Protein AF-A0A316N6P8-F1 (afdb_monomer_lite)

Structure (mmCIF, N/CA/C/O backbone):
data_AF-A0A316N6P8-F1
#
_entry.id   AF-A0A316N6P8-F1
#
loop_
_atom_site.group_PDB
_atom_site.id
_atom_site.type_symbol
_atom_site.label_atom_id
_atom_site.label_alt_id
_atom_site.label_comp_id
_atom_site.label_asym_id
_atom_site.label_entity_id
_atom_site.label_seq_id
_atom_site.pdbx_PDB_ins_code
_atom_site.Cartn_x
_atom_site.Cartn_y
_atom_site.Cartn_z
_atom_site.occupancy
_atom_site.B_iso_or_equiv
_atom_site.auth_seq_id
_atom_site.auth_comp_id
_atom_site.auth_asym_id
_atom_site.auth_atom_id
_atom_site.pdbx_PDB_model_num
ATOM 1 N N . MET A 1 1 ? 22.042 -26.526 -29.397 1.00 34.62 1 MET A N 1
ATOM 2 C CA . MET A 1 1 ? 20.961 -25.887 -30.180 1.00 34.62 1 MET A CA 1
ATOM 3 C C . MET A 1 1 ? 20.035 -25.216 -29.182 1.00 34.62 1 MET A C 1
ATOM 5 O O . MET A 1 1 ? 19.732 -25.848 -28.181 1.00 34.62 1 MET A O 1
ATOM 9 N N . SER A 1 2 ? 19.705 -23.931 -29.349 1.00 30.81 2 SER A N 1
ATOM 10 C CA . SER A 1 2 ? 18.873 -23.224 -28.369 1.00 30.81 2 SER A CA 1
ATOM 11 C C . SER A 1 2 ? 17.485 -23.862 -28.326 1.00 30.81 2 SER A C 1
ATOM 13 O O . SER A 1 2 ? 16.811 -23.985 -29.347 1.00 30.81 2 SER A O 1
ATOM 15 N N . SER A 1 3 ? 17.060 -24.289 -27.138 1.00 35.56 3 SER A N 1
ATOM 16 C CA . SER A 1 3 ? 15.682 -24.684 -26.870 1.00 35.56 3 SER A CA 1
ATOM 17 C C . SER A 1 3 ? 14.815 -23.423 -26.912 1.00 35.56 3 SER A C 1
ATOM 19 O O . SER A 1 3 ? 14.549 -22.790 -25.888 1.00 35.56 3 SER A O 1
ATOM 21 N N . GLY A 1 4 ? 14.447 -23.003 -28.122 1.00 33.62 4 GLY A N 1
ATOM 22 C CA . GLY A 1 4 ? 13.467 -21.954 -28.347 1.00 33.62 4 GLY A CA 1
ATOM 23 C C . GLY A 1 4 ? 12.136 -22.396 -27.758 1.00 33.62 4 GLY A C 1
ATOM 24 O O . GLY A 1 4 ? 11.468 -23.277 -28.293 1.00 33.62 4 GLY A O 1
ATOM 25 N N . ILE A 1 5 ? 11.763 -21.798 -26.631 1.00 37.84 5 ILE A N 1
ATOM 26 C CA . ILE A 1 5 ? 10.388 -21.839 -26.152 1.00 37.84 5 ILE A CA 1
ATOM 27 C C . ILE A 1 5 ? 9.569 -21.089 -27.207 1.00 37.84 5 ILE A C 1
ATOM 29 O O . ILE A 1 5 ? 9.679 -19.873 -27.330 1.00 37.84 5 ILE A O 1
ATOM 33 N N . ASP A 1 6 ? 8.800 -21.821 -28.014 1.00 45.06 6 ASP A N 1
ATOM 34 C CA . ASP A 1 6 ? 7.846 -21.234 -28.955 1.00 45.06 6 ASP A CA 1
ATOM 35 C C . ASP A 1 6 ? 6.667 -20.639 -28.167 1.00 45.06 6 ASP A C 1
ATOM 37 O O . ASP A 1 6 ? 5.687 -21.311 -27.825 1.00 45.06 6 ASP A O 1
ATOM 41 N N . CYS A 1 7 ? 6.822 -19.363 -27.813 1.00 42.19 7 CYS A N 1
ATOM 42 C CA . CYS A 1 7 ? 5.851 -18.542 -27.098 1.00 42.19 7 CYS A CA 1
ATOM 43 C C . CYS A 1 7 ? 4.587 -18.232 -27.922 1.00 42.19 7 CYS A C 1
ATOM 45 O O . CYS A 1 7 ? 3.627 -17.706 -27.355 1.00 42.19 7 CYS A O 1
ATOM 47 N N . GLY A 1 8 ? 4.531 -18.587 -29.215 1.00 50.16 8 GLY A N 1
ATOM 48 C CA . GLY A 1 8 ? 3.419 -18.230 -30.105 1.00 50.16 8 GLY A CA 1
ATOM 49 C C . GLY A 1 8 ? 2.060 -18.783 -29.663 1.00 50.16 8 GLY A C 1
ATOM 50 O O . GLY A 1 8 ? 1.024 -18.163 -29.885 1.00 50.16 8 GLY A O 1
ATOM 51 N N . LYS A 1 9 ? 2.039 -19.909 -28.937 1.00 50.91 9 LYS A N 1
ATOM 52 C CA . LYS A 1 9 ? 0.789 -20.480 -28.399 1.00 50.91 9 LYS A CA 1
ATOM 53 C C . LYS A 1 9 ? 0.284 -19.783 -27.134 1.00 50.91 9 LYS A C 1
ATOM 55 O O . LYS A 1 9 ? -0.888 -19.928 -26.799 1.00 50.91 9 LYS A O 1
ATOM 60 N N . LEU A 1 10 ? 1.140 -19.059 -26.410 1.00 49.22 10 LEU A N 1
ATOM 61 C CA . LEU A 1 10 ? 0.750 -18.353 -25.185 1.00 49.22 10 LEU A CA 1
ATOM 62 C C . LEU A 1 10 ? 0.039 -17.035 -25.516 1.00 49.22 10 LEU A C 1
ATOM 64 O O . LEU A 1 10 ? -0.943 -16.694 -24.860 1.00 49.22 10 LEU A O 1
ATOM 68 N N . GLU A 1 11 ? 0.488 -16.345 -26.566 1.00 51.41 11 GLU A N 1
ATOM 69 C CA . GLU A 1 11 ? -0.172 -15.148 -27.100 1.00 51.41 11 GLU A CA 1
ATOM 70 C C . GLU A 1 11 ? -1.563 -15.461 -27.657 1.00 51.41 11 GLU A C 1
ATOM 72 O O . GLU A 1 11 ? -2.518 -14.777 -27.295 1.00 51.41 11 GLU A O 1
ATOM 77 N N . GLU A 1 12 ? -1.732 -16.550 -28.415 1.00 52.75 12 GLU A N 1
ATOM 78 C CA . GLU A 1 12 ? -3.059 -16.968 -28.900 1.00 52.75 12 GLU A CA 1
ATOM 79 C C . GLU A 1 12 ? -4.029 -17.322 -27.756 1.00 52.75 12 GLU A C 1
ATOM 81 O O . GLU A 1 12 ? -5.228 -17.026 -27.823 1.00 52.75 12 GLU A O 1
ATOM 86 N N . VAL A 1 13 ? -3.521 -17.937 -26.681 1.00 54.25 13 VAL A N 1
ATOM 87 C CA . VAL A 1 13 ? -4.313 -18.254 -25.482 1.00 54.25 13 VAL A CA 1
ATOM 88 C C . VAL A 1 13 ? -4.696 -16.975 -24.738 1.00 54.25 13 VAL A C 1
ATOM 90 O O . VAL A 1 13 ? -5.864 -16.814 -24.380 1.00 54.25 13 VAL A O 1
ATOM 93 N N . LEU A 1 14 ? -3.761 -16.040 -24.555 1.00 57.44 14 LEU A N 1
ATOM 94 C CA . LEU A 1 14 ? -4.020 -14.753 -23.906 1.00 57.44 14 LEU A CA 1
ATOM 95 C C . LEU A 1 14 ? -5.024 -13.912 -24.705 1.00 57.44 14 LEU A C 1
ATOM 97 O O . LEU A 1 14 ? -5.975 -13.395 -24.117 1.00 57.44 14 LEU A O 1
ATOM 101 N N . GLU A 1 15 ? -4.909 -13.854 -26.033 1.00 56.78 15 GLU A N 1
ATOM 102 C CA . GLU A 1 15 ? -5.879 -13.163 -26.894 1.00 56.78 15 GLU A CA 1
ATOM 103 C C . GLU A 1 15 ? -7.294 -13.751 -26.784 1.00 56.78 15 GLU A C 1
ATOM 105 O O . GLU A 1 15 ? -8.277 -13.006 -26.788 1.00 56.78 15 GLU A O 1
ATOM 110 N N . SER A 1 16 ? -7.425 -15.074 -26.624 1.00 53.25 16 SER A N 1
ATOM 111 C CA . SER A 1 16 ? -8.731 -15.726 -26.445 1.00 53.25 16 SER A CA 1
ATOM 112 C C . SER A 1 16 ? -9.385 -15.426 -25.086 1.00 53.25 16 SER A C 1
ATOM 114 O O . SER A 1 16 ? -10.612 -15.322 -24.998 1.00 53.25 16 SER A O 1
ATOM 116 N N . ILE A 1 17 ? -8.578 -15.225 -24.035 1.00 54.22 17 ILE A N 1
ATOM 117 C CA . ILE A 1 17 ? -9.033 -14.893 -22.674 1.00 54.22 17 ILE A CA 1
ATOM 118 C C . ILE A 1 17 ? -9.597 -13.466 -22.621 1.00 54.22 17 ILE A C 1
ATOM 120 O O . ILE A 1 17 ? -10.592 -13.218 -21.936 1.00 54.22 17 ILE A O 1
ATOM 124 N N . PHE A 1 18 ? -9.024 -12.536 -23.390 1.00 50.38 18 PHE A N 1
ATOM 125 C CA . PHE A 1 18 ? -9.454 -11.134 -23.420 1.00 50.38 18 PHE A CA 1
ATOM 126 C C . PHE A 1 18 ? -10.736 -10.865 -24.240 1.00 50.38 18 PHE A C 1
ATOM 128 O O . PHE A 1 18 ? -11.224 -9.736 -24.234 1.00 50.38 18 PHE A O 1
ATOM 135 N N . GLN A 1 19 ? -11.325 -11.874 -24.899 1.00 51.22 19 GLN A N 1
ATOM 136 C CA . GLN A 1 19 ? -12.534 -11.741 -25.740 1.00 51.22 19 GLN A CA 1
ATOM 137 C C . GLN A 1 19 ? -13.830 -12.295 -25.101 1.00 51.22 19 GLN A C 1
ATOM 139 O O . GLN A 1 19 ? -14.841 -12.447 -25.786 1.00 51.22 19 GLN A O 1
ATOM 144 N N . ILE A 1 20 ? -13.847 -12.632 -23.805 1.00 46.22 20 ILE A N 1
ATOM 145 C CA . ILE A 1 20 ? -14.970 -13.359 -23.179 1.00 46.22 20 ILE A CA 1
ATOM 146 C C . ILE A 1 20 ? -16.048 -12.407 -22.603 1.00 46.22 20 ILE A C 1
ATOM 148 O O . ILE A 1 20 ? -15.763 -11.658 -21.668 1.00 46.22 20 ILE A O 1
ATOM 152 N N . PRO A 1 21 ? -17.326 -12.501 -23.033 1.00 48.75 21 PRO A N 1
ATOM 153 C CA . PRO A 1 21 ? -18.472 -12.137 -22.202 1.00 48.75 21 PRO A CA 1
ATOM 154 C C . PRO A 1 21 ? -18.596 -13.194 -21.096 1.00 48.75 21 PRO A C 1
ATOM 156 O O . PRO A 1 21 ? -18.752 -14.380 -21.385 1.00 48.75 21 PRO A O 1
ATOM 159 N N . VAL A 1 22 ? -18.443 -12.778 -19.841 1.00 48.81 22 VAL A N 1
ATOM 160 C CA . VAL A 1 22 ? -18.208 -13.641 -18.670 1.00 48.81 22 VAL A CA 1
ATOM 161 C C . VAL A 1 22 ? -19.319 -14.687 -18.465 1.00 48.81 22 VAL A C 1
ATOM 163 O O . VAL A 1 22 ? -20.353 -14.400 -17.871 1.00 48.81 22 VAL A O 1
ATOM 166 N N . ASP A 1 23 ? -19.078 -15.923 -18.911 1.00 57.66 23 ASP A N 1
ATOM 167 C CA . ASP A 1 23 ? -19.824 -17.120 -18.505 1.00 57.66 23 ASP A CA 1
ATOM 168 C C . ASP A 1 23 ? -18.968 -17.875 -17.477 1.00 57.66 23 ASP A C 1
ATOM 170 O O . ASP A 1 23 ? -18.028 -18.596 -17.828 1.00 57.66 23 ASP A O 1
ATOM 174 N N . ALA A 1 24 ? -19.240 -17.639 -16.189 1.00 59.72 24 ALA A N 1
ATOM 175 C CA . ALA A 1 24 ? -18.423 -18.112 -15.068 1.00 59.72 24 ALA A CA 1
ATOM 176 C C . ALA A 1 24 ? -18.189 -19.635 -15.083 1.00 59.72 24 ALA A C 1
ATOM 178 O O . ALA A 1 24 ? -17.128 -20.097 -14.669 1.00 59.72 24 ALA A O 1
ATOM 179 N N . ALA A 1 25 ? -19.129 -20.411 -15.633 1.00 65.38 25 ALA A N 1
ATOM 180 C CA . ALA A 1 25 ? -19.007 -21.862 -15.753 1.00 65.38 25 ALA A CA 1
ATOM 181 C C . ALA A 1 25 ? -17.923 -22.300 -16.757 1.00 65.38 25 ALA A C 1
ATOM 183 O O . ALA A 1 25 ? -17.309 -23.354 -16.595 1.00 65.38 25 ALA A O 1
ATOM 184 N N . ARG A 1 26 ? -17.657 -21.502 -17.799 1.00 68.81 26 ARG A N 1
ATOM 185 C CA . ARG A 1 26 ? -16.625 -21.815 -18.805 1.00 68.81 26 ARG A CA 1
ATOM 186 C C . ARG A 1 26 ? -15.229 -21.468 -18.314 1.00 68.81 26 ARG A C 1
ATOM 188 O O . ARG A 1 26 ? -14.296 -22.218 -18.587 1.00 68.81 26 ARG A O 1
ATOM 195 N N . LEU A 1 27 ? -15.101 -20.373 -17.565 1.00 67.44 27 LEU A N 1
ATOM 196 C CA . LEU A 1 27 ? -13.842 -20.004 -16.920 1.00 67.44 27 LEU A CA 1
ATOM 197 C C . LEU A 1 27 ? -13.476 -21.024 -15.832 1.00 67.44 27 LEU A C 1
ATOM 199 O O . LEU A 1 27 ? -12.335 -21.472 -15.777 1.00 67.44 27 LEU A O 1
ATOM 203 N N . ASP A 1 28 ? -14.459 -21.463 -15.040 1.00 75.12 28 ASP A N 1
ATOM 204 C CA . ASP A 1 28 ? -14.272 -22.530 -14.054 1.00 75.12 28 ASP A CA 1
ATOM 205 C C . ASP A 1 28 ? -13.826 -23.838 -14.719 1.00 75.12 28 ASP A C 1
ATOM 207 O O . ASP A 1 28 ? -12.840 -24.441 -14.305 1.00 75.12 28 ASP A O 1
ATOM 211 N N . LYS A 1 29 ? -14.458 -24.227 -15.833 1.00 77.00 29 LYS A N 1
ATOM 212 C CA . LYS A 1 29 ? -14.046 -25.415 -16.591 1.00 77.00 29 LYS A CA 1
ATOM 213 C C . LYS A 1 29 ? -12.651 -25.283 -17.217 1.00 77.00 29 LYS A C 1
ATOM 215 O O . LYS A 1 29 ? -11.946 -26.280 -17.322 1.00 77.00 29 LYS A O 1
ATOM 220 N N . TRP A 1 30 ? -12.221 -24.086 -17.612 1.00 79.38 30 TRP A N 1
ATOM 221 C CA . TRP A 1 30 ? -10.860 -23.868 -18.113 1.00 79.38 30 TRP A CA 1
ATOM 222 C C . TRP A 1 30 ? -9.800 -24.049 -17.020 1.00 79.38 30 TRP A C 1
ATOM 224 O O . TRP A 1 30 ? -8.779 -24.700 -17.253 1.00 79.38 30 TRP A O 1
ATOM 234 N N . VAL A 1 31 ? -10.061 -23.519 -15.823 1.00 76.00 31 VAL A N 1
ATOM 235 C CA . VAL A 1 31 ? -9.133 -23.570 -14.682 1.00 76.00 31 VAL A CA 1
ATOM 236 C C . VAL A 1 31 ? -9.134 -24.949 -14.013 1.00 76.00 31 VAL A C 1
ATOM 238 O O . VAL A 1 31 ? -8.070 -25.487 -13.710 1.00 76.00 31 VAL A O 1
ATOM 241 N N . ASN A 1 32 ? -10.316 -25.536 -13.809 1.00 74.44 32 ASN A N 1
ATOM 242 C CA . ASN A 1 32 ? -10.521 -26.742 -13.000 1.00 74.44 32 ASN A CA 1
ATOM 243 C C . ASN A 1 32 ? -10.825 -28.014 -13.815 1.00 74.44 32 ASN A C 1
ATOM 245 O O . ASN A 1 32 ? -10.999 -29.082 -13.227 1.00 74.44 32 ASN A O 1
ATOM 249 N N . GLY A 1 33 ? -10.895 -27.926 -15.147 1.00 75.75 33 GLY A N 1
ATOM 250 C CA . GLY A 1 33 ? -11.168 -29.063 -16.031 1.00 75.75 33 GLY A CA 1
ATOM 251 C C . GLY A 1 33 ? -10.034 -30.092 -16.113 1.00 75.75 33 GLY A C 1
ATOM 252 O O . GLY A 1 33 ? -8.916 -29.880 -15.635 1.00 75.75 33 GLY A O 1
ATOM 253 N N . GLY A 1 34 ? -10.337 -31.242 -16.715 1.00 74.19 34 GLY A N 1
ATOM 254 C CA . GLY A 1 34 ? -9.444 -32.403 -16.759 1.00 74.19 34 GLY A CA 1
ATOM 255 C C . GLY A 1 34 ? -8.213 -32.229 -17.659 1.00 74.19 34 GLY A C 1
ATOM 256 O O . GLY A 1 34 ? -8.197 -31.408 -18.571 1.00 74.19 34 GLY A O 1
ATOM 257 N N . GLU A 1 35 ? -7.187 -33.054 -17.437 1.00 71.50 35 GLU A N 1
ATOM 258 C CA . GLU A 1 35 ? -5.869 -33.014 -18.111 1.00 71.50 35 GLU A CA 1
ATOM 259 C C . GLU A 1 35 ? -5.878 -33.336 -19.618 1.00 71.50 35 GLU A C 1
ATOM 261 O O . GLU A 1 35 ? -4.874 -33.136 -20.304 1.00 71.50 35 GLU A O 1
ATOM 266 N N . PHE A 1 36 ? -7.009 -33.812 -20.139 1.00 75.31 36 PHE A N 1
ATOM 267 C CA . PHE A 1 36 ? -7.224 -34.124 -21.558 1.00 75.31 36 PHE A CA 1
ATOM 268 C C . PHE A 1 36 ? -8.395 -33.342 -22.152 1.00 75.31 36 PHE A C 1
ATOM 270 O O . PHE A 1 36 ? -8.809 -33.595 -23.281 1.00 75.31 36 PHE A O 1
ATOM 277 N N . GLU A 1 37 ? -8.955 -32.409 -21.387 1.00 77.69 37 GLU A N 1
ATOM 278 C CA . GLU A 1 37 ? -10.122 -31.651 -21.801 1.00 77.69 37 GLU A CA 1
ATOM 279 C C . GLU A 1 37 ? -9.720 -30.345 -22.491 1.00 77.69 37 GLU A C 1
ATOM 281 O O . GLU A 1 37 ? -8.638 -29.782 -22.279 1.00 77.69 37 GLU A O 1
ATOM 286 N N . THR A 1 38 ? -10.636 -29.865 -23.323 1.00 78.81 38 THR A N 1
ATOM 287 C CA . THR A 1 38 ? -10.616 -28.556 -23.967 1.00 78.81 38 THR A CA 1
ATOM 288 C C . THR A 1 38 ? -11.916 -27.824 -23.636 1.00 78.81 38 THR A C 1
ATOM 290 O O . THR A 1 38 ? -12.928 -28.414 -23.236 1.00 78.81 38 THR A O 1
ATOM 293 N N . VAL A 1 39 ? -11.896 -26.504 -23.752 1.00 80.19 39 VAL A N 1
ATOM 294 C CA . VAL A 1 39 ? -13.028 -25.624 -23.477 1.00 80.19 39 VAL A CA 1
ATOM 295 C C . VAL A 1 39 ? -13.077 -24.536 -24.540 1.00 80.19 39 VAL A C 1
ATOM 297 O O . VAL A 1 39 ? -12.050 -24.092 -25.037 1.00 80.19 39 VAL A O 1
ATOM 300 N N . ILE A 1 40 ? -14.279 -24.115 -24.928 1.00 75.69 40 ILE A N 1
ATOM 301 C CA . ILE A 1 40 ? -14.448 -23.078 -25.948 1.00 75.69 40 ILE A CA 1
ATOM 302 C C . ILE A 1 40 ? -14.520 -21.710 -25.265 1.00 75.69 40 ILE A C 1
ATOM 304 O O . ILE A 1 40 ? -15.528 -21.386 -24.627 1.00 75.69 40 ILE A O 1
ATOM 308 N N . LEU A 1 41 ? -13.473 -20.900 -25.428 1.00 65.81 41 LEU A N 1
ATOM 309 C CA . LEU A 1 41 ? -13.404 -19.508 -24.972 1.00 65.81 41 LEU A CA 1
ATOM 310 C C . LEU A 1 41 ? -13.369 -18.583 -26.194 1.00 65.81 41 LEU A C 1
ATOM 312 O O . LEU A 1 41 ? -12.641 -18.833 -27.150 1.00 65.81 41 LEU A O 1
ATOM 316 N N . GLY A 1 42 ? -14.220 -17.551 -26.218 1.00 62.03 42 GLY A N 1
ATOM 317 C CA . GLY A 1 42 ? -14.271 -16.601 -27.343 1.00 62.03 42 GLY A CA 1
ATOM 318 C C . GLY A 1 42 ? -14.575 -17.228 -28.717 1.00 62.03 42 GLY A C 1
ATOM 319 O O . GLY A 1 42 ? -14.218 -16.660 -29.742 1.00 62.03 42 GLY A O 1
ATOM 320 N N . GLY A 1 43 ? -15.201 -18.413 -28.759 1.00 66.44 43 GLY A N 1
ATOM 321 C CA . GLY A 1 43 ? -15.486 -19.147 -30.001 1.00 66.44 43 GLY A CA 1
ATOM 322 C C . GLY A 1 43 ? -14.335 -20.017 -30.521 1.00 66.44 43 GLY A C 1
ATOM 323 O O . GLY A 1 43 ? -14.493 -20.642 -31.567 1.00 66.44 43 GLY A O 1
ATOM 324 N N . LYS A 1 44 ? -13.214 -20.103 -29.795 1.00 60.72 44 LYS A N 1
ATOM 325 C CA . LYS A 1 44 ? -12.075 -20.972 -30.120 1.00 60.72 44 LYS A CA 1
ATOM 326 C C . LYS A 1 44 ? -11.900 -22.063 -29.068 1.00 60.72 44 LYS A C 1
ATOM 328 O O . LYS A 1 44 ? -12.115 -21.828 -27.882 1.00 60.72 44 LYS A O 1
ATOM 333 N N . GLU A 1 45 ? -11.533 -23.260 -29.512 1.00 78.75 45 GLU A N 1
ATOM 334 C CA . GLU A 1 45 ? -11.252 -24.393 -28.633 1.00 78.75 45 GLU A CA 1
ATOM 335 C C . GLU A 1 45 ? -9.848 -24.249 -28.036 1.00 78.75 45 GLU A C 1
ATOM 337 O O . GLU A 1 45 ? -8.857 -24.215 -28.763 1.00 78.75 45 GLU A O 1
ATOM 342 N N . VAL A 1 46 ? -9.770 -24.137 -26.712 1.00 73.69 46 VAL A N 1
ATOM 343 C CA . VAL A 1 46 ? -8.524 -23.971 -25.956 1.00 73.69 46 VAL A CA 1
ATOM 344 C C . VAL A 1 46 ? -8.379 -25.080 -24.907 1.00 73.69 46 VAL A C 1
ATOM 346 O O . VAL A 1 46 ? -9.368 -25.457 -24.276 1.00 73.69 46 VAL A O 1
ATOM 349 N N . PRO A 1 47 ? -7.173 -25.638 -24.692 1.00 76.75 47 PRO A N 1
ATOM 350 C CA . PRO A 1 47 ? -6.949 -26.650 -23.660 1.00 76.75 47 PRO A CA 1
ATOM 351 C C . PRO A 1 47 ? -7.185 -26.093 -22.252 1.00 76.75 47 PRO A C 1
ATOM 353 O O . PRO A 1 47 ? -6.961 -24.907 -22.000 1.00 76.75 47 PRO A O 1
ATOM 356 N N . THR A 1 48 ? -7.603 -26.949 -21.319 1.00 80.25 48 THR A N 1
ATOM 357 C CA . THR A 1 48 ? -7.665 -26.590 -19.892 1.00 80.25 48 THR A CA 1
ATOM 358 C C . THR A 1 48 ? -6.268 -26.313 -19.332 1.00 80.25 48 THR A C 1
ATOM 360 O O . THR A 1 48 ? -5.255 -26.777 -19.868 1.00 80.25 48 THR A O 1
ATOM 363 N N . LEU A 1 49 ? -6.199 -25.592 -18.211 1.00 78.06 49 LEU A N 1
ATOM 364 C CA . LEU A 1 49 ? -4.933 -25.252 -17.558 1.00 78.06 49 LEU A CA 1
ATOM 365 C C . LEU A 1 49 ? -4.116 -26.506 -17.198 1.00 78.06 49 LEU A C 1
ATOM 367 O O . LEU A 1 49 ? -2.906 -26.544 -17.409 1.00 78.06 49 LEU A O 1
ATOM 371 N N . ARG A 1 50 ? -4.777 -27.571 -16.725 1.00 74.38 50 ARG A N 1
ATOM 372 C CA . ARG A 1 50 ? -4.117 -28.850 -16.414 1.00 74.38 50 ARG A CA 1
ATOM 373 C C . ARG A 1 50 ? -3.581 -29.565 -17.657 1.00 74.38 50 ARG A C 1
ATOM 375 O O . ARG A 1 50 ? -2.507 -30.153 -17.596 1.00 74.38 50 ARG A O 1
ATOM 382 N N . ASN A 1 51 ? -4.278 -29.481 -18.791 1.00 79.12 51 ASN A N 1
ATOM 383 C CA . ASN A 1 51 ? -3.797 -30.031 -20.061 1.00 79.12 51 ASN A CA 1
ATOM 384 C C . ASN A 1 51 ? -2.564 -29.263 -20.577 1.00 79.12 51 ASN A C 1
ATOM 386 O O . ASN A 1 51 ? -1.607 -29.875 -21.045 1.00 79.12 51 ASN A O 1
ATOM 390 N N . LEU A 1 52 ? -2.541 -27.934 -20.418 1.00 75.25 52 LEU A N 1
ATOM 391 C CA . LEU A 1 52 ? -1.377 -27.096 -20.738 1.00 75.25 52 LEU A CA 1
ATOM 392 C C . LEU A 1 52 ? -0.147 -27.462 -19.898 1.00 75.25 52 LEU A C 1
ATOM 394 O O . LEU A 1 52 ? 0.933 -27.632 -20.458 1.00 75.25 52 LEU A O 1
ATOM 398 N N . VAL A 1 53 ? -0.312 -27.632 -18.582 1.00 74.00 53 VAL A N 1
ATOM 399 C CA . VAL A 1 53 ? 0.783 -28.039 -17.683 1.00 74.00 53 VAL A CA 1
ATOM 400 C C . VAL A 1 53 ? 1.313 -29.426 -18.056 1.00 74.00 53 VAL A C 1
ATOM 402 O O . VAL A 1 53 ? 2.519 -29.585 -18.217 1.00 74.00 53 VAL A O 1
ATOM 405 N N . ARG A 1 54 ? 0.432 -30.402 -18.319 1.00 76.38 54 ARG A N 1
ATOM 406 C CA . ARG A 1 54 ? 0.826 -31.747 -18.778 1.00 76.38 54 ARG A CA 1
ATOM 407 C C . ARG A 1 54 ? 1.641 -31.706 -20.077 1.00 76.38 54 ARG A C 1
ATOM 409 O O . ARG A 1 54 ? 2.643 -32.399 -20.193 1.00 76.38 54 ARG A O 1
ATOM 416 N N . GLN A 1 55 ? 1.246 -30.877 -21.045 1.00 73.56 55 GLN A N 1
ATOM 417 C CA . GLN A 1 55 ? 1.978 -30.718 -22.311 1.00 73.56 55 GLN A CA 1
ATOM 418 C C . GLN A 1 55 ? 3.327 -29.998 -22.160 1.00 73.56 55 GLN A C 1
ATOM 420 O O . GLN A 1 55 ? 4.168 -30.086 -23.058 1.00 73.56 55 GLN A O 1
ATOM 425 N N . ILE A 1 56 ? 3.522 -29.225 -21.089 1.00 69.12 56 ILE A N 1
ATOM 426 C CA . ILE A 1 56 ? 4.812 -28.609 -20.754 1.00 69.12 56 ILE A CA 1
ATOM 427 C C . ILE A 1 56 ? 5.721 -29.655 -20.101 1.00 69.12 56 ILE A C 1
ATOM 429 O O . ILE A 1 56 ? 6.864 -29.789 -20.531 1.00 69.12 56 ILE A O 1
ATOM 433 N N . ASP A 1 57 ? 5.196 -30.445 -19.161 1.00 68.38 57 ASP A N 1
ATOM 434 C CA . ASP A 1 57 ? 5.930 -31.547 -18.521 1.00 68.38 57 ASP A CA 1
ATOM 435 C C . ASP A 1 57 ? 6.317 -32.658 -19.513 1.00 68.38 57 ASP A C 1
ATOM 437 O O . ASP A 1 57 ? 7.432 -33.171 -19.471 1.00 68.38 57 ASP A O 1
ATOM 441 N N . GLU A 1 58 ? 5.454 -33.003 -20.472 1.00 68.44 58 GLU A N 1
ATOM 442 C CA . GLU A 1 58 ? 5.805 -33.958 -21.535 1.00 68.44 58 GLU A CA 1
ATOM 443 C C . GLU A 1 58 ? 6.915 -33.425 -22.451 1.00 68.44 58 GLU A C 1
ATOM 445 O O . GLU A 1 58 ? 7.776 -34.191 -22.880 1.00 68.44 58 GLU A O 1
ATOM 450 N N . ARG A 1 59 ? 6.942 -32.115 -22.729 1.00 65.06 59 ARG A N 1
ATOM 451 C CA . ARG A 1 59 ? 7.978 -31.499 -23.575 1.00 65.06 59 ARG A CA 1
ATOM 452 C C . ARG A 1 59 ? 9.318 -31.360 -22.861 1.00 65.06 59 ARG A C 1
ATOM 454 O O . ARG A 1 59 ? 10.349 -31.609 -23.481 1.00 65.06 59 ARG A O 1
ATOM 461 N N . SER A 1 60 ? 9.320 -31.000 -21.577 1.00 63.25 60 SER A N 1
ATOM 462 C CA . SER A 1 60 ? 10.548 -30.978 -20.772 1.00 63.25 60 SER A CA 1
ATOM 463 C C . SER A 1 60 ? 11.106 -32.392 -20.587 1.00 63.25 60 SER A C 1
ATOM 465 O O . SER A 1 60 ? 12.318 -32.588 -20.678 1.00 63.25 60 SER A O 1
ATOM 467 N N . SER A 1 61 ? 10.230 -33.392 -20.441 1.00 62.53 61 SER A N 1
ATOM 468 C CA . SER A 1 61 ? 10.618 -34.803 -20.405 1.00 62.53 61 SER A CA 1
ATOM 469 C C . SER A 1 61 ? 11.199 -35.292 -21.739 1.00 62.53 61 SER A C 1
ATOM 471 O O . SER A 1 61 ? 12.186 -36.018 -21.719 1.00 62.53 61 SER A O 1
ATOM 473 N N . GLN A 1 62 ? 10.650 -34.883 -22.889 1.00 66.75 62 GLN A N 1
ATOM 474 C CA . GLN A 1 62 ? 11.180 -35.256 -24.213 1.00 66.75 62 GLN A CA 1
ATOM 475 C C . GLN A 1 62 ? 12.553 -34.638 -24.500 1.00 66.75 62 GLN A C 1
ATOM 477 O O . GLN A 1 62 ? 13.433 -35.335 -24.998 1.00 66.75 62 GLN A O 1
ATOM 482 N N . ALA A 1 63 ? 12.765 -33.369 -24.138 1.00 63.62 63 ALA A N 1
ATOM 483 C CA . ALA A 1 63 ? 14.067 -32.716 -24.290 1.00 63.62 63 ALA A CA 1
ATOM 484 C C . ALA A 1 63 ? 15.151 -33.394 -23.431 1.00 63.62 63 ALA A C 1
ATOM 486 O O . ALA A 1 63 ? 16.259 -33.640 -23.903 1.00 63.62 63 ALA A O 1
ATOM 487 N N . ALA A 1 64 ? 14.813 -33.774 -22.193 1.00 61.84 64 ALA A N 1
ATOM 488 C CA . ALA A 1 64 ? 15.715 -34.543 -21.337 1.00 61.84 64 ALA A CA 1
ATOM 489 C C . ALA A 1 64 ? 15.998 -35.951 -21.899 1.00 61.84 64 ALA A C 1
ATOM 491 O O . ALA A 1 64 ? 17.108 -36.466 -21.772 1.00 61.84 64 ALA A O 1
ATOM 492 N N . GLU A 1 65 ? 15.011 -36.586 -22.532 1.00 67.69 65 GLU A N 1
ATOM 493 C CA . GLU A 1 65 ? 15.164 -37.911 -23.139 1.00 67.69 65 GLU A CA 1
ATOM 494 C C . GLU A 1 65 ? 16.050 -37.876 -24.399 1.00 67.69 65 GLU A C 1
ATOM 496 O O . GLU A 1 65 ? 16.818 -38.812 -24.634 1.00 67.69 65 GLU A O 1
ATOM 501 N N . GLU A 1 66 ? 16.016 -36.784 -25.166 1.00 70.69 66 GLU A N 1
ATOM 502 C CA . GLU A 1 66 ? 16.871 -36.560 -26.338 1.00 70.69 66 GLU A CA 1
ATOM 503 C C . GLU A 1 66 ? 18.348 -36.365 -25.946 1.00 70.69 66 GLU A C 1
ATOM 505 O O . GLU A 1 66 ? 19.207 -37.079 -26.467 1.00 70.69 66 GLU A O 1
ATOM 510 N N . GLU A 1 67 ? 18.642 -35.539 -24.933 1.00 72.62 67 GLU A N 1
ATOM 511 C CA . GLU A 1 67 ? 20.007 -35.382 -24.390 1.00 72.62 67 GLU A CA 1
ATOM 512 C C . GLU A 1 67 ? 20.560 -36.699 -23.817 1.00 72.62 67 GLU A C 1
ATOM 514 O O . GLU A 1 67 ? 21.725 -37.056 -24.022 1.00 72.62 67 GLU A O 1
ATOM 519 N N . ILE A 1 68 ? 19.715 -37.481 -23.135 1.00 69.00 68 ILE A N 1
ATOM 520 C CA . ILE A 1 68 ? 20.093 -38.809 -22.630 1.00 69.00 68 ILE A CA 1
ATOM 521 C C . ILE A 1 68 ? 20.403 -39.773 -23.785 1.00 69.00 68 ILE A C 1
ATOM 523 O O . ILE A 1 68 ? 21.294 -40.621 -23.656 1.00 69.00 68 ILE A O 1
ATOM 527 N N . ASN A 1 69 ? 19.685 -39.683 -24.903 1.00 73.94 69 ASN A N 1
ATOM 528 C CA . ASN A 1 69 ? 19.908 -40.546 -26.061 1.00 73.94 69 ASN A CA 1
ATOM 529 C C . ASN A 1 69 ? 21.187 -40.175 -26.826 1.00 73.94 69 ASN A C 1
ATOM 531 O O . ASN A 1 69 ? 21.914 -41.085 -27.234 1.00 73.94 69 ASN A O 1
ATOM 535 N N . GLU A 1 70 ? 21.519 -38.888 -26.943 1.00 74.50 70 GLU A N 1
ATOM 536 C CA . GLU A 1 70 ? 22.809 -38.435 -27.487 1.00 74.50 70 GLU A CA 1
ATOM 537 C C . GLU A 1 70 ? 23.978 -38.908 -26.610 1.00 74.50 70 GLU A C 1
ATOM 539 O O . GLU A 1 70 ? 24.905 -39.559 -27.104 1.00 74.50 70 GLU A O 1
ATOM 544 N N . ALA A 1 71 ? 23.888 -38.721 -25.289 1.00 69.44 71 ALA A N 1
ATOM 545 C CA . ALA A 1 71 ? 24.911 -39.191 -24.354 1.00 69.44 71 ALA A CA 1
ATOM 546 C C . ALA A 1 71 ? 25.096 -40.723 -24.401 1.00 69.44 71 ALA A C 1
ATOM 548 O O . ALA A 1 71 ? 26.220 -41.233 -24.349 1.00 69.44 71 ALA A O 1
ATOM 549 N N . LYS A 1 72 ? 24.008 -41.493 -24.551 1.00 74.81 72 LYS A N 1
ATOM 550 C CA . LYS A 1 72 ? 24.080 -42.954 -24.749 1.00 74.81 72 LYS A CA 1
ATOM 551 C C . LYS A 1 72 ? 24.785 -43.334 -26.052 1.00 74.81 72 LYS A C 1
ATOM 553 O O . LYS A 1 72 ? 25.501 -44.338 -26.066 1.00 74.81 72 LYS A O 1
ATOM 558 N N . ALA A 1 73 ? 24.602 -42.568 -27.127 1.00 74.75 73 ALA A N 1
ATOM 559 C CA . ALA A 1 73 ? 25.244 -42.833 -28.412 1.00 74.75 73 ALA A CA 1
ATOM 560 C C . ALA A 1 73 ? 26.767 -42.634 -28.333 1.00 74.75 73 ALA A C 1
ATOM 562 O O . ALA A 1 73 ? 27.530 -43.486 -28.800 1.00 74.75 73 ALA A O 1
ATOM 563 N N . GLU A 1 74 ? 27.219 -41.569 -27.668 1.00 76.25 74 GLU A N 1
ATOM 564 C CA . GLU A 1 74 ? 28.645 -41.292 -27.456 1.00 76.25 74 GLU A CA 1
ATOM 565 C C . GLU A 1 74 ? 29.317 -42.344 -26.566 1.00 76.25 74 GLU A C 1
ATOM 567 O O . GLU A 1 74 ? 30.390 -42.863 -26.900 1.00 76.25 74 GLU A O 1
ATOM 572 N N . ILE A 1 75 ? 28.658 -42.733 -25.469 1.00 77.94 75 ILE A N 1
ATOM 573 C CA . ILE A 1 75 ? 29.136 -43.802 -24.581 1.00 77.94 75 ILE A CA 1
ATOM 574 C C . ILE A 1 75 ? 29.209 -45.138 -25.336 1.00 77.94 75 ILE A C 1
ATOM 576 O O . ILE A 1 75 ? 30.181 -45.880 -25.178 1.00 77.94 75 ILE A O 1
ATOM 580 N N . GLY A 1 76 ? 28.236 -45.434 -26.203 1.00 78.56 76 GLY A N 1
ATOM 581 C CA . GLY A 1 76 ? 28.252 -46.618 -27.065 1.00 78.56 76 GLY A CA 1
ATOM 582 C C . GLY A 1 76 ? 29.433 -46.631 -28.043 1.00 78.56 76 GLY A C 1
ATOM 583 O O . GLY A 1 76 ? 30.108 -47.654 -28.186 1.00 78.56 76 GLY A O 1
ATOM 584 N N . ALA A 1 77 ? 29.743 -45.492 -28.666 1.00 75.44 77 ALA A N 1
ATOM 585 C CA . ALA A 1 77 ? 30.887 -45.359 -29.569 1.00 75.44 77 ALA A CA 1
ATOM 586 C C . ALA A 1 77 ? 32.233 -45.525 -28.839 1.00 75.44 77 ALA A C 1
ATOM 588 O O . ALA A 1 77 ? 33.160 -46.146 -29.369 1.00 75.44 77 ALA A O 1
ATOM 589 N N . LEU A 1 78 ? 32.346 -45.012 -27.610 1.00 74.81 78 LEU A N 1
ATOM 590 C CA . LEU A 1 78 ? 33.534 -45.198 -26.777 1.00 74.81 78 LEU A CA 1
ATOM 591 C C . LEU A 1 78 ? 33.691 -46.659 -26.332 1.00 74.81 78 LEU A C 1
ATOM 593 O O . LEU A 1 78 ? 34.789 -47.211 -26.422 1.00 74.81 78 LEU A O 1
ATOM 597 N N . ALA A 1 79 ? 32.598 -47.307 -25.922 1.00 72.69 79 ALA A N 1
ATOM 598 C CA . ALA A 1 79 ? 32.594 -48.719 -25.551 1.00 72.69 79 ALA A CA 1
ATOM 599 C C . ALA A 1 79 ? 33.035 -49.619 -26.718 1.00 72.69 79 ALA A C 1
ATOM 601 O O . ALA A 1 79 ? 33.831 -50.533 -26.510 1.00 72.69 79 ALA A O 1
ATOM 602 N N . ALA A 1 80 ? 32.613 -49.319 -27.951 1.00 77.50 80 ALA A N 1
ATOM 603 C CA . ALA A 1 80 ? 33.050 -50.046 -29.144 1.00 77.50 80 ALA A CA 1
ATOM 604 C C . ALA A 1 80 ? 34.562 -49.902 -29.408 1.00 77.50 80 ALA A C 1
ATOM 606 O O . ALA A 1 80 ? 35.230 -50.885 -29.728 1.00 77.50 80 ALA A O 1
ATOM 607 N N . LYS A 1 81 ? 35.128 -48.701 -29.222 1.00 75.88 81 LYS A N 1
ATOM 608 C CA . LYS A 1 81 ? 36.578 -48.463 -29.367 1.00 75.88 81 LYS A CA 1
ATOM 609 C C . LYS A 1 81 ? 37.391 -49.186 -28.294 1.00 75.88 81 LYS A C 1
ATOM 611 O O . LYS A 1 81 ? 38.424 -49.777 -28.602 1.00 75.88 81 LYS A O 1
ATOM 616 N N . ILE A 1 82 ? 36.921 -49.155 -27.048 1.00 77.75 82 ILE A N 1
ATOM 617 C CA . ILE A 1 82 ? 37.560 -49.869 -25.936 1.00 77.75 82 ILE A CA 1
ATOM 618 C C . ILE A 1 82 ? 37.496 -51.378 -26.178 1.00 77.75 82 ILE A C 1
ATOM 620 O O . ILE A 1 82 ? 38.506 -52.057 -26.015 1.00 77.75 82 ILE A O 1
ATOM 624 N N . GLN A 1 83 ? 36.354 -51.899 -26.631 1.00 75.25 83 GLN A N 1
ATOM 625 C CA . GLN A 1 83 ? 36.205 -53.318 -26.940 1.00 75.25 83 GLN A CA 1
ATOM 626 C C . GLN A 1 83 ? 37.135 -53.753 -28.081 1.00 75.25 83 GLN A C 1
ATOM 628 O O . GLN A 1 83 ? 37.816 -54.760 -27.934 1.00 75.25 83 GLN A O 1
ATOM 633 N N . ALA A 1 84 ? 37.275 -52.951 -29.142 1.00 73.19 84 ALA A N 1
ATOM 634 C CA . ALA A 1 84 ? 38.227 -53.222 -30.222 1.00 73.19 84 ALA A CA 1
ATOM 635 C C . ALA A 1 84 ? 39.685 -53.285 -29.727 1.00 73.19 84 ALA A C 1
ATOM 637 O O . ALA A 1 84 ? 40.437 -54.166 -30.134 1.00 73.19 84 ALA A O 1
ATOM 638 N N . LYS A 1 85 ? 40.083 -52.404 -28.797 1.00 73.69 85 LYS A N 1
ATOM 639 C CA . LYS A 1 85 ? 41.421 -52.450 -28.179 1.00 73.69 85 LYS A CA 1
ATOM 640 C C . LYS A 1 85 ? 41.609 -53.619 -27.218 1.00 73.69 85 LYS A C 1
ATOM 642 O O . LYS A 1 85 ? 42.692 -54.193 -27.163 1.00 73.69 85 LYS A O 1
ATOM 647 N N . ILE A 1 86 ? 40.566 -54.000 -26.486 1.00 76.06 86 ILE A N 1
ATOM 648 C CA . ILE A 1 86 ? 40.576 -55.211 -25.659 1.00 76.06 86 ILE A CA 1
ATOM 649 C C . ILE A 1 86 ? 40.706 -56.457 -26.542 1.00 76.06 86 ILE A C 1
ATOM 651 O O . ILE A 1 86 ? 41.418 -57.383 -26.166 1.00 76.06 86 ILE A O 1
ATOM 655 N N . ASP A 1 87 ? 40.055 -56.485 -27.702 1.00 75.44 87 ASP A N 1
ATOM 656 C CA . ASP A 1 87 ? 40.123 -57.613 -28.628 1.00 75.44 87 ASP A CA 1
ATOM 657 C C . ASP A 1 87 ? 41.486 -57.685 -29.341 1.00 75.44 87 ASP A C 1
ATOM 659 O O . ASP A 1 87 ? 42.026 -58.782 -29.465 1.00 75.44 87 ASP A O 1
ATOM 663 N N . GLU A 1 88 ? 42.113 -56.548 -29.684 1.00 70.06 88 GLU A N 1
ATOM 664 C CA . GLU A 1 88 ? 43.527 -56.494 -30.112 1.00 70.06 88 GLU A CA 1
ATOM 665 C C . GLU A 1 88 ? 44.469 -57.071 -29.038 1.00 70.06 88 GLU A C 1
ATOM 667 O O . GLU A 1 88 ? 45.321 -57.901 -29.340 1.00 70.06 88 GLU A O 1
ATOM 672 N N . LEU A 1 89 ? 44.290 -56.684 -27.769 1.00 67.44 89 LEU A N 1
ATOM 673 C CA . LEU A 1 89 ? 45.101 -57.187 -26.652 1.00 67.44 89 LEU A CA 1
ATOM 674 C C . LEU A 1 89 ? 44.871 -58.679 -26.376 1.00 67.44 89 LEU A C 1
ATOM 676 O O . LEU A 1 89 ? 45.810 -59.397 -26.046 1.00 67.44 89 LEU A O 1
ATOM 680 N N . LYS A 1 90 ? 43.633 -59.165 -26.511 1.00 69.19 90 LYS A N 1
ATOM 681 C CA . LYS A 1 90 ? 43.302 -60.593 -26.366 1.00 69.19 90 LYS A CA 1
ATOM 682 C C . LYS A 1 90 ? 43.822 -61.443 -27.523 1.00 69.19 90 LYS A C 1
ATOM 684 O O . LYS A 1 90 ? 44.011 -62.641 -27.332 1.00 69.19 90 LYS A O 1
ATOM 689 N N . ALA A 1 91 ? 44.019 -60.847 -28.697 1.00 63.12 91 ALA A N 1
ATOM 690 C CA . ALA A 1 91 ? 44.578 -61.511 -29.868 1.00 63.12 91 ALA A CA 1
ATOM 691 C C . ALA A 1 91 ? 46.114 -61.603 -29.836 1.00 63.12 91 ALA A C 1
ATOM 693 O O . ALA A 1 91 ? 46.682 -62.256 -30.705 1.00 63.12 91 ALA A O 1
ATOM 694 N N . MET A 1 92 ? 46.783 -60.999 -28.842 1.00 63.88 92 MET A N 1
ATOM 695 C CA . MET A 1 92 ? 48.221 -61.175 -28.639 1.00 63.88 92 MET A CA 1
ATOM 696 C C . MET A 1 92 ? 48.521 -62.623 -28.251 1.00 63.88 92 MET A C 1
ATOM 698 O O . MET A 1 92 ? 48.228 -63.073 -27.141 1.00 63.88 92 MET A O 1
ATOM 702 N N . THR A 1 93 ? 49.108 -63.358 -29.183 1.00 63.22 93 THR A N 1
ATOM 703 C CA . THR A 1 93 ? 49.530 -64.742 -29.007 1.00 63.22 93 THR A CA 1
ATOM 704 C C . THR A 1 93 ? 50.999 -64.814 -28.591 1.00 63.22 93 THR A C 1
ATOM 706 O O . THR A 1 93 ? 51.769 -63.861 -28.714 1.00 63.22 93 THR A O 1
ATOM 709 N N . ALA A 1 94 ? 51.382 -65.943 -28.002 1.00 63.12 94 ALA A N 1
ATOM 710 C CA . ALA A 1 94 ? 52.762 -66.230 -27.648 1.00 63.12 94 ALA A CA 1
ATOM 711 C C . ALA A 1 94 ? 53.130 -67.601 -28.200 1.00 63.12 94 ALA A C 1
ATOM 713 O O . ALA A 1 94 ? 52.384 -68.568 -28.017 1.00 63.12 94 ALA A O 1
ATOM 714 N N . SER A 1 95 ? 54.283 -67.684 -28.843 1.00 62.47 95 SER A N 1
ATOM 715 C CA . SER A 1 95 ? 54.828 -68.917 -29.395 1.00 62.47 95 SER A CA 1
ATOM 716 C C . SER A 1 95 ? 56.151 -69.242 -28.706 1.00 62.47 95 SER A C 1
ATOM 718 O O . SER A 1 95 ? 56.862 -68.362 -28.226 1.00 62.47 95 SER A O 1
ATOM 720 N N . ALA A 1 96 ? 56.451 -70.532 -28.558 1.00 64.44 96 ALA A N 1
ATOM 721 C CA . ALA A 1 96 ? 57.668 -70.986 -27.899 1.00 64.44 96 ALA A CA 1
ATOM 722 C C . ALA A 1 96 ? 58.416 -71.967 -28.797 1.00 64.44 96 ALA A C 1
ATOM 724 O O . ALA A 1 96 ? 57.831 -72.936 -29.286 1.00 64.44 96 ALA A O 1
ATOM 725 N N . GLU A 1 97 ? 59.711 -71.734 -28.974 1.00 65.19 97 GLU A N 1
ATOM 726 C CA . GLU A 1 97 ? 60.606 -72.595 -29.738 1.00 65.19 97 GLU A CA 1
ATOM 727 C C . GLU A 1 97 ? 61.641 -73.230 -28.803 1.00 65.19 97 GLU A C 1
ATOM 729 O O . GLU A 1 97 ? 62.132 -72.611 -27.857 1.00 65.19 97 GLU A O 1
ATOM 734 N N . THR A 1 98 ? 61.949 -74.508 -29.032 1.00 67.62 98 THR A N 1
ATOM 735 C CA . THR A 1 98 ? 62.923 -75.231 -28.207 1.00 67.62 98 THR A CA 1
ATOM 736 C C . THR A 1 98 ? 64.331 -74.958 -28.718 1.00 67.62 98 THR A C 1
ATOM 738 O O . THR A 1 98 ? 64.664 -75.330 -29.841 1.00 67.62 98 THR A O 1
ATOM 741 N N . LEU A 1 99 ? 65.159 -74.333 -27.885 1.00 63.81 99 LEU A N 1
ATOM 742 C CA . LEU A 1 99 ? 66.545 -74.007 -28.206 1.00 63.81 99 LEU A CA 1
ATOM 743 C C . LEU A 1 99 ? 67.508 -75.128 -27.764 1.00 63.81 99 LEU A C 1
ATOM 745 O O . LEU A 1 99 ? 67.192 -75.897 -26.847 1.00 63.81 99 LEU A O 1
ATOM 749 N N . PRO A 1 100 ? 68.701 -75.226 -28.379 1.00 67.06 100 PRO A N 1
ATOM 750 C CA . PRO A 1 100 ? 69.760 -76.132 -27.933 1.00 67.06 100 PRO A CA 1
ATOM 751 C C . PRO A 1 100 ? 70.139 -75.924 -26.446 1.00 67.06 100 PRO A C 1
ATOM 753 O O . PRO A 1 100 ? 69.971 -74.817 -25.937 1.00 67.06 100 PRO A O 1
ATOM 756 N N . PRO A 1 101 ? 70.677 -76.943 -25.741 1.00 58.53 101 PRO A N 1
ATOM 757 C CA . PRO A 1 101 ? 70.897 -76.916 -24.282 1.00 58.53 101 PRO A CA 1
ATOM 758 C C . PRO A 1 101 ? 71.806 -75.787 -23.778 1.00 58.53 101 PRO A C 1
ATOM 760 O O . PRO A 1 101 ? 71.681 -75.355 -22.635 1.00 58.53 101 PRO A O 1
ATOM 763 N N . ASP A 1 102 ? 72.700 -75.309 -24.643 1.00 59.97 102 ASP A N 1
ATOM 764 C CA . ASP A 1 102 ? 73.741 -74.337 -24.302 1.00 59.97 102 ASP A CA 1
ATOM 765 C C . ASP A 1 102 ? 73.330 -72.898 -24.662 1.00 59.97 102 ASP A C 1
ATOM 767 O O . ASP A 1 102 ? 74.083 -71.950 -24.438 1.00 59.97 102 ASP A O 1
ATOM 771 N N . HIS A 1 103 ? 72.131 -72.724 -25.230 1.00 54.56 103 HIS A N 1
ATOM 772 C CA . HIS A 1 103 ? 71.573 -71.411 -25.522 1.00 54.56 103 HIS A CA 1
ATOM 773 C C . HIS A 1 103 ? 70.887 -70.826 -24.278 1.00 54.56 103 HIS A C 1
ATOM 775 O O . HIS A 1 103 ? 70.206 -71.550 -23.555 1.00 54.56 103 HIS A O 1
ATOM 781 N N . PRO A 1 104 ? 71.017 -69.517 -24.010 1.00 54.91 104 PRO A N 1
ATOM 782 C CA . PRO A 1 104 ? 70.251 -68.861 -22.959 1.00 54.91 104 PRO A CA 1
ATOM 783 C C . PRO A 1 104 ? 68.768 -68.790 -23.340 1.00 54.91 104 PRO A C 1
ATOM 785 O O . PRO A 1 104 ? 68.425 -68.689 -24.518 1.00 54.91 104 PRO A O 1
ATOM 788 N N . ALA A 1 105 ? 67.882 -68.814 -22.341 1.00 59.94 105 ALA A N 1
ATOM 789 C CA . ALA A 1 105 ? 66.467 -68.564 -22.586 1.00 59.94 105 ALA A CA 1
ATOM 790 C C . ALA A 1 105 ? 66.269 -67.128 -23.088 1.00 59.94 105 ALA A C 1
ATOM 792 O O . ALA A 1 105 ? 66.844 -66.189 -22.532 1.00 59.94 105 ALA A O 1
ATOM 793 N N . THR A 1 106 ? 65.449 -66.956 -24.119 1.00 63.78 106 THR A N 1
ATOM 794 C CA . THR A 1 106 ? 65.166 -65.651 -24.724 1.00 63.78 106 THR A CA 1
ATOM 795 C C . THR A 1 106 ? 63.670 -65.368 -24.699 1.00 63.78 106 THR A C 1
ATOM 797 O O . THR A 1 106 ? 62.851 -66.277 -24.818 1.00 63.78 106 THR A O 1
ATOM 800 N N . VAL A 1 107 ? 63.299 -64.097 -24.532 1.00 66.62 107 VAL A N 1
ATOM 801 C CA . VAL A 1 107 ? 61.958 -63.616 -24.871 1.00 66.62 107 VAL A CA 1
ATOM 802 C C . VAL A 1 107 ? 62.092 -62.314 -25.640 1.00 66.62 107 VAL A C 1
ATOM 804 O O . VAL A 1 107 ? 62.844 -61.429 -25.226 1.00 66.62 107 VAL A O 1
ATOM 807 N N . TYR A 1 108 ? 61.379 -62.186 -26.749 1.00 61.31 108 TYR A N 1
ATOM 808 C CA . TYR A 1 108 ? 61.258 -60.915 -27.451 1.00 61.31 108 TYR A CA 1
ATOM 809 C C . TYR A 1 108 ? 59.881 -60.784 -28.100 1.00 61.31 108 TYR A C 1
ATOM 811 O O . TYR A 1 108 ? 59.203 -61.767 -28.386 1.00 61.31 108 TYR A O 1
ATOM 819 N N . TYR A 1 109 ? 59.451 -59.539 -28.285 1.00 63.94 109 TYR A N 1
ATOM 820 C CA . TYR A 1 109 ? 58.219 -59.213 -28.991 1.00 63.94 109 TYR A CA 1
ATOM 821 C C . TYR A 1 109 ? 58.516 -59.104 -30.488 1.00 63.94 109 TYR A C 1
ATOM 823 O O . TYR A 1 109 ? 59.301 -58.244 -30.901 1.00 63.94 109 TYR A O 1
ATOM 831 N N . ASN A 1 110 ? 57.912 -59.967 -31.300 1.00 60.53 110 ASN A N 1
ATOM 832 C CA . ASN A 1 110 ? 58.043 -59.915 -32.747 1.00 60.53 110 ASN A CA 1
ATOM 833 C C . ASN A 1 110 ? 57.012 -58.930 -33.315 1.00 60.53 110 ASN A C 1
ATOM 835 O O . ASN A 1 110 ? 55.835 -59.244 -33.475 1.00 60.53 110 ASN A O 1
ATOM 839 N N . ALA A 1 111 ? 57.462 -57.720 -33.649 1.00 52.91 111 ALA A N 1
ATOM 840 C CA . ALA A 1 111 ? 56.594 -56.667 -34.175 1.00 52.91 111 ALA A CA 1
ATOM 841 C C . ALA A 1 111 ? 55.973 -56.989 -35.554 1.00 52.91 111 ALA A C 1
ATOM 843 O O . ALA A 1 111 ? 55.021 -56.321 -35.948 1.00 52.91 111 ALA A O 1
ATOM 844 N N . GLY A 1 112 ? 56.495 -57.985 -36.286 1.00 55.00 112 GLY A N 1
ATOM 845 C CA . GLY A 1 112 ? 55.957 -58.420 -37.580 1.00 55.00 112 GLY A CA 1
ATOM 846 C C . GLY A 1 112 ? 54.794 -59.410 -37.470 1.00 55.00 112 GLY A C 1
ATOM 847 O O . GLY A 1 112 ? 53.916 -59.406 -38.330 1.00 55.00 112 GLY A O 1
ATOM 848 N N . THR A 1 113 ? 54.767 -60.234 -36.419 1.00 58.72 113 THR A N 1
ATOM 849 C CA . THR A 1 113 ? 53.689 -61.208 -36.153 1.00 58.72 113 THR A CA 1
ATOM 850 C C . THR A 1 113 ? 52.751 -60.770 -35.025 1.00 58.72 113 THR A C 1
ATOM 852 O O . THR A 1 113 ? 51.636 -61.273 -34.939 1.00 58.72 113 THR A O 1
ATOM 855 N N . GLY A 1 114 ? 53.163 -59.808 -34.193 1.00 59.38 114 GLY A N 1
ATOM 856 C CA . GLY A 1 114 ? 52.407 -59.332 -33.031 1.00 59.38 114 GLY A CA 1
ATOM 857 C C . GLY A 1 114 ? 52.489 -60.258 -31.812 1.00 59.38 114 GLY A C 1
ATOM 858 O O . GLY A 1 114 ? 51.717 -60.083 -30.869 1.00 59.38 114 GLY A O 1
ATOM 859 N N . GLU A 1 115 ? 53.406 -61.232 -31.820 1.00 67.50 115 GLU A N 1
ATOM 860 C CA . GLU A 1 115 ? 53.525 -62.264 -30.786 1.00 67.50 115 GLU A CA 1
ATOM 861 C C . GLU A 1 115 ? 54.739 -62.070 -29.870 1.00 67.50 115 GLU A C 1
ATOM 863 O O . GLU A 1 115 ? 55.756 -61.487 -30.252 1.00 67.50 115 GLU A O 1
ATOM 868 N N . PHE A 1 116 ? 54.656 -62.614 -28.653 1.00 66.44 116 PHE A N 1
ATOM 869 C CA . PHE A 1 116 ? 55.837 -62.835 -27.814 1.00 66.44 116 PHE A CA 1
ATOM 870 C C . PHE A 1 116 ? 56.432 -64.215 -28.103 1.00 66.44 116 PHE A C 1
ATOM 872 O O . PHE A 1 116 ? 55.781 -65.233 -27.865 1.00 66.44 116 PHE A O 1
ATOM 879 N N . GLU A 1 117 ? 57.675 -64.249 -28.574 1.00 71.12 117 GLU A N 1
ATOM 880 C CA . GLU A 1 117 ? 58.393 -65.482 -28.898 1.00 71.12 117 GLU A CA 1
ATOM 881 C C . GLU A 1 117 ? 59.340 -65.855 -27.750 1.00 71.12 117 GLU A C 1
ATOM 883 O O . GLU A 1 117 ? 60.196 -65.063 -27.345 1.00 71.12 117 GLU A O 1
ATOM 888 N N . PHE A 1 118 ? 59.172 -67.061 -27.203 1.00 67.06 118 PHE A N 1
ATOM 889 C CA . PHE A 1 118 ? 59.964 -67.601 -26.097 1.00 67.06 118 PHE A CA 1
ATOM 890 C C . PHE A 1 118 ? 60.912 -68.697 -26.596 1.00 67.06 118 PHE A C 1
ATOM 892 O O . PHE A 1 118 ? 60.473 -69.773 -26.997 1.00 67.06 118 PHE A O 1
ATOM 899 N N . GLY A 1 119 ? 62.219 -68.473 -26.511 1.00 70.31 119 GLY A N 1
ATOM 900 C CA . GLY A 1 119 ? 63.223 -69.504 -26.753 1.00 70.31 119 GLY A CA 1
ATOM 901 C C . GLY A 1 119 ? 63.526 -70.273 -25.470 1.00 70.31 119 GLY A C 1
ATOM 902 O O . GLY A 1 119 ? 64.111 -69.709 -24.544 1.00 70.31 119 GLY A O 1
ATOM 903 N N . ILE A 1 120 ? 63.137 -71.548 -25.390 1.00 68.31 120 ILE A N 1
ATOM 904 C CA . ILE A 1 120 ? 63.293 -72.376 -24.182 1.00 68.31 120 ILE A CA 1
ATOM 905 C C . ILE A 1 120 ? 64.393 -73.429 -24.406 1.00 68.31 120 ILE A C 1
ATOM 907 O O . ILE A 1 120 ? 64.190 -74.341 -25.208 1.00 68.31 120 ILE A O 1
ATOM 911 N N . PRO A 1 121 ? 65.538 -73.362 -23.701 1.00 63.09 121 PRO A N 1
ATOM 912 C CA . PRO A 1 121 ? 66.634 -74.317 -23.861 1.00 63.09 121 PRO A CA 1
ATOM 913 C C . PRO A 1 121 ? 66.277 -75.710 -23.337 1.00 63.09 121 PRO A C 1
ATOM 915 O O . PRO A 1 121 ? 65.624 -75.869 -22.299 1.00 63.09 121 PRO A O 1
ATOM 918 N N . GLN A 1 122 ? 66.723 -76.746 -24.039 1.00 64.06 122 GLN A N 1
ATOM 919 C CA . GLN A 1 122 ? 66.382 -78.127 -23.718 1.00 64.06 122 GLN A CA 1
ATOM 920 C C . GLN A 1 122 ? 67.291 -78.718 -22.613 1.00 64.06 122 GLN A C 1
ATOM 922 O O . GLN A 1 122 ? 68.426 -79.094 -22.879 1.00 64.06 122 GLN A O 1
ATOM 927 N N . GLY A 1 123 ? 66.770 -78.898 -21.387 1.00 57.75 123 GLY A N 1
ATOM 928 C CA . GLY A 1 123 ? 67.361 -79.792 -20.366 1.00 57.75 123 GLY A CA 1
ATOM 929 C C . GLY A 1 123 ? 67.733 -79.171 -19.003 1.00 57.75 123 GLY A C 1
ATOM 930 O O . GLY A 1 123 ? 68.600 -78.323 -18.902 1.00 57.75 123 GLY A O 1
ATOM 931 N N . LYS A 1 124 ? 67.064 -79.667 -17.946 1.00 50.00 124 LYS A N 1
ATOM 932 C CA . LYS A 1 124 ? 67.284 -79.570 -16.475 1.00 50.00 124 LYS A CA 1
ATOM 933 C C . LYS A 1 124 ? 68.070 -78.376 -15.870 1.00 50.00 124 LYS A C 1
ATOM 935 O O . LYS A 1 124 ? 69.289 -78.384 -15.800 1.00 50.00 124 LYS A O 1
ATOM 940 N N . GLN A 1 125 ? 67.285 -77.486 -15.246 1.00 51.75 125 GLN A N 1
ATOM 941 C CA . GLN A 1 125 ? 67.532 -76.577 -14.105 1.00 51.75 125 GLN A CA 1
ATOM 942 C C . GLN A 1 125 ? 68.998 -76.311 -13.690 1.00 51.75 125 GLN A C 1
ATOM 944 O O . GLN A 1 125 ? 69.551 -76.997 -12.830 1.00 51.75 125 GLN A O 1
ATOM 949 N N . GLY A 1 126 ? 69.571 -75.232 -14.235 1.00 50.00 126 GLY A N 1
ATOM 950 C CA . GLY A 1 126 ? 70.773 -74.574 -13.711 1.00 50.00 126 GLY A CA 1
ATOM 951 C C . GLY A 1 126 ? 70.495 -73.730 -12.456 1.00 50.00 126 GLY A C 1
ATOM 952 O O . GLY A 1 126 ? 69.356 -73.352 -12.179 1.00 50.00 126 GLY A O 1
ATOM 953 N N . ILE A 1 127 ? 71.550 -73.482 -11.677 1.00 39.59 127 ILE A N 1
ATOM 954 C CA . ILE A 1 127 ? 71.553 -72.805 -10.367 1.00 39.59 127 ILE A CA 1
ATOM 955 C C . ILE A 1 127 ? 70.855 -71.432 -10.357 1.00 39.59 127 ILE A C 1
ATOM 957 O O . ILE A 1 127 ? 71.034 -70.609 -11.249 1.00 39.59 127 ILE A O 1
ATOM 961 N N . GLN A 1 128 ? 70.083 -71.192 -9.292 1.00 44.44 128 GLN A N 1
ATOM 962 C CA . GLN A 1 128 ? 69.354 -69.953 -9.013 1.00 44.44 128 GLN A CA 1
ATOM 963 C C . GLN A 1 128 ? 70.329 -68.782 -8.784 1.00 44.44 128 GLN A C 1
ATOM 965 O O . GLN A 1 128 ? 71.067 -68.784 -7.801 1.00 44.44 128 GLN A O 1
ATOM 970 N N . GLY A 1 129 ? 70.326 -67.792 -9.684 1.00 45.75 129 GLY A N 1
ATOM 971 C CA . GLY A 1 129 ? 71.102 -66.553 -9.546 1.00 45.75 129 GLY A CA 1
ATOM 972 C C . GLY A 1 129 ? 70.574 -65.634 -8.435 1.00 45.75 129 GLY A C 1
ATOM 973 O O . GLY A 1 129 ? 69.390 -65.675 -8.091 1.00 45.75 129 GLY A O 1
ATOM 974 N N . GLU A 1 130 ? 71.462 -64.821 -7.854 1.00 41.31 130 GLU A N 1
ATOM 975 C CA . GLU A 1 130 ? 71.144 -63.911 -6.748 1.00 41.31 130 GLU A CA 1
ATOM 976 C C . GLU A 1 130 ? 70.114 -62.828 -7.122 1.00 41.31 130 GLU A C 1
ATOM 978 O O . GLU A 1 130 ? 69.995 -62.385 -8.263 1.00 41.31 130 GLU A O 1
ATOM 983 N N . ARG A 1 131 ? 69.345 -62.403 -6.113 1.00 35.47 131 ARG A N 1
ATOM 984 C CA . ARG A 1 131 ? 68.211 -61.476 -6.215 1.00 35.47 131 ARG A CA 1
ATOM 985 C C . ARG A 1 131 ? 68.675 -60.068 -6.617 1.00 35.47 131 ARG A C 1
ATOM 987 O O . ARG A 1 131 ? 69.133 -59.308 -5.768 1.00 35.47 131 ARG A O 1
ATOM 994 N N . GLY A 1 132 ? 68.492 -59.706 -7.886 1.00 37.09 132 GLY A N 1
ATOM 995 C CA . GLY A 1 132 ? 68.709 -58.346 -8.384 1.00 37.09 132 GLY A CA 1
ATOM 996 C C . GLY A 1 132 ? 67.754 -57.328 -7.746 1.00 37.09 132 GLY A C 1
ATOM 997 O O . GLY A 1 132 ? 66.537 -57.522 -7.727 1.00 37.09 132 GLY A O 1
ATOM 998 N N . LEU A 1 133 ? 68.328 -56.256 -7.198 1.00 36.00 133 LEU A N 1
ATOM 999 C CA . LEU A 1 133 ? 67.635 -55.040 -6.764 1.00 36.00 133 LEU A CA 1
ATOM 1000 C C . LEU A 1 133 ? 67.064 -54.290 -7.988 1.00 36.00 133 LEU A C 1
ATOM 1002 O O . LEU A 1 133 ? 67.548 -54.463 -9.101 1.00 36.00 133 LEU A O 1
ATOM 1006 N N . ALA A 1 134 ? 66.006 -53.500 -7.771 1.00 29.69 134 ALA A N 1
ATOM 1007 C CA . ALA A 1 134 ? 65.192 -52.836 -8.799 1.00 29.69 134 ALA A CA 1
ATOM 1008 C C . ALA A 1 134 ? 66.004 -52.094 -9.893 1.00 29.69 134 ALA A C 1
ATOM 1010 O O . ALA A 1 134 ? 67.048 -51.519 -9.583 1.00 29.69 134 ALA A O 1
ATOM 1011 N N . PRO A 1 135 ? 65.525 -52.066 -11.154 1.00 37.03 135 PRO A N 1
ATOM 1012 C CA . PRO A 1 135 ? 66.312 -51.594 -12.288 1.00 37.03 135 PRO A CA 1
ATOM 1013 C C . PRO A 1 135 ? 66.497 -50.073 -12.248 1.00 37.03 135 PRO A C 1
ATOM 1015 O O . PRO A 1 135 ? 65.545 -49.312 -12.419 1.00 37.03 135 PRO A O 1
ATOM 1018 N N . ALA A 1 136 ? 67.744 -49.643 -12.072 1.00 30.59 136 ALA A N 1
ATOM 1019 C CA . ALA A 1 136 ? 68.224 -48.369 -12.584 1.00 30.59 136 ALA A CA 1
ATOM 1020 C C . ALA A 1 136 ? 68.798 -48.631 -13.985 1.00 30.59 136 ALA A C 1
ATOM 1022 O O . ALA A 1 136 ? 69.618 -49.529 -14.165 1.00 30.59 136 ALA A O 1
ATOM 1023 N N . ILE A 1 137 ? 68.306 -47.898 -14.980 1.00 35.31 137 ILE A N 1
ATOM 1024 C CA . ILE A 1 137 ? 68.798 -47.938 -16.359 1.00 35.31 137 ILE A CA 1
ATOM 1025 C C . ILE A 1 137 ? 70.157 -47.235 -16.388 1.00 35.31 137 ILE A C 1
ATOM 1027 O O . ILE A 1 137 ? 70.223 -46.038 -16.122 1.00 35.31 137 ILE A O 1
ATOM 1031 N N . ASP A 1 138 ? 71.210 -47.979 -16.723 1.00 36.88 138 ASP A N 1
ATOM 1032 C CA . ASP A 1 138 ? 72.562 -47.469 -16.951 1.00 36.88 138 ASP A CA 1
ATOM 1033 C C . ASP A 1 138 ? 73.090 -48.120 -18.242 1.00 36.88 138 ASP A C 1
ATOM 1035 O O . ASP A 1 138 ? 73.317 -49.328 -18.294 1.00 36.88 138 ASP A O 1
ATOM 1039 N N . ILE A 1 139 ? 73.232 -47.346 -19.319 1.00 46.72 139 ILE A N 1
ATOM 1040 C CA . ILE A 1 139 ? 74.016 -47.734 -20.499 1.00 46.72 139 ILE A CA 1
ATOM 1041 C C . ILE A 1 139 ? 74.867 -46.518 -20.852 1.00 46.72 139 ILE A C 1
ATOM 1043 O O . ILE A 1 139 ? 74.344 -45.544 -21.382 1.00 46.72 139 ILE A O 1
ATOM 1047 N N . ILE A 1 140 ? 76.151 -46.563 -20.487 1.00 52.66 140 ILE A N 1
ATOM 1048 C CA . ILE A 1 140 ? 77.333 -46.364 -21.350 1.00 52.66 140 ILE A CA 1
ATOM 1049 C C . ILE A 1 140 ? 78.576 -46.531 -20.451 1.00 52.66 140 ILE A C 1
ATOM 1051 O O . ILE A 1 140 ? 78.942 -45.637 -19.690 1.00 52.66 140 ILE A O 1
ATOM 1055 N N . TYR A 1 141 ? 79.257 -47.672 -20.573 1.00 46.31 141 TYR A N 1
ATOM 1056 C CA . TYR A 1 141 ? 80.663 -47.836 -20.191 1.00 46.31 141 TYR A CA 1
ATOM 1057 C C . TYR A 1 141 ? 81.405 -48.308 -21.450 1.00 46.31 141 TYR A C 1
ATOM 1059 O O . TYR A 1 141 ? 80.999 -49.294 -22.063 1.00 46.31 141 TYR A O 1
ATOM 1067 N N . GLY A 1 142 ? 82.427 -47.571 -21.893 1.00 50.31 142 GLY A N 1
ATOM 1068 C CA . GLY A 1 142 ? 83.268 -47.950 -23.035 1.00 50.31 142 GLY A CA 1
ATOM 1069 C C . GLY A 1 142 ? 84.439 -48.815 -22.574 1.00 50.31 142 GLY A C 1
ATOM 1070 O O . GLY A 1 142 ? 85.138 -48.420 -21.642 1.00 50.31 142 GLY A O 1
ATOM 1071 N N . GLY A 1 143 ? 84.622 -49.983 -23.195 1.00 55.00 143 GLY A N 1
ATOM 1072 C CA . GLY A 1 143 ? 85.715 -50.914 -22.889 1.00 55.00 143 GLY A CA 1
ATOM 1073 C C . GLY A 1 143 ? 87.093 -50.399 -23.321 1.00 55.00 143 GLY A C 1
ATOM 1074 O O . GLY A 1 143 ? 87.202 -49.450 -24.107 1.00 55.00 143 GLY A O 1
ATOM 1075 N N . ASP A 1 144 ? 88.145 -51.018 -22.786 1.00 57.50 144 ASP A N 1
ATOM 1076 C CA . ASP A 1 144 ? 89.543 -50.674 -23.067 1.00 57.50 144 ASP A CA 1
ATOM 1077 C C . ASP A 1 144 ? 90.077 -51.374 -24.347 1.00 57.50 144 ASP A C 1
ATOM 1079 O O . ASP A 1 144 ? 89.359 -52.160 -24.969 1.00 57.50 144 ASP A O 1
ATOM 1083 N N . PRO A 1 145 ? 91.319 -51.100 -24.801 1.00 55.66 145 PRO A N 1
ATOM 1084 C CA . PRO A 1 145 ? 91.865 -51.676 -26.039 1.00 55.66 145 PRO A CA 1
ATOM 1085 C C . PRO A 1 145 ? 91.950 -53.214 -26.088 1.00 55.66 145 PRO A C 1
ATOM 1087 O O . PRO A 1 145 ? 92.107 -53.769 -27.180 1.00 55.66 145 PRO A O 1
ATOM 1090 N N . SER A 1 146 ? 91.867 -53.891 -24.940 1.00 58.28 146 SER A N 1
ATOM 1091 C CA . SER A 1 146 ? 91.910 -55.351 -24.788 1.00 58.28 146 SER A CA 1
ATOM 1092 C C . SER A 1 146 ? 90.540 -56.027 -24.649 1.00 58.28 146 SER A C 1
ATOM 1094 O O . SER A 1 146 ? 90.492 -57.255 -24.692 1.00 58.28 146 SER A O 1
ATOM 1096 N N . ASP A 1 147 ? 89.444 -55.274 -24.541 1.00 56.72 147 ASP A N 1
ATOM 1097 C CA . ASP A 1 147 ? 88.087 -55.829 -24.437 1.00 56.72 147 ASP A CA 1
ATOM 1098 C C . ASP A 1 147 ? 87.431 -56.100 -25.809 1.00 56.72 147 ASP A C 1
ATOM 1100 O O . ASP A 1 147 ? 87.556 -55.320 -26.760 1.00 56.72 147 ASP A O 1
ATOM 1104 N N . GLU A 1 148 ? 86.644 -57.180 -25.896 1.00 50.41 148 GLU A N 1
ATOM 1105 C CA . GLU A 1 148 ? 85.841 -57.555 -27.074 1.00 50.41 148 GLU A CA 1
ATOM 1106 C C . GLU A 1 148 ? 84.525 -56.739 -27.170 1.00 50.41 148 GLU A C 1
ATOM 1108 O O . GLU A 1 148 ? 83.428 -57.268 -27.043 1.00 50.41 148 GLU A O 1
ATOM 1113 N N . GLY A 1 149 ? 84.648 -55.426 -27.402 1.00 45.59 149 GLY A N 1
ATOM 1114 C CA . GLY A 1 149 ? 83.731 -54.568 -28.184 1.00 45.59 149 GLY A CA 1
ATOM 1115 C C . GLY A 1 149 ? 82.226 -54.448 -27.839 1.00 45.59 149 GLY A C 1
ATOM 1116 O O . GLY A 1 149 ? 81.428 -55.361 -28.031 1.00 45.59 149 GLY A O 1
ATOM 1117 N N . LEU A 1 150 ? 81.817 -53.212 -27.518 1.00 48.97 150 LEU A N 1
ATOM 1118 C CA . LEU A 1 150 ? 80.445 -52.690 -27.376 1.00 48.97 150 LEU A CA 1
ATOM 1119 C C . LEU A 1 150 ? 79.652 -52.691 -28.707 1.00 48.97 150 LEU A C 1
ATOM 1121 O O . LEU A 1 150 ? 80.148 -52.194 -29.716 1.00 48.97 150 LEU A O 1
ATOM 1125 N N . SER A 1 151 ? 78.399 -53.171 -28.699 1.00 43.19 151 SER A N 1
ATOM 1126 C CA . SER A 1 151 ? 77.463 -53.100 -29.838 1.00 43.19 151 SER A CA 1
ATOM 1127 C C . SER A 1 151 ? 76.372 -52.061 -29.565 1.00 43.19 151 SER A C 1
ATOM 1129 O O . SER A 1 151 ? 75.569 -52.231 -28.649 1.00 43.19 151 SER A O 1
ATOM 1131 N N . ILE A 1 152 ? 76.339 -50.978 -30.346 1.00 49.47 152 ILE A N 1
ATOM 1132 C CA . ILE A 1 152 ? 75.229 -50.016 -30.333 1.00 49.47 152 ILE A CA 1
ATOM 1133 C C . ILE A 1 152 ? 74.467 -50.175 -31.646 1.00 49.47 152 ILE A C 1
ATOM 1135 O O . ILE A 1 152 ? 74.979 -49.868 -32.720 1.00 49.47 152 ILE A O 1
ATOM 1139 N N . ILE A 1 153 ? 73.232 -50.668 -31.552 1.00 44.97 153 ILE A N 1
ATOM 1140 C CA . ILE A 1 153 ? 72.304 -50.759 -32.680 1.00 44.97 153 ILE A CA 1
ATOM 1141 C C . ILE A 1 153 ? 71.644 -49.389 -32.825 1.00 44.97 153 ILE A C 1
ATOM 1143 O O . ILE A 1 153 ? 70.759 -49.036 -32.046 1.00 44.97 153 ILE A O 1
ATOM 1147 N N . TYR A 1 154 ? 72.077 -48.600 -33.806 1.00 38.81 154 TYR A N 1
ATOM 1148 C CA . TYR A 1 154 ? 71.341 -47.399 -34.186 1.00 38.81 154 TYR A CA 1
ATOM 1149 C C . TYR A 1 154 ? 70.185 -47.803 -35.108 1.00 38.81 154 TYR A C 1
ATOM 1151 O O . TYR A 1 154 ? 70.397 -48.243 -36.236 1.00 38.81 154 TYR A O 1
ATOM 1159 N N . GLY A 1 155 ? 68.952 -47.676 -34.618 1.00 36.19 155 GLY A N 1
ATOM 1160 C CA . GLY A 1 155 ? 67.758 -47.756 -35.455 1.00 36.19 155 GLY A CA 1
ATOM 1161 C C . GLY A 1 155 ? 67.661 -46.495 -36.307 1.00 36.19 155 GLY A C 1
ATOM 1162 O O . GLY A 1 155 ? 67.437 -45.408 -35.778 1.00 36.19 155 GLY A O 1
ATOM 1163 N N . GLY A 1 156 ? 67.875 -46.631 -37.615 1.00 34.44 156 GLY A N 1
ATOM 1164 C CA . GLY A 1 156 ? 67.664 -45.555 -38.579 1.00 34.44 156 GLY A CA 1
ATOM 1165 C C . GLY A 1 156 ? 66.234 -44.994 -38.531 1.00 34.44 156 GLY A C 1
ATOM 1166 O O . GLY A 1 156 ? 65.276 -45.700 -38.226 1.00 34.44 156 GLY A O 1
ATOM 1167 N N . ASN A 1 157 ? 66.136 -43.699 -38.825 1.00 32.53 157 ASN A N 1
ATOM 1168 C CA . ASN A 1 157 ? 64.944 -42.847 -38.844 1.00 32.53 157 ASN A CA 1
ATOM 1169 C C . ASN A 1 157 ? 63.773 -43.436 -39.678 1.00 32.53 157 ASN A C 1
ATOM 1171 O O . ASN A 1 157 ? 64.012 -43.857 -40.811 1.00 32.53 157 ASN A O 1
ATOM 1175 N N . PRO A 1 158 ? 62.512 -43.435 -39.1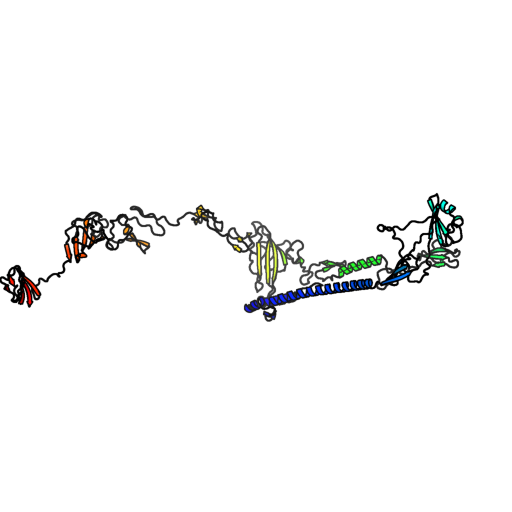90 1.00 37.06 158 PRO A N 1
ATOM 1176 C CA . PRO A 1 158 ? 61.354 -43.911 -39.944 1.00 37.06 158 PRO A CA 1
ATOM 1177 C C . PRO A 1 158 ? 60.833 -42.822 -40.889 1.00 37.06 158 PRO A C 1
ATOM 1179 O O . PRO A 1 158 ? 59.823 -42.177 -40.619 1.00 37.06 158 PRO A O 1
ATOM 1182 N N . ALA A 1 159 ? 61.518 -42.597 -42.004 1.00 34.06 159 ALA A N 1
ATOM 1183 C CA . ALA A 1 159 ? 60.927 -41.898 -43.138 1.00 34.06 159 ALA A CA 1
ATOM 1184 C C . ALA A 1 159 ? 61.651 -42.284 -44.431 1.00 34.06 159 ALA A C 1
ATOM 1186 O O . ALA A 1 159 ? 62.868 -42.131 -44.506 1.00 34.06 159 ALA A O 1
ATOM 1187 N N . LEU A 1 160 ? 60.854 -42.663 -45.439 1.00 35.66 160 LEU A N 1
ATOM 1188 C CA . LEU A 1 160 ? 61.147 -42.845 -46.872 1.00 35.66 160 LEU A CA 1
ATOM 1189 C C . LEU A 1 160 ? 61.187 -44.308 -47.368 1.00 35.66 160 LEU A C 1
ATOM 1191 O O . LEU A 1 160 ? 61.964 -45.148 -46.920 1.00 35.66 160 LEU A O 1
ATOM 1195 N N . ASP A 1 161 ? 60.290 -44.566 -48.321 1.00 43.38 161 ASP A N 1
ATOM 1196 C CA . ASP A 1 161 ? 59.802 -45.850 -48.830 1.00 43.38 161 ASP A CA 1
ATOM 1197 C C . ASP A 1 161 ? 60.685 -46.487 -49.926 1.00 43.38 161 ASP A C 1
ATOM 1199 O O . ASP A 1 161 ? 60.199 -46.785 -51.017 1.00 43.38 161 ASP A O 1
ATOM 1203 N N . GLU A 1 162 ? 61.966 -46.762 -49.661 1.00 38.22 162 GLU A N 1
ATOM 1204 C CA . GLU A 1 162 ? 62.778 -47.596 -50.569 1.00 38.22 162 GLU A CA 1
ATOM 1205 C C . GLU A 1 162 ? 63.469 -48.772 -49.850 1.00 38.22 162 GLU A C 1
ATOM 1207 O O . GLU A 1 162 ? 63.954 -48.613 -48.726 1.00 38.22 162 GLU A O 1
ATOM 1212 N N . PRO A 1 163 ? 63.538 -49.976 -50.465 1.00 42.16 163 PRO A N 1
ATOM 1213 C CA . PRO A 1 163 ? 64.180 -51.147 -49.877 1.00 42.16 163 PRO A CA 1
ATOM 1214 C C . PRO A 1 163 ? 65.706 -51.029 -50.002 1.00 42.16 163 PRO A C 1
ATOM 1216 O O . PRO A 1 163 ? 66.339 -51.686 -50.825 1.00 42.16 163 PRO A O 1
ATOM 1219 N N . GLY A 1 164 ? 66.291 -50.160 -49.180 1.00 37.53 164 GLY A N 1
ATOM 1220 C CA . GLY A 1 164 ? 67.732 -50.063 -48.988 1.00 37.53 164 GLY A CA 1
ATOM 1221 C C . GLY A 1 164 ? 68.269 -51.279 -48.234 1.00 37.53 164 GLY A C 1
ATOM 1222 O O . GLY A 1 164 ? 67.679 -51.739 -47.255 1.00 37.53 164 GLY A O 1
ATOM 1223 N N . ASP A 1 165 ? 69.385 -51.798 -48.731 1.00 38.38 165 ASP A N 1
ATOM 1224 C CA . ASP A 1 165 ? 70.191 -52.894 -48.199 1.00 38.38 165 ASP A CA 1
ATOM 1225 C C . ASP A 1 165 ? 70.284 -52.864 -46.655 1.00 38.38 165 ASP A C 1
ATOM 1227 O O . ASP A 1 165 ? 70.844 -51.942 -46.063 1.00 38.38 165 ASP A O 1
ATOM 1231 N N . ARG A 1 166 ? 69.698 -53.864 -45.978 1.00 43.31 166 ARG A N 1
ATOM 1232 C CA . ARG A 1 166 ? 69.739 -54.012 -44.508 1.00 43.31 166 ARG A CA 1
ATOM 1233 C C . ARG A 1 166 ? 70.996 -54.756 -44.072 1.00 43.31 166 ARG A C 1
ATOM 1235 O O . ARG A 1 166 ? 70.929 -55.701 -43.281 1.00 43.31 166 ARG A O 1
ATOM 1242 N N . THR A 1 167 ? 72.145 -54.362 -44.602 1.00 39.34 167 THR A N 1
ATOM 1243 C CA . THR A 1 167 ? 73.423 -54.874 -44.124 1.00 39.34 167 THR A CA 1
ATOM 1244 C C . THR A 1 167 ? 73.615 -54.361 -42.698 1.00 39.34 167 THR A C 1
ATOM 1246 O O . THR A 1 167 ? 73.753 -53.164 -42.460 1.00 39.34 167 THR A O 1
ATOM 1249 N N . ILE A 1 168 ? 73.545 -55.264 -41.718 1.00 42.38 168 ILE A N 1
ATOM 1250 C CA . ILE A 1 168 ? 73.803 -54.935 -40.315 1.00 42.38 168 ILE A CA 1
ATOM 1251 C C . ILE A 1 168 ? 75.285 -54.570 -40.204 1.00 42.38 168 ILE A C 1
ATOM 1253 O O . ILE A 1 168 ? 76.144 -55.449 -40.215 1.00 42.38 168 ILE A O 1
ATOM 1257 N N . ILE A 1 169 ? 75.595 -53.277 -40.115 1.00 46.31 169 ILE A N 1
ATOM 1258 C CA . ILE A 1 169 ? 76.957 -52.808 -39.859 1.00 46.31 169 ILE A CA 1
ATOM 1259 C C . ILE A 1 169 ? 77.180 -52.875 -38.346 1.00 46.31 169 ILE A C 1
ATOM 1261 O O . ILE A 1 169 ? 76.653 -52.061 -37.588 1.00 46.31 169 ILE A O 1
ATOM 1265 N N . ARG A 1 170 ? 77.946 -53.869 -37.884 1.00 50.38 170 ARG A N 1
ATOM 1266 C CA . ARG A 1 170 ? 78.459 -53.895 -36.509 1.00 50.38 170 ARG A CA 1
ATOM 1267 C C . ARG A 1 170 ? 79.503 -52.783 -36.383 1.00 50.38 170 ARG A C 1
ATOM 1269 O O . ARG A 1 170 ? 80.636 -52.965 -36.806 1.00 50.38 170 ARG A O 1
ATOM 1276 N N . GLN A 1 171 ? 79.137 -51.638 -35.808 1.00 55.75 171 GLN A N 1
ATOM 1277 C CA . GLN A 1 171 ? 80.105 -50.578 -35.526 1.00 55.75 171 GLN A CA 1
ATOM 1278 C C . GLN A 1 171 ? 80.704 -50.788 -34.134 1.00 55.75 171 GLN A C 1
ATOM 1280 O O . GLN A 1 171 ? 80.047 -50.561 -33.118 1.00 55.75 171 GLN A O 1
ATOM 1285 N N . VAL A 1 172 ? 81.950 -51.252 -34.100 1.00 59.72 172 VAL A N 1
ATOM 1286 C CA . VAL A 1 172 ? 82.734 -51.369 -32.868 1.00 59.72 172 VAL A CA 1
ATOM 1287 C C . VAL A 1 172 ? 83.552 -50.095 -32.688 1.00 59.72 172 VAL A C 1
ATOM 1289 O O . VAL A 1 172 ? 84.067 -49.531 -33.659 1.00 59.72 172 VAL A O 1
ATOM 1292 N N . ALA A 1 173 ? 83.657 -49.627 -31.446 1.00 65.25 173 ALA A N 1
ATOM 1293 C CA . ALA A 1 173 ? 84.556 -48.544 -31.089 1.00 65.25 173 ALA A CA 1
ATOM 1294 C C . ALA A 1 173 ? 85.347 -48.876 -29.824 1.00 65.25 173 ALA A C 1
ATOM 1296 O O . ALA A 1 173 ? 84.777 -49.313 -28.822 1.00 65.25 173 ALA A O 1
ATOM 1297 N N . ARG A 1 174 ? 86.654 -48.615 -29.863 1.00 77.69 174 ARG A N 1
ATOM 1298 C CA . ARG A 1 174 ? 87.568 -48.769 -28.725 1.00 77.69 174 ARG A CA 1
ATOM 1299 C C . ARG A 1 174 ? 88.219 -47.431 -28.397 1.00 77.69 174 ARG A C 1
ATOM 1301 O O . ARG A 1 174 ? 88.494 -46.630 -29.292 1.00 77.69 174 ARG A O 1
ATOM 1308 N N . ILE A 1 175 ? 88.473 -47.175 -27.115 1.00 79.12 175 ILE A N 1
ATOM 1309 C CA . ILE A 1 175 ? 89.115 -45.940 -26.650 1.00 79.12 175 ILE A CA 1
ATOM 1310 C C . ILE A 1 175 ? 90.260 -46.247 -25.688 1.00 79.12 175 ILE A C 1
ATOM 1312 O O . ILE A 1 175 ? 90.192 -47.161 -24.873 1.00 79.12 175 ILE A O 1
ATOM 1316 N N . GLY A 1 176 ? 91.321 -45.452 -25.764 1.00 80.31 176 GLY A N 1
ATOM 1317 C CA . GLY A 1 176 ? 92.498 -45.606 -24.916 1.00 80.31 176 GLY A CA 1
ATOM 1318 C C . GLY A 1 176 ? 93.415 -44.392 -24.985 1.00 80.31 176 GLY A C 1
ATOM 1319 O O . GLY A 1 176 ? 93.255 -43.507 -25.828 1.00 80.31 176 GLY A O 1
ATOM 1320 N N . THR A 1 177 ? 94.382 -44.325 -24.078 1.00 84.50 177 THR A N 1
ATOM 1321 C CA . THR A 1 177 ? 95.474 -43.340 -24.136 1.00 84.50 177 THR A CA 1
ATOM 1322 C C . THR A 1 177 ? 96.520 -43.750 -25.173 1.00 84.50 177 THR A C 1
ATOM 1324 O O . THR A 1 177 ? 96.661 -44.938 -25.469 1.00 84.50 177 THR A O 1
ATOM 1327 N N . SER A 1 178 ? 97.312 -42.798 -25.676 1.00 83.19 178 SER A N 1
ATOM 1328 C CA . SER A 1 178 ? 98.429 -43.079 -26.601 1.00 83.19 178 SER A CA 1
ATOM 1329 C C . SER A 1 178 ? 99.338 -44.216 -26.135 1.00 83.19 178 SER A C 1
ATOM 1331 O O . SER A 1 178 ? 99.755 -45.050 -26.931 1.00 83.19 178 SER A O 1
ATOM 1333 N N . ALA A 1 179 ? 99.616 -44.292 -24.829 1.00 81.50 179 ALA A N 1
ATOM 1334 C CA . ALA A 1 179 ? 100.461 -45.337 -24.259 1.00 81.50 179 ALA A CA 1
ATOM 1335 C C . ALA A 1 179 ? 99.799 -46.725 -24.299 1.00 81.50 179 ALA A C 1
ATOM 1337 O O . ALA A 1 179 ? 100.471 -47.716 -24.588 1.00 81.50 179 ALA A O 1
ATOM 1338 N N . GLN A 1 180 ? 98.489 -46.804 -24.036 1.00 82.88 180 GLN A N 1
ATOM 1339 C CA . GLN A 1 180 ? 97.737 -48.062 -24.095 1.00 82.88 180 GLN A CA 1
ATOM 1340 C C . GLN A 1 180 ? 97.649 -48.578 -25.534 1.00 82.88 180 GLN A C 1
ATOM 1342 O O . GLN A 1 180 ? 97.919 -49.752 -25.775 1.00 82.88 180 GLN A O 1
ATOM 1347 N N . TRP A 1 181 ? 97.366 -47.692 -26.492 1.00 85.69 181 TRP A N 1
ATOM 1348 C CA . TRP A 1 181 ? 97.327 -48.038 -27.912 1.00 85.69 181 TRP A CA 1
ATOM 1349 C C . TRP A 1 181 ? 98.690 -48.449 -28.468 1.00 85.69 181 TRP A C 1
ATOM 1351 O O . TRP A 1 181 ? 98.779 -49.461 -29.157 1.00 85.69 181 TRP A O 1
ATOM 1361 N N . ALA A 1 182 ? 99.760 -47.731 -28.113 1.00 81.94 182 ALA A N 1
ATOM 1362 C CA . ALA A 1 182 ? 101.116 -48.084 -28.528 1.00 81.94 182 ALA A CA 1
ATOM 1363 C C . ALA A 1 182 ? 101.565 -49.446 -27.973 1.00 81.94 182 ALA A C 1
ATOM 1365 O O . ALA A 1 182 ? 102.302 -50.164 -28.646 1.00 81.94 182 ALA A O 1
ATOM 1366 N N . THR A 1 183 ? 101.118 -49.794 -26.759 1.00 83.44 183 THR A N 1
ATOM 1367 C CA . THR A 1 183 ? 101.467 -51.057 -26.091 1.00 83.44 183 THR A CA 1
ATOM 1368 C C . THR A 1 183 ? 100.670 -52.236 -26.640 1.00 83.44 183 THR A C 1
ATOM 1370 O O . THR A 1 183 ? 101.255 -53.275 -26.934 1.00 83.44 183 THR A O 1
ATOM 1373 N N . ALA A 1 184 ? 99.348 -52.094 -26.771 1.00 85.00 184 ALA A N 1
ATOM 1374 C CA . ALA A 1 184 ? 98.488 -53.167 -27.267 1.00 85.00 184 ALA A CA 1
ATOM 1375 C C . ALA A 1 184 ? 98.648 -53.379 -28.782 1.00 85.00 184 ALA A C 1
ATOM 1377 O O . ALA A 1 184 ? 98.612 -54.515 -29.244 1.00 85.00 184 ALA A O 1
ATOM 1378 N N . ASN A 1 185 ? 98.821 -52.283 -29.533 1.00 86.75 185 ASN A N 1
ATOM 1379 C CA . ASN A 1 185 ? 98.955 -52.216 -30.989 1.00 86.75 185 ASN A CA 1
ATOM 1380 C C . ASN A 1 185 ? 98.091 -53.247 -31.753 1.00 86.75 185 ASN A C 1
ATOM 1382 O O . ASN A 1 185 ? 98.640 -54.050 -32.508 1.00 86.75 185 ASN A O 1
ATOM 1386 N N . PRO A 1 186 ? 96.762 -53.295 -31.547 1.00 84.06 186 PRO A N 1
ATOM 1387 C CA . PRO A 1 186 ? 95.913 -54.298 -32.186 1.00 84.06 186 PRO A CA 1
ATOM 1388 C C . PRO A 1 186 ? 95.698 -53.996 -33.678 1.00 84.06 186 PRO A C 1
ATOM 1390 O O . PRO A 1 186 ? 95.885 -52.861 -34.119 1.00 84.06 186 PRO A O 1
ATOM 1393 N N . VAL A 1 187 ? 95.264 -55.001 -34.443 1.00 84.88 187 VAL A N 1
ATOM 1394 C CA . VAL A 1 187 ? 94.586 -54.791 -35.734 1.00 84.88 187 VAL A CA 1
ATOM 1395 C C . VAL A 1 187 ? 93.108 -54.559 -35.432 1.00 84.88 187 VAL A C 1
ATOM 1397 O O . VAL A 1 187 ? 92.493 -55.373 -34.743 1.00 84.88 187 VAL A O 1
ATOM 1400 N N . LEU A 1 188 ? 92.560 -53.440 -35.897 1.00 80.88 188 LEU A N 1
ATOM 1401 C CA . LEU A 1 188 ? 91.131 -53.137 -35.778 1.00 80.88 188 LEU A CA 1
ATOM 1402 C C . LEU A 1 188 ? 90.373 -53.752 -36.965 1.00 80.88 188 LEU A C 1
ATOM 1404 O O . LEU A 1 188 ? 90.924 -53.799 -38.067 1.00 80.88 188 LEU A O 1
ATOM 1408 N N . GLU A 1 189 ? 89.137 -54.214 -36.750 1.00 78.69 189 GLU A N 1
ATOM 1409 C CA . GLU A 1 189 ? 88.281 -54.746 -37.827 1.00 78.69 189 GLU A CA 1
ATOM 1410 C C . GLU A 1 189 ? 88.050 -53.686 -38.926 1.00 78.69 189 GLU A C 1
ATOM 1412 O O . GLU A 1 189 ? 88.169 -52.483 -38.681 1.00 78.69 189 GLU A O 1
ATOM 1417 N N . ASP A 1 190 ? 87.731 -54.116 -40.150 1.00 77.12 190 ASP A N 1
ATOM 1418 C CA . ASP A 1 190 ? 87.445 -53.184 -41.249 1.00 77.12 190 ASP A CA 1
ATOM 1419 C C . ASP A 1 190 ? 86.229 -52.309 -40.896 1.00 77.12 190 ASP A C 1
ATOM 1421 O O . ASP A 1 190 ? 85.146 -52.814 -40.595 1.00 77.12 190 ASP A O 1
ATOM 1425 N N . GLY A 1 191 ? 86.427 -50.990 -40.854 1.00 69.56 191 GLY A N 1
ATOM 1426 C CA . GLY A 1 191 ? 85.422 -50.013 -40.423 1.00 69.56 191 GLY A CA 1
ATOM 1427 C C . GLY A 1 191 ? 85.325 -49.768 -38.906 1.00 69.56 191 GLY A C 1
ATOM 1428 O O . GLY A 1 191 ? 84.575 -48.881 -38.486 1.00 69.56 191 GLY A O 1
ATOM 1429 N N . GLU A 1 192 ? 86.087 -50.476 -38.066 1.00 78.88 192 GLU A N 1
ATOM 1430 C CA . GLU A 1 192 ? 86.122 -50.251 -36.612 1.00 78.88 192 GLU A CA 1
ATOM 1431 C C . GLU A 1 192 ? 86.800 -48.912 -36.261 1.00 78.88 192 GLU A C 1
ATOM 1433 O O . GLU A 1 192 ? 87.852 -48.566 -36.800 1.00 78.88 192 GLU A O 1
ATOM 1438 N N . SER A 1 193 ? 86.214 -48.145 -35.333 1.00 79.88 193 SER A N 1
ATOM 1439 C CA . SER A 1 193 ? 86.730 -46.823 -34.936 1.00 79.88 193 SER A CA 1
ATOM 1440 C C . SER A 1 193 ? 87.565 -46.893 -33.652 1.00 79.88 193 SER A C 1
ATOM 1442 O O . SER A 1 193 ? 87.039 -47.150 -32.569 1.00 79.88 193 SER A O 1
ATOM 1444 N N . GLY A 1 194 ? 88.866 -46.614 -33.744 1.00 82.56 194 GLY A N 1
ATOM 1445 C CA . GLY A 1 194 ? 89.747 -46.493 -32.579 1.00 82.56 194 GLY A CA 1
ATOM 1446 C C . GLY A 1 194 ? 89.990 -45.032 -32.207 1.00 82.56 194 GLY A C 1
ATOM 1447 O O . GLY A 1 194 ? 90.366 -44.227 -33.060 1.00 82.56 194 GLY A O 1
ATOM 1448 N N . TYR A 1 195 ? 89.790 -44.687 -30.934 1.00 83.12 195 TYR A N 1
ATOM 1449 C CA . TYR A 1 195 ? 89.959 -43.334 -30.405 1.00 83.12 195 TYR A CA 1
ATOM 1450 C C . TYR A 1 195 ? 91.151 -43.251 -29.443 1.00 83.12 195 TYR A C 1
ATOM 1452 O O . TYR A 1 195 ? 91.188 -43.908 -28.398 1.00 83.12 195 TYR A O 1
ATOM 1460 N N . GLU A 1 196 ? 92.115 -42.394 -29.764 1.00 85.00 196 GLU A N 1
ATOM 1461 C CA . GLU A 1 196 ? 93.324 -42.152 -28.981 1.00 85.00 196 GLU A CA 1
ATOM 1462 C C . GLU A 1 196 ? 93.241 -40.808 -28.258 1.00 85.00 196 GLU A C 1
ATOM 1464 O O . GLU A 1 196 ? 93.100 -39.750 -28.876 1.00 85.00 196 GLU A O 1
ATOM 1469 N N . ARG A 1 197 ? 93.363 -40.839 -26.928 1.00 84.12 197 ARG A N 1
ATOM 1470 C CA . ARG A 1 197 ? 93.586 -39.636 -26.118 1.00 84.12 197 ARG A CA 1
ATOM 1471 C C . ARG A 1 197 ? 95.082 -39.385 -25.980 1.00 84.12 197 ARG A C 1
ATOM 1473 O O . ARG A 1 197 ? 95.775 -40.162 -25.317 1.00 84.12 197 ARG A O 1
ATOM 1480 N N . THR A 1 198 ? 95.557 -38.293 -26.572 1.00 79.31 198 THR A N 1
ATOM 1481 C CA . THR A 1 198 ? 96.964 -37.890 -26.474 1.00 79.31 198 THR A CA 1
ATOM 1482 C C . THR A 1 198 ? 97.278 -37.282 -25.102 1.00 79.31 198 THR A C 1
ATOM 1484 O O . THR A 1 198 ? 96.362 -36.805 -24.420 1.00 79.31 198 THR A O 1
ATOM 1487 N N . PRO A 1 199 ? 98.553 -37.258 -24.667 1.00 76.19 199 PRO A N 1
ATOM 1488 C CA . PRO A 1 199 ? 98.950 -36.630 -23.404 1.00 76.19 199 PRO A CA 1
ATOM 1489 C C . PRO A 1 199 ? 98.545 -35.150 -23.291 1.00 76.19 199 PRO A C 1
ATOM 1491 O O . PRO A 1 199 ? 98.326 -34.653 -22.189 1.00 76.19 199 PRO A O 1
ATOM 1494 N N . GLU A 1 200 ? 98.392 -34.450 -24.420 1.00 76.50 200 GLU A N 1
ATOM 1495 C CA . GLU A 1 200 ? 97.959 -33.047 -24.498 1.00 76.50 200 GLU A CA 1
ATOM 1496 C C . GLU A 1 200 ? 96.428 -32.877 -24.445 1.00 76.50 200 GLU A C 1
ATOM 1498 O O . GLU A 1 200 ? 95.919 -31.773 -24.640 1.00 76.50 200 GLU A O 1
ATOM 1503 N N . GLY A 1 201 ? 95.679 -33.959 -24.211 1.00 70.50 201 GLY A N 1
ATOM 1504 C CA . GLY A 1 201 ? 94.223 -33.944 -24.068 1.00 70.50 201 GLY A CA 1
ATOM 1505 C C . GLY A 1 201 ? 93.448 -33.893 -25.387 1.00 70.50 201 GLY A C 1
ATOM 1506 O O . GLY A 1 201 ? 92.236 -33.671 -25.365 1.00 70.50 201 GLY A O 1
ATOM 1507 N N . LYS A 1 202 ? 94.108 -34.101 -26.534 1.00 73.56 202 LYS A N 1
ATOM 1508 C CA . LYS A 1 202 ? 93.433 -34.188 -27.837 1.00 73.56 202 LYS A CA 1
ATOM 1509 C C . LYS A 1 202 ? 92.867 -35.589 -28.047 1.00 73.56 202 LYS A C 1
ATOM 1511 O O . LYS A 1 202 ? 93.508 -36.574 -27.691 1.00 73.56 202 LYS A O 1
ATOM 1516 N N . LEU A 1 203 ? 91.680 -35.666 -28.647 1.00 77.69 203 LEU A N 1
ATOM 1517 C CA . LEU A 1 203 ? 91.087 -36.923 -29.093 1.00 77.69 203 LEU A CA 1
ATOM 1518 C C . LEU A 1 203 ? 91.328 -37.067 -30.595 1.00 77.69 203 LEU A C 1
ATOM 1520 O O . LEU A 1 203 ? 90.783 -36.299 -31.388 1.00 77.69 203 LEU A O 1
ATOM 1524 N N . LEU A 1 204 ? 92.168 -38.023 -30.968 1.00 80.44 204 LEU A N 1
ATOM 1525 C CA . LEU A 1 204 ? 92.400 -38.408 -32.354 1.00 80.44 204 LEU A CA 1
ATOM 1526 C C . LEU A 1 204 ? 91.699 -39.738 -32.629 1.00 80.44 204 LEU A C 1
ATOM 1528 O O . LEU A 1 204 ? 91.410 -40.494 -31.702 1.00 80.44 204 LEU A O 1
ATOM 1532 N N . TRP A 1 205 ? 91.401 -40.023 -33.892 1.00 83.25 205 TRP A N 1
ATOM 1533 C CA . TRP A 1 205 ? 90.736 -41.267 -34.269 1.00 83.25 205 TRP A CA 1
ATOM 1534 C C . TRP A 1 205 ? 91.330 -41.842 -35.549 1.00 83.25 205 TRP A C 1
ATOM 1536 O O . TRP A 1 205 ? 91.771 -41.086 -36.415 1.00 83.25 205 TRP A O 1
ATOM 1546 N N . LYS A 1 206 ? 91.342 -43.169 -35.659 1.00 85.81 206 LYS A N 1
ATOM 1547 C CA . LYS A 1 206 ? 91.681 -43.905 -36.883 1.00 85.81 206 LYS A CA 1
ATOM 1548 C C . LYS A 1 206 ? 90.618 -44.970 -37.138 1.00 85.81 206 LYS A C 1
ATOM 1550 O O . LYS A 1 206 ? 89.953 -45.416 -36.200 1.00 85.81 206 LYS A O 1
ATOM 1555 N N . THR A 1 207 ? 90.488 -45.384 -38.391 1.00 83.31 207 THR A N 1
ATOM 1556 C CA . THR A 1 207 ? 89.604 -46.484 -38.795 1.00 83.31 207 THR A CA 1
ATOM 1557 C C . THR A 1 207 ? 90.439 -47.709 -39.121 1.00 83.31 207 THR A C 1
ATOM 1559 O O . THR A 1 207 ? 91.434 -47.585 -39.836 1.00 83.31 207 THR A O 1
ATOM 1562 N N . GLY A 1 208 ? 90.051 -48.865 -38.588 1.00 82.25 208 GLY A N 1
ATOM 1563 C CA . GLY A 1 208 ? 90.615 -50.150 -38.978 1.00 82.25 208 GLY A CA 1
ATOM 1564 C C . GLY A 1 208 ? 90.282 -50.490 -40.423 1.00 82.25 208 GLY A C 1
ATOM 1565 O O . GLY A 1 208 ? 89.191 -50.193 -40.898 1.00 82.25 208 GLY A O 1
ATOM 1566 N N . ASP A 1 209 ? 91.224 -51.117 -41.112 1.00 78.88 209 ASP A N 1
ATOM 1567 C CA . ASP A 1 209 ? 91.049 -51.704 -42.446 1.00 78.88 209 ASP A CA 1
ATOM 1568 C C . ASP A 1 209 ? 90.989 -53.246 -42.378 1.00 78.88 209 ASP A C 1
ATOM 1570 O O . ASP A 1 209 ? 91.094 -53.936 -43.391 1.00 78.88 209 ASP A O 1
ATOM 1574 N N . GLY A 1 210 ? 90.876 -53.803 -41.163 1.00 80.69 210 GLY A N 1
ATOM 1575 C CA . GLY A 1 210 ? 90.819 -55.239 -40.896 1.00 80.69 210 GLY A CA 1
ATOM 1576 C C . GLY A 1 210 ? 92.165 -55.964 -40.928 1.00 80.69 210 GLY A C 1
ATOM 1577 O O . GLY A 1 210 ? 92.200 -57.156 -40.616 1.00 80.69 210 GLY A O 1
ATOM 1578 N N . VAL A 1 211 ? 93.267 -55.298 -41.297 1.00 82.50 211 VAL A N 1
ATOM 1579 C CA . VAL A 1 211 ? 94.569 -55.962 -41.522 1.00 82.50 211 VAL A CA 1
ATOM 1580 C C . VAL A 1 211 ? 95.778 -55.214 -40.956 1.00 82.50 211 VAL A C 1
ATOM 1582 O O . VAL A 1 211 ? 96.759 -55.854 -40.572 1.00 82.50 211 VAL A O 1
ATOM 1585 N N . THR A 1 212 ? 95.734 -53.887 -40.874 1.00 84.44 212 THR A N 1
ATOM 1586 C CA . THR A 1 212 ? 96.850 -53.039 -40.442 1.00 84.44 212 THR A CA 1
ATOM 1587 C C . THR A 1 212 ? 96.807 -52.799 -38.930 1.00 84.44 212 THR A C 1
ATOM 1589 O O . THR A 1 212 ? 95.763 -52.499 -38.348 1.00 84.44 212 THR A O 1
ATOM 1592 N N . HIS A 1 213 ? 97.962 -52.911 -38.268 1.00 86.38 213 HIS A N 1
ATOM 1593 C CA . HIS A 1 213 ? 98.084 -52.630 -36.835 1.00 86.38 213 HIS A CA 1
ATOM 1594 C C . HIS A 1 213 ? 97.955 -51.123 -36.531 1.00 86.38 213 HIS A C 1
ATOM 1596 O O . HIS A 1 213 ? 98.394 -50.282 -37.317 1.00 86.38 213 HIS A O 1
ATOM 1602 N N . TRP A 1 214 ? 97.400 -50.772 -35.363 1.00 88.19 214 TRP A N 1
ATOM 1603 C CA . TRP A 1 214 ? 97.096 -49.393 -34.938 1.00 88.19 214 TRP A CA 1
ATOM 1604 C C . TRP A 1 214 ? 98.205 -48.365 -35.210 1.00 88.19 214 TRP A C 1
ATOM 1606 O O . TRP A 1 214 ? 97.932 -47.259 -35.692 1.00 88.19 214 TRP A O 1
ATOM 1616 N N . ASN A 1 215 ? 99.455 -48.702 -34.891 1.00 86.75 215 ASN A N 1
ATOM 1617 C CA . ASN A 1 215 ? 100.586 -47.784 -35.027 1.00 86.75 215 ASN A CA 1
ATOM 1618 C C . ASN A 1 215 ? 100.867 -47.404 -36.489 1.00 86.75 215 ASN A C 1
ATOM 1620 O O . ASN A 1 215 ? 101.306 -46.281 -36.738 1.00 86.75 215 ASN A O 1
ATOM 1624 N N . ASP A 1 216 ? 100.549 -48.293 -37.430 1.00 86.31 216 ASP A N 1
ATOM 1625 C CA . ASP A 1 216 ? 100.796 -48.116 -38.863 1.00 86.31 216 ASP A CA 1
ATOM 1626 C C . ASP A 1 216 ? 99.559 -47.605 -39.622 1.00 86.31 216 ASP A C 1
ATOM 1628 O O . ASP A 1 216 ? 99.673 -47.149 -40.760 1.00 86.31 216 ASP A O 1
ATOM 1632 N N . LEU A 1 217 ? 98.379 -47.613 -38.988 1.00 83.38 217 LEU A N 1
ATOM 1633 C CA . LEU A 1 217 ? 97.171 -47.026 -39.566 1.00 83.38 217 LEU A CA 1
ATOM 1634 C C . LEU A 1 217 ? 97.320 -45.499 -39.728 1.00 83.38 217 LEU A C 1
ATOM 1636 O O . LEU A 1 217 ? 97.774 -44.815 -38.797 1.00 83.38 217 LEU A O 1
ATOM 1640 N N . PRO A 1 218 ? 96.908 -44.923 -40.872 1.00 80.19 218 PRO A N 1
ATOM 1641 C CA . PRO A 1 218 ? 96.936 -43.483 -41.074 1.00 80.19 218 PRO A CA 1
ATOM 1642 C C . PRO A 1 218 ? 95.814 -42.792 -40.288 1.00 80.19 218 PRO A C 1
ATOM 1644 O O . PRO A 1 218 ? 94.729 -43.335 -40.091 1.00 80.19 218 PRO A O 1
ATOM 1647 N N . TYR A 1 219 ? 96.055 -41.549 -39.871 1.00 77.94 219 TYR A N 1
ATOM 1648 C CA . TYR A 1 219 ? 94.966 -40.673 -39.442 1.00 77.94 219 TYR A CA 1
ATOM 1649 C C . TYR A 1 219 ? 94.134 -40.246 -40.661 1.00 77.94 219 TYR A C 1
ATOM 1651 O O . TYR A 1 219 ? 94.719 -39.978 -41.716 1.00 77.94 219 TYR A O 1
ATOM 1659 N N . PRO A 1 220 ? 92.798 -40.150 -40.545 1.00 68.94 220 PRO A N 1
ATOM 1660 C CA . PRO A 1 220 ? 91.947 -39.769 -41.660 1.00 68.94 220 PRO A CA 1
ATOM 1661 C C . PRO A 1 220 ? 92.309 -38.360 -42.140 1.00 68.94 220 PRO A C 1
ATOM 1663 O O . PRO A 1 220 ? 92.205 -37.376 -41.405 1.00 68.94 220 PRO A O 1
ATOM 1666 N N . SER A 1 221 ? 92.747 -38.265 -43.395 1.00 56.91 221 SER A N 1
ATOM 1667 C CA . SER A 1 221 ? 92.927 -36.994 -44.090 1.00 56.91 221 SER A CA 1
ATOM 1668 C C . SER A 1 221 ? 91.551 -36.382 -44.354 1.00 56.91 221 SER A C 1
ATOM 1670 O O . SER A 1 221 ? 90.728 -37.009 -45.021 1.00 56.91 221 SER A O 1
ATOM 1672 N N . ILE A 1 222 ? 91.283 -35.167 -43.867 1.00 50.94 222 ILE A N 1
ATOM 1673 C CA . ILE A 1 222 ? 90.077 -34.422 -44.256 1.00 50.94 222 ILE A CA 1
ATOM 1674 C C . ILE A 1 222 ? 90.104 -34.263 -45.784 1.00 50.94 222 ILE A C 1
ATOM 1676 O O . ILE A 1 222 ? 91.007 -33.636 -46.335 1.00 50.94 222 ILE A O 1
ATOM 1680 N N . LEU A 1 223 ? 89.114 -34.845 -46.463 1.00 48.88 223 LEU A N 1
ATOM 1681 C CA . LEU A 1 223 ? 88.863 -34.697 -47.896 1.00 48.88 223 LEU A CA 1
ATOM 1682 C C . LEU A 1 223 ? 88.483 -33.238 -48.213 1.00 48.88 223 LEU A C 1
ATOM 1684 O O . LEU A 1 223 ? 87.305 -32.907 -48.295 1.00 48.88 223 LEU A O 1
ATOM 1688 N N . VAL A 1 224 ? 89.470 -32.355 -48.384 1.00 47.50 224 VAL A N 1
ATOM 1689 C CA . VAL A 1 224 ? 89.250 -30.971 -48.865 1.00 47.50 224 VAL A CA 1
ATOM 1690 C C . VAL A 1 224 ? 89.522 -30.828 -50.373 1.00 47.50 224 VAL A C 1
ATOM 1692 O O . VAL A 1 224 ? 89.191 -29.807 -50.963 1.00 47.50 224 VAL A O 1
ATOM 1695 N N . ASP A 1 225 ? 90.012 -31.865 -51.058 1.00 50.47 225 ASP A N 1
ATOM 1696 C CA . ASP A 1 225 ? 90.466 -31.746 -52.459 1.00 50.47 225 ASP A CA 1
ATOM 1697 C C . ASP A 1 225 ? 89.416 -32.075 -53.547 1.00 50.47 225 ASP A C 1
ATOM 1699 O O . ASP A 1 225 ? 89.762 -32.240 -54.716 1.00 50.47 225 ASP A O 1
ATOM 1703 N N . LYS A 1 226 ? 88.114 -32.097 -53.216 1.00 49.47 226 LYS A N 1
ATOM 1704 C CA . LYS A 1 226 ? 87.004 -32.131 -54.206 1.00 49.47 226 LYS A CA 1
ATOM 1705 C C . LYS A 1 226 ? 85.909 -31.080 -53.965 1.00 49.47 226 LYS A C 1
ATOM 1707 O O . LYS A 1 226 ? 84.788 -31.230 -54.442 1.00 49.47 226 LYS A O 1
ATOM 1712 N N . ILE A 1 227 ? 86.202 -30.024 -53.207 1.00 59.12 227 ILE A N 1
ATOM 1713 C CA . ILE A 1 227 ? 85.194 -29.035 -52.808 1.00 59.12 227 ILE A CA 1
ATOM 1714 C C . ILE A 1 227 ? 85.187 -27.855 -53.784 1.00 59.12 227 ILE A C 1
ATOM 1716 O O . ILE A 1 227 ? 86.230 -27.277 -54.095 1.00 59.12 227 ILE A O 1
ATOM 1720 N N . TYR A 1 228 ? 83.986 -27.512 -54.248 1.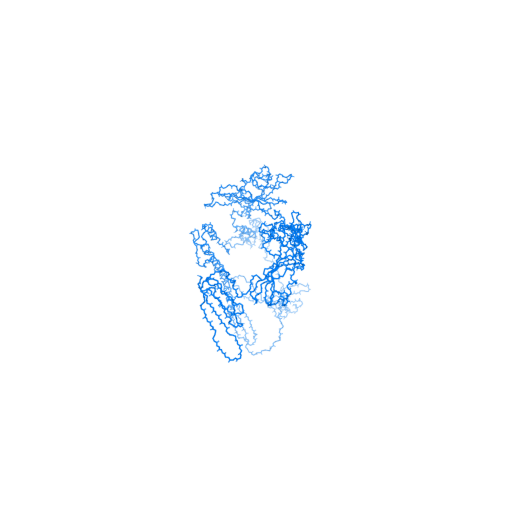00 64.31 228 TYR A N 1
ATOM 1721 C CA . TYR A 1 228 ? 83.670 -26.331 -55.043 1.00 64.31 228 TYR A CA 1
ATOM 1722 C C . TYR A 1 228 ? 84.384 -25.065 -54.531 1.00 64.31 228 TYR A C 1
ATOM 1724 O O . TYR A 1 228 ? 84.263 -24.692 -53.363 1.00 64.31 228 TYR A O 1
ATOM 1732 N N . ARG A 1 229 ? 85.125 -24.386 -55.408 1.00 75.50 229 ARG A N 1
ATOM 1733 C CA . ARG A 1 229 ? 85.904 -23.179 -55.113 1.00 75.50 229 ARG A CA 1
ATOM 1734 C C . ARG A 1 229 ? 85.115 -21.960 -55.557 1.00 75.50 229 ARG A C 1
ATOM 1736 O O . ARG A 1 229 ? 84.981 -21.718 -56.749 1.00 75.50 229 ARG A O 1
ATOM 1743 N N . TYR A 1 230 ? 84.612 -21.162 -54.623 1.00 79.00 230 TYR A N 1
ATOM 1744 C CA . TYR A 1 230 ? 83.943 -19.912 -54.982 1.00 79.00 230 TYR A CA 1
ATOM 1745 C C . TYR A 1 230 ? 84.942 -18.888 -55.541 1.00 79.00 230 TYR A C 1
ATOM 1747 O O . TYR A 1 230 ? 85.961 -18.600 -54.910 1.00 79.00 230 TYR A O 1
ATOM 1755 N N . ARG A 1 231 ? 84.654 -18.333 -56.721 1.00 83.00 231 ARG A N 1
ATOM 1756 C CA . ARG A 1 231 ? 85.556 -17.442 -57.472 1.00 83.00 231 ARG A CA 1
ATOM 1757 C C . ARG A 1 231 ? 85.022 -16.020 -57.648 1.00 83.00 231 ARG A C 1
ATOM 1759 O O . ARG A 1 231 ? 85.797 -15.135 -58.005 1.00 83.00 231 ARG A O 1
ATOM 1766 N N . GLY A 1 232 ? 83.746 -15.777 -57.349 1.00 79.81 232 GLY A N 1
ATOM 1767 C CA . GLY A 1 232 ? 83.156 -14.439 -57.342 1.00 79.81 232 GLY A CA 1
ATOM 1768 C C . GLY A 1 232 ? 81.717 -14.405 -57.847 1.00 79.81 232 GLY A C 1
ATOM 1769 O O . GLY A 1 232 ? 81.051 -15.431 -57.954 1.00 79.81 232 GLY A O 1
ATOM 1770 N N . SER A 1 233 ? 81.231 -13.205 -58.157 1.00 85.56 233 SER A N 1
ATOM 1771 C CA . SER A 1 233 ? 79.889 -12.990 -58.707 1.00 85.56 233 SER A CA 1
ATOM 1772 C C . SER A 1 233 ? 79.967 -12.254 -60.039 1.00 85.56 233 SER A C 1
ATOM 1774 O O . SER A 1 233 ? 80.776 -11.338 -60.183 1.00 85.56 233 SER A O 1
ATOM 1776 N N . VAL A 1 234 ? 79.114 -12.630 -60.986 1.00 80.19 234 VAL A N 1
ATOM 1777 C CA . VAL A 1 234 ? 78.939 -11.957 -62.281 1.00 80.19 234 VAL A CA 1
ATOM 1778 C C . VAL A 1 234 ? 77.464 -11.598 -62.483 1.00 80.19 234 VAL A C 1
ATOM 1780 O O . VAL A 1 234 ? 76.599 -12.106 -61.770 1.00 80.19 234 VAL A O 1
ATOM 1783 N N . ALA A 1 235 ? 77.161 -10.667 -63.389 1.00 80.25 235 ALA A N 1
ATOM 1784 C CA . ALA A 1 235 ? 75.801 -10.148 -63.528 1.00 80.25 235 ALA A CA 1
ATOM 1785 C C . ALA A 1 235 ? 74.866 -11.142 -64.229 1.00 80.25 235 ALA A C 1
ATOM 1787 O O . ALA A 1 235 ? 73.733 -11.331 -63.783 1.00 80.25 235 ALA A O 1
ATOM 1788 N N . THR A 1 236 ? 75.338 -11.793 -65.291 1.00 82.56 236 THR A N 1
ATOM 1789 C CA . THR A 1 236 ? 74.571 -12.738 -66.119 1.00 82.56 236 THR A CA 1
ATOM 1790 C C . THR A 1 236 ? 75.377 -14.006 -66.418 1.00 82.56 236 THR A C 1
ATOM 1792 O O . THR A 1 236 ? 76.580 -14.049 -66.165 1.00 82.56 236 THR A O 1
ATOM 1795 N N . VAL A 1 237 ? 74.731 -15.067 -66.918 1.00 79.50 237 VAL A N 1
ATOM 1796 C CA . VAL A 1 237 ? 75.403 -16.353 -67.215 1.00 79.50 237 VAL A CA 1
ATOM 1797 C C . VAL A 1 237 ? 76.439 -16.182 -68.333 1.00 79.50 237 VAL A C 1
ATOM 1799 O O . VAL A 1 237 ? 77.480 -16.834 -68.330 1.00 79.50 237 VAL A O 1
ATOM 1802 N N . GLU A 1 238 ? 76.191 -15.257 -69.254 1.00 84.69 238 GLU A N 1
ATOM 1803 C CA . GLU A 1 238 ? 77.068 -14.904 -70.369 1.00 84.69 238 GLU A CA 1
ATOM 1804 C C . GLU A 1 238 ? 78.386 -14.256 -69.915 1.00 84.69 238 GLU A C 1
ATOM 1806 O O . GLU A 1 238 ? 79.368 -14.286 -70.656 1.00 84.69 238 GLU A O 1
ATOM 1811 N N . ASP A 1 239 ? 78.424 -13.709 -68.696 1.00 86.06 239 ASP A N 1
ATOM 1812 C CA . ASP A 1 239 ? 79.604 -13.070 -68.105 1.00 86.06 239 ASP A CA 1
ATOM 1813 C C . ASP A 1 239 ? 80.536 -14.069 -67.390 1.00 86.06 239 ASP A C 1
ATOM 1815 O O . ASP A 1 239 ? 81.558 -13.671 -66.820 1.00 86.06 239 ASP A O 1
ATOM 1819 N N . LEU A 1 240 ? 80.194 -15.363 -67.372 1.00 86.25 240 LEU A N 1
ATOM 1820 C CA . LEU A 1 240 ? 81.015 -16.388 -66.733 1.00 86.25 240 LEU A CA 1
ATOM 1821 C C . LEU A 1 240 ? 82.348 -16.593 -67.482 1.00 86.25 240 LEU A C 1
ATOM 1823 O O . LEU A 1 240 ? 82.374 -16.625 -68.716 1.00 86.25 240 LEU A O 1
ATOM 1827 N N . PRO A 1 241 ? 83.473 -16.765 -66.761 1.00 84.44 241 PRO A N 1
ATOM 1828 C CA . PRO A 1 241 ? 84.779 -16.892 -67.392 1.00 84.44 241 PRO A CA 1
ATOM 1829 C C . PRO A 1 241 ? 84.889 -18.169 -68.231 1.00 84.44 241 PRO A C 1
ATOM 1831 O O . PRO A 1 241 ? 84.303 -19.209 -67.922 1.00 84.44 241 PRO A O 1
ATOM 1834 N N . THR A 1 242 ? 85.673 -18.078 -69.304 1.00 80.38 242 THR A N 1
ATOM 1835 C CA . THR A 1 242 ? 85.907 -19.181 -70.253 1.00 80.38 242 THR A CA 1
ATOM 1836 C C . THR A 1 242 ? 87.133 -20.024 -69.893 1.00 80.38 242 THR A C 1
ATOM 1838 O O . THR A 1 242 ? 87.316 -21.105 -70.445 1.00 80.38 242 THR A O 1
ATOM 1841 N N . ASP A 1 243 ? 87.950 -19.563 -68.945 1.00 81.19 243 ASP A N 1
ATOM 1842 C CA . ASP A 1 243 ? 89.178 -20.187 -68.445 1.00 81.19 243 ASP A CA 1
ATOM 1843 C C . ASP A 1 243 ? 89.026 -20.751 -67.015 1.00 81.19 243 ASP A C 1
ATOM 1845 O O . ASP A 1 243 ? 89.947 -20.691 -66.199 1.00 81.19 243 ASP A O 1
ATOM 1849 N N . ALA A 1 244 ? 87.855 -21.310 -66.696 1.00 80.62 244 ALA A N 1
ATOM 1850 C CA . ALA A 1 244 ? 87.561 -21.878 -65.381 1.00 80.62 244 ALA A CA 1
ATOM 1851 C C . ALA A 1 244 ? 88.147 -23.286 -65.172 1.00 80.62 244 ALA A C 1
ATOM 1853 O O . ALA A 1 244 ? 88.245 -24.097 -66.097 1.00 80.62 244 ALA A O 1
ATOM 1854 N N . ALA A 1 245 ? 88.525 -23.589 -63.929 1.00 81.06 245 ALA A N 1
ATOM 1855 C CA . ALA A 1 245 ? 88.988 -24.910 -63.513 1.00 81.06 245 ALA A CA 1
ATOM 1856 C C . ALA A 1 245 ? 87.832 -25.732 -62.931 1.00 81.06 245 ALA A C 1
ATOM 1858 O O . ALA A 1 245 ? 86.887 -25.181 -62.371 1.00 81.06 245 ALA A O 1
ATOM 1859 N N . GLU A 1 246 ? 87.888 -27.061 -63.062 1.00 82.06 246 GLU A N 1
ATOM 1860 C CA . GLU A 1 246 ? 86.846 -27.943 -62.522 1.00 82.06 246 GLU A CA 1
ATOM 1861 C C . GLU A 1 246 ? 86.650 -27.696 -61.017 1.00 82.06 246 GLU A C 1
ATOM 1863 O O . GLU A 1 246 ? 87.608 -27.660 -60.230 1.00 82.06 246 GLU A O 1
ATOM 1868 N N . GLY A 1 247 ? 85.391 -27.472 -60.645 1.00 72.31 247 GLY A N 1
ATOM 1869 C CA . GLY A 1 247 ? 84.974 -27.099 -59.302 1.00 72.31 247 GLY A CA 1
ATOM 1870 C C . GLY A 1 247 ? 84.926 -25.593 -59.033 1.00 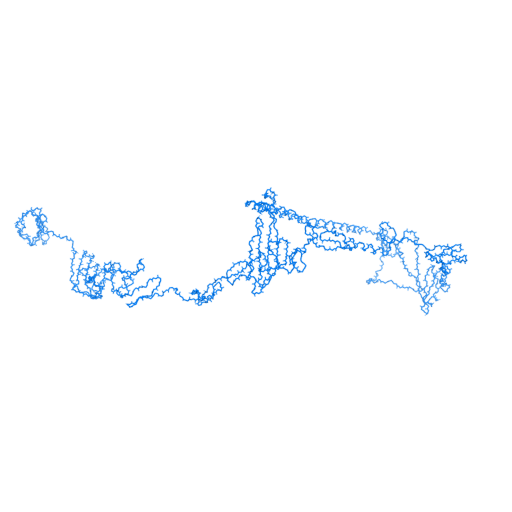72.31 247 GLY A C 1
ATOM 1871 O O . GLY A 1 247 ? 84.513 -25.223 -57.942 1.00 72.31 247 GLY A O 1
ATOM 1872 N N . ASP A 1 248 ? 85.307 -24.707 -59.958 1.00 86.38 248 ASP A N 1
ATOM 1873 C CA . ASP A 1 248 ? 85.104 -23.261 -59.780 1.00 86.38 248 ASP A CA 1
ATOM 1874 C C . ASP A 1 248 ? 83.609 -22.910 -59.752 1.00 86.38 248 ASP A C 1
ATOM 1876 O O . ASP A 1 248 ? 82.841 -23.427 -60.555 1.00 86.38 248 ASP A O 1
ATOM 1880 N N . VAL A 1 249 ? 83.189 -22.021 -58.846 1.00 86.19 249 VAL A N 1
ATOM 1881 C CA . VAL A 1 249 ? 81.789 -21.598 -58.676 1.00 86.19 249 VAL A CA 1
ATOM 1882 C C . VAL A 1 249 ? 81.658 -20.085 -58.723 1.00 86.19 249 VAL A C 1
ATOM 1884 O O . VAL A 1 249 ? 82.377 -19.373 -58.018 1.00 86.19 249 VAL A O 1
ATOM 1887 N N . TYR A 1 250 ? 80.690 -19.604 -59.498 1.00 86.31 250 TYR A N 1
ATOM 1888 C CA . TYR A 1 250 ? 80.294 -18.200 -59.561 1.00 86.31 250 TYR A CA 1
ATOM 1889 C C . TYR A 1 250 ? 78.815 -18.026 -59.222 1.00 86.31 250 TYR A C 1
ATOM 1891 O O . TYR A 1 250 ? 77.984 -18.875 -59.537 1.00 86.31 250 TYR A O 1
ATOM 1899 N N . ASN A 1 251 ? 78.486 -16.896 -58.603 1.00 83.69 251 ASN A N 1
ATOM 1900 C CA . ASN A 1 251 ? 77.103 -16.478 -58.376 1.00 83.69 251 ASN A CA 1
ATOM 1901 C C . ASN A 1 251 ? 76.648 -15.528 -59.495 1.00 83.69 251 ASN A C 1
ATOM 1903 O O . ASN A 1 251 ? 77.380 -14.599 -59.843 1.00 83.69 251 ASN A O 1
ATOM 1907 N N . ILE A 1 252 ? 75.447 -15.739 -60.027 1.00 84.00 252 ILE A N 1
ATOM 1908 C CA . ILE A 1 252 ? 74.798 -14.842 -60.984 1.00 84.00 252 ILE A CA 1
ATOM 1909 C C . ILE A 1 252 ? 73.888 -13.875 -60.229 1.00 84.00 252 ILE A C 1
ATOM 1911 O O . ILE A 1 252 ? 72.800 -14.243 -59.789 1.00 84.00 252 ILE A O 1
ATOM 1915 N N . THR A 1 253 ? 74.297 -12.615 -60.094 1.00 77.94 253 THR A N 1
ATOM 1916 C CA . THR A 1 253 ? 73.588 -11.654 -59.231 1.00 77.94 253 THR A CA 1
ATOM 1917 C C . THR A 1 253 ? 72.186 -11.305 -59.723 1.00 77.94 253 THR A C 1
ATOM 1919 O O . THR A 1 253 ? 71.332 -10.968 -58.906 1.00 77.94 253 THR A O 1
ATOM 1922 N N . SER A 1 254 ? 71.922 -11.401 -61.031 1.00 71.56 254 SER A N 1
ATOM 1923 C CA . SER A 1 254 ? 70.591 -11.127 -61.592 1.00 71.56 254 SER A CA 1
ATOM 1924 C C . SER A 1 254 ? 69.546 -12.191 -61.249 1.00 71.56 254 SER A C 1
ATOM 1926 O O . SER A 1 254 ? 68.361 -11.869 -61.201 1.00 71.56 254 SER A O 1
ATOM 1928 N N . THR A 1 255 ? 69.959 -13.435 -60.990 1.00 68.81 255 THR A N 1
ATOM 1929 C CA . THR A 1 255 ? 69.043 -14.554 -60.701 1.00 68.81 255 THR A CA 1
ATOM 1930 C C . THR A 1 255 ? 69.232 -15.149 -59.306 1.00 68.81 255 THR A C 1
ATOM 1932 O O . THR A 1 255 ? 68.383 -15.909 -58.850 1.00 68.81 255 THR A O 1
ATOM 1935 N N . GLY A 1 256 ? 70.335 -14.825 -58.625 1.00 68.81 256 GLY A N 1
ATOM 1936 C CA . GLY A 1 256 ? 70.728 -15.407 -57.341 1.00 68.81 256 GLY A CA 1
ATOM 1937 C C . GLY A 1 256 ? 71.204 -16.863 -57.426 1.00 68.81 256 GLY A C 1
ATOM 1938 O O . GLY A 1 256 ? 71.434 -17.482 -56.388 1.00 68.81 256 GLY A O 1
ATOM 1939 N N . ALA A 1 257 ? 71.341 -17.417 -58.635 1.00 75.25 257 ALA A N 1
ATOM 1940 C CA . ALA A 1 257 ? 71.737 -18.804 -58.853 1.00 75.25 257 ALA A CA 1
ATOM 1941 C C . ALA A 1 257 ? 73.263 -18.967 -58.831 1.00 75.25 257 ALA A C 1
ATOM 1943 O O . ALA A 1 257 ? 74.004 -18.127 -59.347 1.00 75.25 257 ALA A O 1
ATOM 1944 N N . ASN A 1 258 ? 73.734 -20.084 -58.278 1.00 80.94 258 ASN A N 1
ATOM 1945 C CA . ASN A 1 258 ? 75.147 -20.452 -58.308 1.00 80.94 258 ASN A CA 1
ATOM 1946 C C . ASN A 1 258 ? 75.405 -21.422 -59.459 1.00 80.94 258 ASN A C 1
ATOM 1948 O O . ASN A 1 258 ? 74.674 -22.397 -59.618 1.00 80.94 258 ASN A O 1
ATOM 1952 N N . TYR A 1 259 ? 76.466 -21.175 -60.218 1.00 83.94 259 TYR A N 1
ATOM 1953 C CA . TYR A 1 259 ? 76.910 -22.031 -61.311 1.00 83.94 259 TYR A CA 1
ATOM 1954 C C . TYR A 1 259 ? 78.299 -22.577 -61.025 1.00 83.94 259 TYR A C 1
ATOM 1956 O O . TYR A 1 259 ? 79.185 -21.823 -60.620 1.00 83.94 259 TYR A O 1
ATOM 1964 N N . ALA A 1 260 ? 78.495 -23.870 -61.269 1.00 85.69 260 ALA A N 1
ATOM 1965 C CA . ALA A 1 260 ? 79.773 -24.544 -61.090 1.00 85.69 260 ALA A CA 1
ATOM 1966 C C . ALA A 1 260 ? 80.350 -25.050 -62.410 1.00 85.69 260 ALA A C 1
ATOM 1968 O O . ALA A 1 260 ? 79.636 -25.605 -63.242 1.00 85.69 260 ALA A O 1
ATOM 1969 N N . TRP A 1 261 ? 81.657 -24.894 -62.600 1.00 86.50 261 TRP A N 1
ATOM 1970 C CA . TRP A 1 261 ? 82.353 -25.425 -63.760 1.00 86.50 261 TRP A CA 1
ATOM 1971 C C . TRP A 1 261 ? 82.636 -26.912 -63.567 1.00 86.50 261 TRP A C 1
ATOM 1973 O O . TRP A 1 261 ? 83.393 -27.318 -62.684 1.00 86.50 261 TRP A O 1
ATOM 1983 N N . THR A 1 262 ? 82.060 -27.728 -64.438 1.00 73.12 262 THR A N 1
ATOM 1984 C CA . THR A 1 262 ? 82.173 -29.198 -64.422 1.00 73.12 262 THR A CA 1
ATOM 1985 C C . THR A 1 262 ? 83.440 -29.718 -65.107 1.00 73.12 262 THR A C 1
ATOM 1987 O O . THR A 1 262 ? 83.581 -30.914 -65.330 1.00 73.12 262 THR A O 1
ATOM 1990 N N . GLY A 1 263 ? 84.343 -28.825 -65.525 1.00 76.81 263 GLY A N 1
ATOM 1991 C CA . GLY A 1 263 ? 85.497 -29.154 -66.369 1.00 76.81 263 GLY A CA 1
ATOM 1992 C C . GLY A 1 263 ? 85.205 -29.058 -67.871 1.00 76.81 263 GLY A C 1
ATOM 1993 O O . GLY A 1 263 ? 86.136 -28.908 -68.659 1.00 76.81 263 GLY A O 1
ATOM 1994 N N . THR A 1 264 ? 83.927 -29.081 -68.274 1.00 78.81 264 THR A N 1
ATOM 1995 C CA . THR A 1 264 ? 83.505 -28.970 -69.687 1.00 78.81 264 THR A CA 1
ATOM 1996 C C . THR A 1 264 ? 82.467 -27.878 -69.944 1.00 78.81 264 THR A C 1
ATOM 1998 O O . THR A 1 264 ? 82.457 -27.303 -71.031 1.00 78.81 264 THR A O 1
ATOM 2001 N N . GLN A 1 265 ? 81.617 -27.570 -68.961 1.00 82.38 265 GLN A N 1
ATOM 2002 C CA . GLN A 1 265 ? 80.590 -26.529 -69.045 1.00 82.38 265 GLN A CA 1
ATOM 2003 C C . GLN A 1 265 ? 80.209 -25.993 -67.656 1.00 82.38 265 GLN A C 1
ATOM 2005 O O . GLN A 1 265 ? 80.482 -26.638 -66.637 1.00 82.38 265 GLN A O 1
ATOM 2010 N N . TRP A 1 266 ? 79.540 -24.840 -67.620 1.00 84.69 266 TRP A N 1
ATOM 2011 C CA . TRP A 1 266 ? 78.911 -24.305 -66.411 1.00 84.69 266 TRP A CA 1
ATOM 2012 C C . TRP A 1 266 ? 77.579 -25.019 -66.148 1.00 84.69 266 TRP A C 1
ATOM 2014 O O . TRP A 1 266 ? 76.726 -25.065 -67.032 1.00 84.69 266 TRP A O 1
ATOM 2024 N N . ASP A 1 267 ? 77.406 -25.559 -64.944 1.00 83.25 267 ASP A N 1
ATOM 2025 C CA . ASP A 1 267 ? 76.206 -26.268 -64.490 1.00 83.25 267 ASP A CA 1
ATOM 2026 C C . ASP A 1 267 ? 75.485 -25.483 -63.386 1.00 83.25 267 ASP A C 1
ATOM 2028 O O . ASP A 1 267 ? 76.136 -24.906 -62.512 1.00 83.25 267 ASP A O 1
ATOM 2032 N N . ASN A 1 268 ? 74.151 -25.429 -63.436 1.00 81.88 268 ASN A N 1
ATOM 2033 C CA . ASN A 1 268 ? 73.337 -24.639 -62.507 1.00 81.88 268 ASN A CA 1
ATOM 2034 C C . ASN A 1 268 ? 73.037 -25.442 -61.235 1.00 81.88 268 ASN A C 1
ATOM 2036 O O . ASN A 1 268 ? 72.395 -26.488 -61.294 1.00 81.88 268 ASN A O 1
ATOM 2040 N N . LEU A 1 269 ? 73.439 -24.917 -60.076 1.00 71.56 269 LEU A N 1
ATOM 2041 C CA . LEU A 1 269 ? 73.309 -25.583 -58.779 1.00 71.56 269 LEU A CA 1
ATOM 2042 C C . LEU A 1 269 ? 72.130 -25.089 -57.919 1.00 71.56 269 LEU A C 1
ATOM 2044 O O . LEU A 1 269 ? 72.048 -25.457 -56.747 1.00 71.56 269 LEU A O 1
ATOM 2048 N N . GLY A 1 270 ? 71.203 -24.279 -58.448 1.00 64.12 270 GLY A N 1
ATOM 2049 C CA . GLY A 1 270 ? 69.987 -23.931 -57.702 1.00 64.12 270 GLY A CA 1
ATOM 2050 C C . GLY A 1 270 ? 68.943 -23.099 -58.450 1.00 64.12 270 GLY A C 1
ATOM 2051 O O . GLY A 1 270 ? 69.235 -22.008 -58.938 1.00 64.12 270 GLY A O 1
ATOM 2052 N N . VAL A 1 271 ? 67.692 -23.584 -58.441 1.00 53.09 271 VAL A N 1
ATOM 2053 C CA . VAL A 1 271 ? 66.467 -22.821 -58.754 1.00 53.09 271 VAL A CA 1
ATOM 2054 C C . VAL A 1 271 ? 65.379 -23.121 -57.706 1.00 53.09 271 VAL A C 1
ATOM 2056 O O . VAL A 1 271 ? 65.298 -24.229 -57.181 1.00 53.09 271 VAL A O 1
ATOM 2059 N N . VAL A 1 272 ? 64.565 -22.103 -57.414 1.00 51.53 272 VAL A N 1
ATOM 2060 C CA . VAL A 1 272 ? 63.410 -22.038 -56.496 1.00 51.53 272 VAL A CA 1
ATOM 2061 C C . VAL A 1 272 ? 62.243 -22.931 -56.966 1.00 51.53 272 VAL A C 1
ATOM 2063 O O . VAL A 1 272 ? 61.836 -22.827 -58.119 1.00 51.53 272 VAL A O 1
ATOM 2066 N N . GLN A 1 273 ? 61.664 -23.760 -56.082 1.00 56.38 273 GL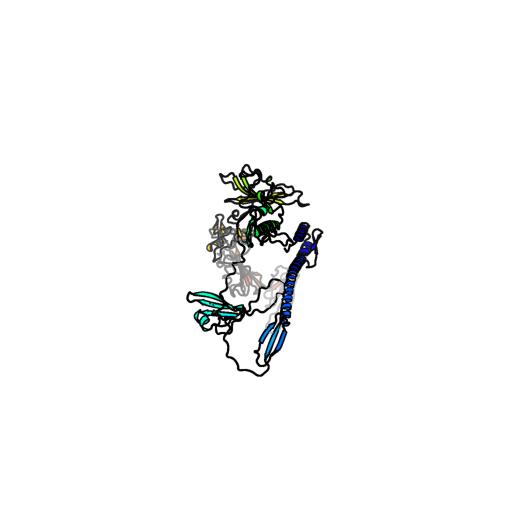N A N 1
ATOM 2067 C CA . GLN A 1 273 ? 60.284 -24.262 -56.239 1.00 56.38 273 GLN A CA 1
ATOM 2068 C C . GLN A 1 273 ? 59.306 -23.153 -55.814 1.00 56.38 273 GLN A C 1
ATOM 2070 O O . GLN A 1 273 ? 59.557 -22.476 -54.817 1.00 56.38 273 GLN A O 1
ATOM 2075 N N . GLU A 1 274 ? 58.226 -22.936 -56.570 1.00 60.81 274 GLU A N 1
ATOM 2076 C CA . GLU A 1 274 ? 57.243 -21.873 -56.305 1.00 60.81 274 GLU A CA 1
ATOM 2077 C C . GLU A 1 274 ? 56.625 -21.992 -54.894 1.00 60.81 274 GLU A C 1
ATOM 2079 O O . GLU A 1 274 ? 56.268 -23.082 -54.447 1.00 60.81 274 GLU A O 1
ATOM 2084 N N . ILE A 1 275 ? 56.525 -20.859 -54.185 1.00 61.66 275 ILE A N 1
ATOM 2085 C CA . ILE A 1 275 ? 55.960 -20.733 -52.830 1.00 61.66 275 ILE A CA 1
ATOM 2086 C C . ILE A 1 275 ? 54.632 -19.991 -52.943 1.00 61.66 275 ILE A C 1
ATOM 2088 O O . ILE A 1 275 ? 54.582 -18.908 -53.532 1.00 61.66 275 ILE A O 1
ATOM 2092 N N . ASP A 1 276 ? 53.578 -20.526 -52.333 1.00 68.69 276 ASP A N 1
ATOM 2093 C CA . ASP A 1 276 ? 52.275 -19.869 -52.365 1.00 68.69 276 ASP A CA 1
ATOM 2094 C C . ASP A 1 276 ? 52.256 -18.656 -51.414 1.00 68.69 276 ASP A C 1
ATOM 2096 O O . ASP A 1 276 ? 52.673 -18.759 -50.251 1.00 68.69 276 ASP A O 1
ATOM 2100 N N . PRO A 1 277 ? 51.744 -17.493 -51.860 1.00 66.62 277 PRO A N 1
ATOM 2101 C CA . PRO A 1 277 ? 51.667 -16.298 -51.025 1.00 66.62 277 PRO A CA 1
ATOM 2102 C C . PRO A 1 277 ? 50.569 -16.380 -49.952 1.00 66.62 277 PRO A C 1
ATOM 2104 O O . PRO A 1 277 ? 50.617 -15.609 -48.999 1.00 66.62 277 PRO A O 1
ATOM 2107 N N . ALA A 1 278 ? 49.602 -17.296 -50.084 1.00 69.94 278 ALA A N 1
ATOM 2108 C CA . ALA A 1 278 ? 48.542 -17.584 -49.113 1.00 69.94 278 ALA A CA 1
ATOM 2109 C C . ALA A 1 278 ? 48.087 -19.055 -49.245 1.00 69.94 278 ALA A C 1
ATOM 2111 O O . ALA A 1 278 ? 48.316 -19.653 -50.295 1.00 69.94 278 ALA A O 1
ATOM 2112 N N . PRO A 1 279 ? 47.445 -19.662 -48.227 1.00 73.88 279 PRO A N 1
ATOM 2113 C CA . PRO A 1 279 ? 46.984 -21.048 -48.311 1.00 73.88 279 PRO A CA 1
ATOM 2114 C C . PRO A 1 279 ? 45.947 -21.250 -49.431 1.00 73.88 279 PRO A C 1
ATOM 2116 O O . PRO A 1 279 ? 44.823 -20.759 -49.340 1.00 73.88 279 PRO A O 1
ATOM 2119 N N . VAL A 1 280 ? 46.296 -22.006 -50.480 1.00 69.62 280 VAL A N 1
ATOM 2120 C CA . VAL A 1 280 ? 45.382 -22.346 -51.585 1.00 69.62 280 VAL A CA 1
ATOM 2121 C C . VAL A 1 280 ? 44.921 -23.798 -51.462 1.00 69.62 280 VAL A C 1
ATOM 2123 O O . VAL A 1 280 ? 45.720 -24.735 -51.421 1.00 69.62 280 VAL A O 1
ATOM 2126 N N . LYS A 1 281 ? 43.602 -24.013 -51.422 1.00 57.72 281 LYS A N 1
ATOM 2127 C CA . LYS A 1 281 ? 43.012 -25.350 -51.277 1.00 57.72 281 LYS A CA 1
ATOM 2128 C C . LYS A 1 281 ? 43.375 -26.244 -52.471 1.00 57.72 281 LYS A C 1
ATOM 2130 O O . LYS A 1 281 ? 42.938 -25.990 -53.589 1.00 57.72 281 LYS A O 1
ATOM 2135 N N . GLY A 1 282 ? 44.109 -27.325 -52.201 1.00 60.38 282 GLY A N 1
ATOM 2136 C CA . GLY A 1 282 ? 44.547 -28.298 -53.209 1.00 60.38 282 GLY A CA 1
ATOM 2137 C C . GLY A 1 282 ? 45.935 -28.031 -53.800 1.00 60.38 282 GLY A C 1
ATOM 2138 O O . GLY A 1 282 ? 46.360 -28.798 -54.660 1.00 60.38 282 GLY A O 1
ATOM 2139 N N . SER A 1 283 ? 46.641 -26.991 -53.342 1.00 64.81 283 SER A N 1
ATOM 2140 C CA . SER A 1 283 ? 48.048 -26.771 -53.685 1.00 64.81 283 SER A CA 1
ATOM 2141 C C . SER A 1 283 ? 48.969 -27.724 -52.914 1.00 64.81 283 SER A C 1
ATOM 2143 O O . SER A 1 283 ? 48.734 -28.009 -51.739 1.00 64.81 283 SER A O 1
ATOM 2145 N N . GLY A 1 284 ? 50.011 -28.223 -53.588 1.00 59.69 284 GLY A N 1
ATOM 2146 C CA . GLY A 1 284 ? 51.100 -29.001 -52.984 1.00 59.69 284 GLY A CA 1
ATOM 2147 C C . GLY A 1 284 ? 52.316 -28.152 -52.594 1.00 59.69 284 GLY A C 1
ATOM 2148 O O . GLY A 1 284 ? 53.301 -28.703 -52.104 1.00 59.69 284 GLY A O 1
ATOM 2149 N N . ASN A 1 285 ? 52.261 -26.836 -52.824 1.00 70.38 285 ASN A N 1
ATOM 2150 C CA . ASN A 1 285 ? 53.360 -25.917 -52.552 1.00 70.38 285 ASN A CA 1
ATOM 2151 C C . ASN A 1 285 ? 53.384 -25.508 -51.065 1.00 70.38 285 ASN A C 1
ATOM 2153 O O . ASN A 1 285 ? 52.329 -25.342 -50.446 1.00 70.38 285 ASN A O 1
ATOM 2157 N N . PRO A 1 286 ? 54.568 -25.294 -50.465 1.00 64.00 286 PRO A N 1
ATOM 2158 C CA . PRO A 1 286 ? 54.672 -24.685 -49.143 1.00 64.00 286 PRO A CA 1
ATOM 2159 C C . PRO A 1 286 ? 54.216 -23.212 -49.173 1.00 64.00 286 PRO A C 1
ATOM 2161 O O . PRO A 1 286 ? 54.456 -22.497 -50.145 1.00 64.00 286 PRO A O 1
ATOM 2164 N N . VAL A 1 287 ? 53.568 -22.750 -48.096 1.00 70.94 287 VAL A N 1
ATOM 2165 C CA . VAL A 1 287 ? 53.020 -21.382 -47.974 1.00 70.94 287 VAL A CA 1
ATOM 2166 C C . VAL A 1 287 ? 54.000 -20.474 -47.228 1.00 70.94 287 VAL A C 1
ATOM 2168 O O . VAL A 1 287 ? 54.590 -20.877 -46.221 1.00 70.94 287 VAL A O 1
ATOM 2171 N N . ALA A 1 288 ? 54.155 -19.229 -47.682 1.00 69.56 288 ALA A N 1
ATOM 2172 C CA . ALA A 1 288 ? 54.962 -18.225 -46.989 1.00 69.56 288 ALA A CA 1
ATOM 2173 C C . ALA A 1 288 ? 54.383 -17.879 -45.600 1.00 69.56 288 ALA A C 1
ATOM 2175 O O . ALA A 1 288 ? 53.171 -17.749 -45.429 1.00 69.56 288 ALA A O 1
ATOM 2176 N N . SER A 1 289 ? 55.244 -17.645 -44.603 1.00 62.31 289 SER A N 1
ATOM 2177 C CA . SER A 1 289 ? 54.826 -17.312 -43.229 1.00 62.31 289 SER A CA 1
ATOM 2178 C C . SER A 1 289 ? 53.914 -16.079 -43.148 1.00 62.31 289 SER A C 1
ATOM 2180 O O . SER A 1 289 ? 52.980 -16.069 -42.351 1.00 62.31 289 SER A O 1
ATOM 2182 N N . GLY A 1 290 ? 54.122 -15.074 -44.007 1.00 67.38 290 GLY A N 1
ATOM 2183 C CA . GLY A 1 290 ? 53.239 -13.904 -44.116 1.00 67.38 290 GLY A CA 1
ATOM 2184 C C . GLY A 1 290 ? 51.828 -14.230 -44.626 1.00 67.38 290 GLY A C 1
ATOM 2185 O O . GLY A 1 290 ? 50.868 -13.601 -44.193 1.00 67.38 290 GLY A O 1
ATOM 2186 N N . GLY A 1 291 ? 51.682 -15.255 -45.470 1.00 69.31 291 GLY A N 1
ATOM 2187 C CA . GLY A 1 291 ? 50.388 -15.718 -45.979 1.00 69.31 291 GLY A CA 1
ATOM 2188 C C . GLY A 1 291 ? 49.527 -16.402 -44.922 1.00 69.31 291 GLY A C 1
ATOM 2189 O O . GLY A 1 291 ? 48.303 -16.306 -44.957 1.00 69.31 291 GLY A O 1
ATOM 2190 N N . VAL A 1 292 ? 50.164 -17.059 -43.947 1.00 71.81 292 VAL A N 1
ATOM 2191 C CA . VAL A 1 292 ? 49.472 -17.669 -42.802 1.00 71.81 292 VAL A CA 1
ATOM 2192 C C . VAL A 1 292 ? 48.912 -16.590 -41.871 1.00 71.81 292 VAL A C 1
ATOM 2194 O O . VAL A 1 292 ? 47.768 -16.708 -41.444 1.00 71.81 292 VAL A O 1
ATOM 2197 N N . TYR A 1 293 ? 49.669 -15.517 -41.606 1.00 65.44 293 TYR A N 1
ATOM 2198 C CA . TYR A 1 293 ? 49.185 -14.377 -40.814 1.00 65.44 293 TYR A CA 1
ATOM 2199 C C . TYR A 1 293 ? 48.012 -13.654 -41.485 1.00 65.44 293 TYR A C 1
ATOM 2201 O O . TYR A 1 293 ? 47.011 -13.410 -40.819 1.00 65.44 293 TYR A O 1
ATOM 2209 N N . ALA A 1 294 ? 48.093 -13.393 -42.794 1.00 68.88 294 ALA A N 1
ATOM 2210 C CA . ALA A 1 294 ? 47.000 -12.769 -43.541 1.00 68.88 294 ALA A CA 1
ATOM 2211 C C . ALA A 1 294 ? 45.718 -13.626 -43.519 1.00 68.88 294 ALA A C 1
ATOM 2213 O O . ALA A 1 294 ? 44.636 -13.116 -43.257 1.00 68.88 294 ALA A O 1
ATOM 2214 N N . ALA A 1 295 ? 45.837 -14.948 -43.697 1.00 67.94 295 ALA A N 1
ATOM 2215 C CA . ALA A 1 295 ? 44.689 -15.856 -43.629 1.00 67.94 295 ALA A CA 1
ATOM 2216 C C . ALA A 1 295 ? 44.071 -15.954 -42.218 1.00 67.94 295 ALA A C 1
ATOM 2218 O O . ALA A 1 295 ? 42.870 -16.185 -42.077 1.00 67.94 295 ALA A O 1
ATOM 2219 N N . LEU A 1 296 ? 44.881 -15.794 -41.166 1.00 71.25 296 LEU A N 1
ATOM 2220 C CA . LEU A 1 296 ? 44.411 -15.732 -39.779 1.00 71.25 296 LEU A CA 1
ATOM 2221 C C . LEU A 1 296 ? 43.702 -14.406 -39.465 1.00 71.25 296 LEU A C 1
ATOM 2223 O O . LEU A 1 296 ? 42.679 -14.443 -38.786 1.00 71.25 296 LEU A O 1
ATOM 2227 N N . GLU A 1 297 ? 44.187 -13.270 -39.977 1.00 69.50 297 GLU A N 1
ATOM 2228 C CA . GLU A 1 297 ? 43.490 -11.972 -39.888 1.00 69.50 297 GLU A CA 1
ATOM 2229 C C . GLU A 1 297 ? 42.148 -11.995 -40.634 1.00 69.50 297 GLU A C 1
ATOM 2231 O O . GLU A 1 297 ? 41.130 -11.559 -40.088 1.00 69.50 297 GLU A O 1
ATOM 2236 N N . ASP A 1 298 ? 42.104 -12.586 -41.829 1.00 64.12 298 ASP A N 1
ATOM 2237 C CA . ASP A 1 298 ? 40.858 -12.767 -42.580 1.00 64.12 298 ASP A CA 1
ATOM 2238 C C . ASP A 1 298 ? 39.870 -13.671 -41.818 1.00 64.12 298 ASP A C 1
ATOM 2240 O O . ASP A 1 298 ? 38.700 -13.318 -41.669 1.00 64.12 298 ASP A O 1
ATOM 2244 N N . MET A 1 299 ? 40.326 -14.780 -41.216 1.00 64.25 299 MET A N 1
ATOM 2245 C CA . MET A 1 299 ? 39.471 -15.627 -40.363 1.00 64.25 299 MET A CA 1
ATOM 2246 C C . MET A 1 299 ? 38.976 -14.914 -39.096 1.00 64.25 299 MET A C 1
ATOM 2248 O O . MET A 1 299 ? 37.868 -15.182 -38.629 1.00 64.25 299 MET A O 1
ATOM 2252 N N . GLN A 1 300 ? 39.768 -14.006 -38.524 1.00 61.09 300 GLN A N 1
ATOM 2253 C CA . GLN A 1 300 ? 39.352 -13.192 -37.379 1.00 61.09 300 GLN A CA 1
ATOM 2254 C C . GLN A 1 300 ? 38.258 -12.188 -37.778 1.00 61.09 300 GLN A C 1
ATOM 2256 O O . GLN A 1 300 ? 37.342 -11.918 -36.995 1.00 61.09 300 GLN A O 1
ATOM 2261 N N . THR A 1 301 ? 38.314 -11.706 -39.019 1.00 56.38 301 THR A N 1
ATOM 2262 C CA . THR A 1 301 ? 37.305 -10.842 -39.642 1.00 56.38 301 THR A CA 1
ATOM 2263 C C . THR A 1 301 ? 36.028 -11.629 -39.987 1.00 56.38 301 THR A C 1
ATOM 2265 O O . THR A 1 301 ? 34.923 -11.121 -39.790 1.00 56.38 301 THR A O 1
ATOM 2268 N N . ASP A 1 302 ? 36.144 -12.904 -40.374 1.00 54.12 302 ASP A N 1
ATOM 2269 C CA . ASP A 1 302 ? 35.007 -13.803 -40.633 1.00 54.12 302 ASP A CA 1
ATOM 2270 C C . ASP A 1 302 ? 34.320 -14.315 -39.352 1.00 54.12 302 ASP A C 1
ATOM 2272 O O . ASP A 1 302 ? 33.096 -14.457 -39.322 1.00 54.12 302 ASP A O 1
ATOM 2276 N N . ILE A 1 303 ? 35.050 -14.524 -38.249 1.00 55.50 303 ILE A N 1
ATOM 2277 C CA . ILE A 1 303 ? 34.441 -14.841 -36.939 1.00 55.50 303 ILE A CA 1
ATOM 2278 C C . ILE A 1 303 ? 33.608 -13.656 -36.425 1.00 55.50 303 ILE A C 1
ATOM 2280 O O . ILE A 1 303 ? 32.553 -13.858 -35.816 1.00 55.50 303 ILE A O 1
ATOM 2284 N N . ALA A 1 304 ? 34.011 -12.425 -36.754 1.00 52.97 304 ALA A N 1
ATOM 2285 C CA . ALA A 1 304 ? 33.186 -11.233 -36.571 1.00 52.97 304 ALA A CA 1
ATOM 2286 C C . ALA A 1 304 ? 32.002 -11.144 -37.562 1.00 52.97 304 ALA A C 1
ATOM 2288 O O . ALA A 1 304 ? 31.118 -10.320 -37.361 1.00 52.97 304 ALA A O 1
ATOM 2289 N N . ALA A 1 305 ? 31.930 -11.990 -38.597 1.00 49.81 305 ALA A N 1
ATOM 2290 C CA . ALA A 1 305 ? 30.824 -12.050 -39.558 1.00 49.81 305 ALA A CA 1
ATOM 2291 C C . ALA A 1 305 ? 29.805 -13.176 -39.280 1.00 49.81 305 ALA A C 1
ATOM 2293 O O . ALA A 1 305 ? 28.689 -13.119 -39.797 1.00 49.81 305 ALA A O 1
ATOM 2294 N N . THR A 1 306 ? 30.135 -14.180 -38.456 1.00 50.41 306 THR A N 1
ATOM 2295 C CA . THR A 1 306 ? 29.212 -15.289 -38.117 1.00 50.41 306 THR A CA 1
ATOM 2296 C C . THR A 1 306 ? 28.062 -14.919 -37.176 1.00 50.41 306 THR A C 1
ATOM 2298 O O . THR A 1 306 ? 27.072 -15.647 -37.117 1.00 50.41 306 THR A O 1
ATOM 2301 N N . GLY A 1 307 ? 28.138 -13.784 -36.478 1.00 55.00 307 GLY A N 1
ATOM 2302 C CA . GLY A 1 307 ? 26.935 -13.088 -36.029 1.00 55.00 307 GLY A CA 1
ATOM 2303 C C . GLY A 1 307 ? 26.494 -12.181 -37.168 1.00 55.00 307 GLY A C 1
ATOM 2304 O O . GLY A 1 307 ? 27.069 -11.109 -37.328 1.00 55.00 307 GLY A O 1
ATOM 2305 N N . ALA A 1 308 ? 25.547 -12.613 -38.003 1.00 58.56 308 ALA A N 1
ATOM 2306 C CA . ALA A 1 308 ? 25.020 -11.731 -39.041 1.00 58.56 308 ALA A CA 1
ATOM 2307 C C . ALA A 1 308 ? 24.525 -10.435 -38.365 1.00 58.56 308 ALA A C 1
ATOM 2309 O O . ALA A 1 308 ? 23.754 -10.548 -37.407 1.00 58.56 308 ALA A O 1
ATOM 2310 N N . PRO A 1 309 ? 24.969 -9.233 -38.793 1.00 62.38 309 PRO A N 1
ATOM 2311 C CA . PRO A 1 309 ? 24.330 -8.010 -38.335 1.00 62.38 309 PRO A CA 1
ATOM 2312 C C . PRO A 1 309 ? 22.852 -8.140 -38.692 1.00 62.38 309 PRO A C 1
ATOM 2314 O O . PRO A 1 309 ? 22.510 -8.450 -39.832 1.00 62.38 309 PRO A O 1
ATOM 2317 N N . ASP A 1 310 ? 21.982 -7.966 -37.709 1.00 67.31 310 ASP A N 1
ATOM 2318 C CA . ASP A 1 310 ? 20.540 -7.961 -37.943 1.00 67.31 310 ASP A CA 1
ATOM 2319 C C . ASP A 1 310 ? 20.085 -6.647 -38.597 1.00 67.31 310 ASP A C 1
ATOM 2321 O O . ASP A 1 310 ? 18.900 -6.484 -38.868 1.00 67.31 310 ASP A O 1
ATOM 2325 N N . GLU A 1 311 ? 21.029 -5.724 -38.840 1.00 65.44 311 GLU A N 1
ATOM 2326 C CA . GLU A 1 311 ? 20.824 -4.376 -39.378 1.00 65.44 311 GLU A CA 1
ATOM 2327 C C . GLU A 1 311 ? 19.888 -3.517 -38.509 1.00 65.44 311 GLU A C 1
ATOM 2329 O O . GLU A 1 311 ? 19.414 -2.469 -38.944 1.00 65.44 311 GLU A O 1
ATOM 2334 N N . VAL A 1 312 ? 19.634 -3.954 -37.267 1.00 65.44 312 VAL A N 1
ATOM 2335 C CA . VAL A 1 312 ? 18.662 -3.346 -36.349 1.00 65.44 312 VAL A CA 1
ATOM 2336 C C . VAL A 1 312 ? 19.269 -3.099 -34.967 1.00 65.44 312 VAL A C 1
ATOM 2338 O O . VAL A 1 312 ? 19.159 -1.992 -34.450 1.00 65.44 312 VAL A O 1
ATOM 2341 N N . THR A 1 313 ? 19.905 -4.095 -34.353 1.00 67.12 313 THR A N 1
ATOM 2342 C CA . THR A 1 313 ? 20.557 -3.991 -33.035 1.00 67.12 313 THR A CA 1
ATOM 2343 C C . THR A 1 313 ? 22.080 -4.065 -33.125 1.00 67.12 313 THR A C 1
ATOM 2345 O O . THR A 1 313 ? 22.776 -3.526 -32.261 1.00 67.12 313 THR A O 1
ATOM 2348 N N . ILE A 1 314 ? 22.620 -4.684 -34.179 1.00 71.69 314 ILE A N 1
ATOM 2349 C CA . ILE A 1 314 ? 24.056 -4.813 -34.433 1.00 71.69 314 ILE A CA 1
ATOM 2350 C C . ILE A 1 314 ? 24.336 -4.466 -35.899 1.00 71.69 314 ILE A C 1
ATOM 2352 O O . ILE A 1 314 ? 23.812 -5.105 -36.812 1.00 71.69 314 ILE A O 1
ATOM 2356 N N . VAL A 1 315 ? 25.215 -3.488 -36.130 1.00 74.81 315 VAL A N 1
ATOM 2357 C CA . VAL A 1 315 ? 25.663 -3.063 -37.469 1.00 74.81 315 VAL A CA 1
ATOM 2358 C C . VAL A 1 315 ? 27.174 -3.088 -37.596 1.00 74.81 315 VAL A C 1
ATOM 2360 O O . VAL A 1 315 ? 27.888 -3.183 -36.604 1.00 74.81 315 VAL A O 1
ATOM 2363 N N . LYS A 1 316 ? 27.679 -3.008 -38.827 1.00 72.69 316 LYS A N 1
ATOM 2364 C CA . LYS A 1 316 ? 29.112 -2.865 -39.095 1.00 72.69 316 LYS A CA 1
ATOM 2365 C C . LYS A 1 316 ? 29.489 -1.385 -39.137 1.00 72.69 316 LYS A C 1
ATOM 2367 O O . LYS A 1 316 ? 28.813 -0.607 -39.807 1.00 72.69 316 LYS A O 1
ATOM 2372 N N . ASP A 1 317 ? 30.556 -1.004 -38.443 1.00 72.31 317 ASP A N 1
ATOM 2373 C CA . ASP A 1 317 ? 31.166 0.319 -38.600 1.00 72.31 317 ASP A CA 1
ATOM 2374 C C . ASP A 1 317 ? 31.938 0.437 -39.935 1.00 72.31 317 ASP A C 1
ATOM 2376 O O . ASP A 1 317 ? 32.038 -0.523 -40.702 1.00 72.31 317 ASP A O 1
ATOM 2380 N N . GLU A 1 318 ? 32.502 1.616 -40.226 1.00 73.75 318 GLU A N 1
ATOM 2381 C CA . GLU A 1 318 ? 33.281 1.876 -41.455 1.00 73.75 318 GLU A CA 1
ATOM 2382 C C . GLU A 1 318 ? 34.494 0.939 -41.623 1.00 73.75 318 GLU A C 1
ATOM 2384 O O . GLU A 1 318 ? 34.997 0.774 -42.735 1.00 73.75 318 GLU A O 1
ATOM 2389 N N . SER A 1 319 ? 34.954 0.306 -40.537 1.00 65.94 319 SER A N 1
ATOM 2390 C CA . SER A 1 319 ? 36.050 -0.669 -40.528 1.00 65.94 319 SER A CA 1
ATOM 2391 C C . SER A 1 319 ? 35.581 -2.126 -40.652 1.00 65.94 319 SER A C 1
ATOM 2393 O O . SER A 1 319 ? 36.407 -3.035 -40.685 1.00 65.94 319 SER A O 1
ATOM 2395 N N . GLY A 1 320 ? 34.267 -2.362 -40.744 1.00 65.75 320 GLY A N 1
ATOM 2396 C CA . GLY A 1 320 ? 33.664 -3.691 -40.851 1.00 65.75 320 GLY A CA 1
ATOM 2397 C C . GLY A 1 320 ? 33.425 -4.392 -39.510 1.00 65.75 320 GLY A C 1
ATOM 2398 O O . GLY A 1 320 ? 32.973 -5.540 -39.507 1.00 65.75 320 GLY A O 1
ATOM 2399 N N . LYS A 1 321 ? 33.687 -3.726 -38.378 1.00 68.31 321 LYS A N 1
ATOM 2400 C CA . LYS A 1 321 ? 33.521 -4.290 -37.034 1.00 68.31 321 LYS A CA 1
ATOM 2401 C C . LYS A 1 321 ? 32.068 -4.188 -36.581 1.00 68.31 321 LYS A C 1
ATOM 2403 O O . LYS A 1 321 ? 31.439 -3.146 -36.738 1.00 68.31 321 LYS A O 1
ATOM 2408 N N . LEU A 1 322 ? 31.550 -5.254 -35.970 1.00 68.75 322 LEU A N 1
ATOM 2409 C CA . LEU A 1 322 ? 30.226 -5.226 -35.352 1.00 68.75 322 LEU A CA 1
ATOM 2410 C C . LEU A 1 322 ? 30.204 -4.264 -34.155 1.00 68.75 322 LEU A C 1
ATOM 2412 O O . LEU A 1 322 ? 30.978 -4.411 -33.204 1.00 68.75 322 LEU A O 1
ATOM 2416 N N . VAL A 1 323 ? 29.288 -3.306 -34.200 1.00 72.62 323 VAL A N 1
ATOM 2417 C CA . VAL A 1 323 ? 28.960 -2.362 -33.133 1.00 72.62 323 VAL A CA 1
ATOM 2418 C C . VAL A 1 323 ? 27.461 -2.438 -32.855 1.00 72.62 323 VAL A C 1
ATOM 2420 O O . VAL A 1 323 ? 26.662 -2.660 -33.764 1.00 72.62 323 VAL A O 1
ATOM 2423 N N . ALA A 1 324 ? 27.065 -2.272 -31.594 1.00 74.94 324 ALA A N 1
ATOM 2424 C CA . ALA A 1 324 ? 25.652 -2.136 -31.265 1.00 74.94 324 ALA A CA 1
ATOM 2425 C C . ALA A 1 324 ? 25.129 -0.807 -31.833 1.00 74.94 324 ALA A C 1
ATOM 2427 O O . ALA A 1 324 ? 25.761 0.233 -31.629 1.00 74.94 324 ALA A O 1
ATOM 2428 N N . GLN A 1 325 ? 24.003 -0.843 -32.545 1.00 78.19 325 GLN A N 1
ATOM 2429 C CA . GLN A 1 325 ? 23.308 0.357 -33.007 1.00 78.19 325 GLN A CA 1
ATOM 2430 C C . GLN A 1 325 ? 22.121 0.639 -32.092 1.00 78.19 325 GLN A C 1
ATOM 2432 O O . GLN A 1 325 ? 21.463 -0.279 -31.605 1.00 78.19 325 GLN A O 1
ATOM 2437 N N . ASP A 1 326 ? 21.843 1.919 -31.860 1.00 77.81 326 ASP A N 1
ATOM 2438 C CA . ASP A 1 326 ? 20.583 2.307 -31.241 1.00 77.81 326 ASP A CA 1
ATOM 2439 C C . ASP A 1 326 ? 19.399 1.941 -32.149 1.00 77.81 326 ASP A C 1
ATOM 2441 O O . ASP A 1 326 ? 19.486 2.016 -33.375 1.00 77.81 326 ASP A O 1
ATOM 2445 N N . ILE A 1 327 ? 18.285 1.548 -31.542 1.00 84.12 327 ILE A N 1
ATOM 2446 C CA . ILE A 1 327 ? 17.149 0.972 -32.257 1.00 84.12 327 ILE A CA 1
ATOM 2447 C C . ILE A 1 327 ? 16.278 2.098 -32.818 1.00 84.12 327 ILE A C 1
ATOM 2449 O O . ILE A 1 327 ? 15.725 2.897 -32.065 1.00 84.12 327 ILE A O 1
ATOM 2453 N N . ALA A 1 328 ? 16.094 2.132 -34.137 1.00 82.31 328 ALA A N 1
ATOM 2454 C CA . ALA A 1 328 ? 15.127 3.010 -34.793 1.00 82.31 328 ALA A CA 1
ATOM 2455 C C . ALA A 1 328 ? 13.686 2.534 -34.529 1.00 82.31 328 ALA A C 1
ATOM 2457 O O . ALA A 1 328 ? 13.295 1.423 -34.905 1.00 82.31 328 ALA A O 1
ATOM 2458 N N . ILE A 1 329 ? 12.864 3.371 -33.901 1.00 78.19 329 ILE A N 1
ATOM 2459 C CA . ILE A 1 329 ? 11.471 3.043 -33.595 1.00 78.19 329 ILE A CA 1
ATOM 2460 C C . ILE A 1 329 ? 10.643 3.108 -34.880 1.00 78.19 329 ILE A C 1
ATOM 2462 O O . ILE A 1 329 ? 10.621 4.108 -35.590 1.00 78.19 329 ILE A O 1
ATOM 2466 N N . GLY A 1 330 ? 9.969 2.003 -35.214 1.00 77.75 330 GLY A N 1
ATOM 2467 C CA . GLY A 1 330 ? 9.204 1.897 -36.462 1.00 77.75 330 GLY A CA 1
ATOM 2468 C C . GLY A 1 330 ? 10.060 1.939 -37.737 1.00 77.75 330 GLY A C 1
ATOM 2469 O O . GLY A 1 330 ? 9.501 2.111 -38.818 1.00 77.75 330 GLY A O 1
ATOM 2470 N N . GLY A 1 331 ? 11.386 1.781 -37.624 1.00 76.56 331 GLY A N 1
ATOM 2471 C CA . GLY A 1 331 ? 12.324 1.827 -38.749 1.00 76.56 331 GLY A CA 1
ATOM 2472 C C . GLY A 1 331 ? 12.710 3.234 -39.222 1.00 76.56 331 GLY A C 1
ATOM 2473 O O . GLY A 1 331 ? 13.345 3.355 -40.267 1.00 76.56 331 GLY A O 1
ATOM 2474 N N . ASP A 1 332 ? 12.345 4.293 -38.490 1.00 79.00 332 ASP A N 1
ATOM 2475 C CA . ASP A 1 332 ? 12.738 5.669 -38.814 1.00 79.00 332 ASP A CA 1
ATOM 2476 C C . ASP A 1 332 ? 14.090 6.025 -38.153 1.00 79.00 332 ASP A C 1
ATOM 2478 O O . ASP A 1 332 ? 14.176 6.096 -36.925 1.00 79.00 332 ASP A O 1
ATOM 2482 N N . PRO A 1 333 ? 15.162 6.279 -38.930 1.00 76.06 333 PRO A N 1
ATOM 2483 C CA . PRO A 1 333 ? 16.492 6.572 -38.388 1.00 76.06 333 PRO A CA 1
ATOM 2484 C C . PRO A 1 333 ? 16.587 7.930 -37.677 1.00 76.06 333 PRO A C 1
ATOM 2486 O O . PRO A 1 333 ? 17.585 8.202 -37.010 1.00 76.06 333 PRO A O 1
ATOM 2489 N N . THR A 1 334 ? 15.583 8.800 -37.816 1.00 79.81 334 THR A N 1
ATOM 2490 C CA . THR A 1 334 ? 15.488 10.057 -37.057 1.00 79.81 334 THR A CA 1
ATOM 2491 C C . THR A 1 334 ? 14.803 9.882 -35.702 1.00 79.81 334 THR A C 1
ATOM 2493 O O . THR A 1 334 ? 14.802 10.808 -34.889 1.00 79.81 334 THR A O 1
ATOM 2496 N N . ASP A 1 335 ? 14.264 8.692 -35.438 1.00 79.94 335 ASP A N 1
ATOM 2497 C CA . ASP A 1 335 ? 13.449 8.380 -34.275 1.00 79.94 335 ASP A CA 1
ATOM 2498 C C . ASP A 1 335 ? 14.045 7.222 -33.472 1.00 79.94 335 ASP A C 1
ATOM 2500 O O . ASP A 1 335 ? 13.615 6.069 -33.529 1.00 79.94 335 ASP A O 1
ATOM 2504 N N . LEU A 1 336 ? 15.098 7.541 -32.730 1.00 84.81 336 LEU A N 1
ATOM 2505 C CA . LEU A 1 336 ? 15.880 6.546 -32.014 1.00 84.81 336 LEU A CA 1
ATOM 2506 C C . LEU A 1 336 ? 15.278 6.201 -30.638 1.00 84.81 336 LEU A C 1
ATOM 2508 O O . LEU A 1 336 ? 14.728 7.056 -29.936 1.00 84.81 336 LEU A O 1
ATOM 2512 N N . ALA A 1 337 ? 15.420 4.945 -30.211 1.00 83.19 337 ALA A N 1
ATOM 2513 C CA . ALA A 1 337 ? 14.921 4.449 -28.929 1.00 83.19 337 ALA A CA 1
ATOM 2514 C C . ALA A 1 337 ? 15.567 5.164 -27.733 1.00 83.19 337 ALA A C 1
ATOM 2516 O O . ALA A 1 337 ? 14.867 5.458 -26.753 1.00 83.19 337 ALA A O 1
ATOM 2517 N N . SER A 1 338 ? 16.861 5.502 -27.817 1.00 78.94 338 SER A N 1
ATOM 2518 C CA . SER A 1 338 ? 17.518 6.331 -26.797 1.00 78.94 338 SER A CA 1
ATOM 2519 C C . SER A 1 338 ? 16.950 7.752 -26.748 1.00 78.94 338 SER A C 1
ATOM 2521 O O . SER A 1 338 ? 16.738 8.299 -25.666 1.00 78.94 338 SER A O 1
ATOM 2523 N N . ALA A 1 339 ? 16.591 8.329 -27.901 1.00 81.31 339 ALA A N 1
ATOM 2524 C CA . ALA A 1 339 ? 15.985 9.658 -27.982 1.00 81.31 339 ALA A CA 1
ATOM 2525 C C . ALA A 1 339 ? 14.562 9.687 -27.394 1.00 81.31 339 ALA A C 1
ATOM 2527 O O . ALA A 1 339 ? 14.141 10.700 -26.830 1.00 81.31 339 ALA A O 1
ATOM 2528 N N . ARG A 1 340 ? 13.827 8.567 -27.460 1.00 79.00 340 ARG A N 1
ATOM 2529 C CA . ARG A 1 340 ? 12.514 8.404 -26.812 1.00 79.00 340 ARG A CA 1
ATOM 2530 C C . ARG A 1 340 ? 12.587 7.990 -25.333 1.00 79.00 340 ARG A C 1
ATOM 2532 O O . ARG A 1 340 ? 11.552 7.818 -24.698 1.00 79.00 340 ARG A O 1
ATOM 2539 N N . GLY A 1 341 ? 13.778 7.832 -24.757 1.00 77.50 341 GLY A N 1
ATOM 2540 C CA . GLY A 1 341 ? 13.932 7.461 -23.345 1.00 77.50 341 GLY A CA 1
ATOM 2541 C C . GLY A 1 341 ? 13.460 6.040 -23.017 1.00 77.50 341 GLY A C 1
ATOM 2542 O O . GLY A 1 341 ? 13.132 5.752 -21.864 1.00 77.50 341 GLY A O 1
ATOM 2543 N N . TYR A 1 342 ? 13.404 5.154 -24.020 1.00 81.44 342 TYR A N 1
ATOM 2544 C CA . TYR A 1 342 ? 13.201 3.715 -23.812 1.00 81.44 342 TYR A CA 1
ATOM 2545 C C . TYR A 1 342 ? 14.481 3.030 -23.332 1.00 81.44 342 TYR A C 1
ATOM 2547 O O . TYR A 1 342 ? 14.417 2.108 -22.521 1.00 81.44 342 TYR A O 1
ATOM 2555 N N . ILE A 1 343 ? 15.628 3.508 -23.818 1.00 76.94 343 ILE A N 1
ATOM 2556 C CA . ILE A 1 343 ? 16.968 3.073 -23.429 1.00 76.94 343 ILE A CA 1
ATOM 2557 C C . ILE A 1 343 ? 17.678 4.301 -22.863 1.00 76.94 343 ILE A C 1
ATOM 2559 O O . ILE A 1 343 ? 17.691 5.354 -23.495 1.00 76.94 343 ILE A O 1
ATOM 2563 N N . VAL A 1 344 ? 18.218 4.192 -21.650 1.00 72.38 344 VAL A N 1
ATOM 2564 C CA . VAL A 1 344 ? 18.855 5.310 -20.945 1.00 72.38 344 VAL A CA 1
ATOM 2565 C C . VAL A 1 344 ? 20.212 4.842 -20.436 1.00 72.38 344 VAL A C 1
ATOM 2567 O O . VAL A 1 344 ? 20.264 3.853 -19.710 1.00 72.38 344 VAL A O 1
ATOM 2570 N N . ASP A 1 345 ? 21.280 5.536 -20.835 1.00 66.38 345 ASP A N 1
ATOM 2571 C CA . ASP A 1 345 ? 22.660 5.220 -20.431 1.00 66.38 345 ASP A CA 1
ATOM 2572 C C . ASP A 1 345 ? 22.985 5.802 -19.042 1.00 66.38 345 ASP A C 1
ATOM 2574 O O . ASP A 1 345 ? 23.346 5.072 -18.124 1.00 66.38 345 ASP A O 1
ATOM 2578 N N . GLU A 1 346 ? 22.744 7.107 -18.843 1.00 81.44 346 GLU A N 1
ATOM 2579 C CA . GLU A 1 346 ? 23.033 7.786 -17.566 1.00 81.44 346 GLU A CA 1
ATOM 2580 C C . GLU A 1 346 ? 21.888 8.692 -17.076 1.00 81.44 346 GLU A C 1
ATOM 2582 O O . GLU A 1 346 ? 21.450 8.581 -15.931 1.00 81.44 346 GLU A O 1
ATOM 2587 N N . LEU A 1 347 ? 21.351 9.569 -17.936 1.00 84.75 347 LEU A N 1
ATOM 2588 C CA . LEU A 1 347 ? 20.303 10.537 -17.582 1.00 84.75 347 LEU A CA 1
ATOM 2589 C C . LEU A 1 347 ? 19.092 10.434 -18.511 1.00 84.75 347 LEU A C 1
ATOM 2591 O O . LEU A 1 347 ? 19.239 10.215 -19.711 1.00 84.75 347 LEU A O 1
ATOM 2595 N N . LEU A 1 348 ? 17.894 10.666 -17.962 1.00 88.06 348 LEU A N 1
ATOM 2596 C CA . LEU A 1 348 ? 16.667 10.754 -18.758 1.00 88.06 348 LEU A CA 1
ATOM 2597 C C . LEU A 1 348 ? 16.788 11.864 -19.820 1.00 88.06 348 LEU A C 1
ATOM 2599 O O . LEU A 1 348 ? 17.177 12.986 -19.474 1.00 88.06 348 LEU A O 1
ATOM 2603 N N . PRO A 1 349 ? 16.405 11.604 -21.084 1.00 90.25 349 PRO A N 1
ATOM 2604 C CA . PRO A 1 349 ? 16.380 12.642 -22.102 1.00 90.25 349 PRO A CA 1
ATOM 2605 C C . PRO A 1 349 ? 15.295 13.676 -21.788 1.00 90.25 349 PRO A C 1
ATOM 2607 O O . PRO A 1 349 ? 14.252 13.365 -21.209 1.00 90.25 349 PRO A O 1
ATOM 2610 N N . TRP A 1 350 ? 15.524 14.922 -22.199 1.00 92.25 350 TRP A N 1
ATOM 2611 C CA . TRP A 1 350 ? 14.482 15.946 -22.171 1.00 92.25 350 TRP A CA 1
ATOM 2612 C C . TRP A 1 350 ? 13.349 15.577 -23.126 1.00 92.25 350 TRP A C 1
ATOM 2614 O O . TRP A 1 350 ? 13.599 15.002 -24.187 1.00 92.25 350 TRP A O 1
ATOM 2624 N N . TYR A 1 351 ? 12.112 15.944 -22.785 1.00 93.12 351 TYR A N 1
ATOM 2625 C CA . TYR A 1 351 ? 10.998 15.763 -23.717 1.00 93.12 351 TYR A CA 1
ATOM 2626 C C . TYR A 1 351 ? 11.307 16.487 -25.044 1.00 93.12 351 TYR A C 1
ATOM 2628 O O . TYR A 1 351 ? 11.730 17.652 -25.004 1.00 93.12 351 TYR A O 1
ATOM 2636 N N . PRO A 1 352 ? 11.145 15.831 -26.211 1.00 90.44 352 PRO A N 1
ATOM 2637 C CA . PRO A 1 352 ? 11.605 16.366 -27.489 1.00 90.44 352 PRO A CA 1
ATOM 2638 C C . PRO A 1 352 ? 11.120 17.797 -27.747 1.00 90.44 352 PRO A C 1
ATOM 2640 O O . PRO A 1 352 ? 9.925 18.080 -27.694 1.00 90.44 352 PRO A O 1
ATOM 2643 N N . GLY A 1 353 ? 12.063 18.706 -28.011 1.00 88.88 353 GLY A N 1
ATOM 2644 C CA . GLY A 1 353 ? 11.790 20.131 -28.242 1.00 88.88 353 GLY A CA 1
ATOM 2645 C C . GLY A 1 353 ? 11.771 21.024 -26.993 1.00 88.88 353 GLY A C 1
ATOM 2646 O O . GLY A 1 353 ? 11.655 22.236 -27.146 1.00 88.88 353 GLY A O 1
ATOM 2647 N N . TYR A 1 354 ? 11.941 20.472 -25.785 1.00 90.00 354 TYR A N 1
ATOM 2648 C CA . TYR A 1 354 ? 11.843 21.211 -24.514 1.00 90.00 354 TYR A CA 1
ATOM 2649 C C . TYR A 1 354 ? 13.119 21.132 -23.665 1.00 90.00 354 TYR A C 1
ATOM 2651 O O . TYR A 1 354 ? 13.079 20.983 -22.446 1.00 90.00 354 TYR A O 1
ATOM 2659 N N . PHE A 1 355 ? 14.288 21.238 -24.301 1.00 88.06 355 PHE A N 1
ATOM 2660 C CA . PHE A 1 355 ? 15.563 21.243 -23.584 1.00 88.06 355 PHE A CA 1
ATOM 2661 C C . PHE A 1 355 ? 15.666 22.471 -22.670 1.00 88.06 355 PHE A C 1
ATOM 2663 O O . PHE A 1 355 ? 15.656 23.606 -23.153 1.00 88.06 355 PHE A O 1
ATOM 2670 N N . ASN A 1 356 ? 15.756 22.241 -21.356 1.00 85.50 356 ASN A N 1
ATOM 2671 C CA . ASN A 1 356 ? 15.885 23.282 -20.331 1.00 85.50 356 ASN A CA 1
ATOM 2672 C C . ASN A 1 356 ? 14.820 24.396 -20.428 1.00 85.50 356 ASN A C 1
ATOM 2674 O O . ASN A 1 356 ? 15.065 25.556 -20.091 1.00 85.50 356 ASN A O 1
ATOM 2678 N N . THR A 1 357 ? 13.640 24.052 -20.941 1.00 91.00 357 THR A N 1
ATOM 2679 C CA . THR A 1 357 ? 12.506 24.960 -21.117 1.00 91.00 357 THR A CA 1
ATOM 2680 C C . THR A 1 357 ? 11.235 24.280 -20.612 1.00 91.00 357 THR A C 1
ATOM 2682 O O . THR A 1 357 ? 11.105 23.062 -20.744 1.00 91.00 357 THR A O 1
ATOM 2685 N N . PRO A 1 358 ? 10.292 25.021 -19.999 1.00 91.19 358 PRO A N 1
ATOM 2686 C CA . PRO A 1 358 ? 9.054 24.423 -19.519 1.00 91.19 358 PRO A CA 1
ATOM 2687 C C . PRO A 1 358 ? 8.230 23.821 -20.654 1.00 91.19 358 PRO A C 1
ATOM 2689 O O . PRO A 1 358 ? 8.092 24.429 -21.718 1.00 91.19 358 PRO A O 1
ATOM 2692 N N . LEU A 1 359 ? 7.629 22.663 -20.394 1.00 94.12 359 LEU A N 1
ATOM 2693 C CA . LEU A 1 359 ? 6.652 22.052 -21.283 1.00 94.12 359 LEU A CA 1
ATOM 2694 C C . LEU A 1 359 ? 5.517 23.050 -21.559 1.00 94.12 359 LEU A C 1
ATOM 2696 O O . LEU A 1 359 ? 5.046 23.725 -20.641 1.00 94.12 359 LEU A O 1
ATOM 2700 N N . ALA A 1 360 ? 5.072 23.151 -22.811 1.00 94.31 360 ALA A N 1
ATOM 2701 C CA . ALA A 1 360 ? 4.001 24.082 -23.171 1.00 94.31 360 ALA A CA 1
ATOM 2702 C C . ALA A 1 360 ? 2.626 23.575 -22.709 1.00 94.31 360 ALA A C 1
ATOM 2704 O O . ALA A 1 360 ? 1.838 24.335 -22.154 1.00 94.31 360 ALA A O 1
ATOM 2705 N N . ASP A 1 361 ? 2.346 22.289 -22.927 1.00 94.88 361 ASP A N 1
ATOM 2706 C CA . ASP A 1 361 ? 1.060 21.673 -22.614 1.00 94.88 361 ASP A CA 1
ATOM 2707 C C . ASP A 1 361 ? 1.234 20.165 -22.392 1.00 94.88 361 ASP A C 1
ATOM 2709 O O . ASP A 1 361 ? 1.816 19.469 -23.230 1.00 94.88 361 ASP A O 1
ATOM 2713 N N . PHE A 1 362 ? 0.712 19.646 -21.282 1.00 95.12 362 PHE A N 1
ATOM 2714 C CA . PHE A 1 362 ? 0.683 18.205 -21.043 1.00 95.12 362 PHE A CA 1
ATOM 2715 C C . PHE A 1 362 ? -0.253 17.461 -22.002 1.00 95.12 362 PHE A C 1
ATOM 2717 O O . PHE A 1 362 ? -0.004 16.293 -22.287 1.00 95.12 362 PHE A O 1
ATOM 2724 N N . ASP A 1 363 ? -1.312 18.078 -22.527 1.00 95.94 363 ASP A N 1
ATOM 2725 C CA . ASP A 1 363 ? -2.235 17.410 -23.456 1.00 95.94 363 ASP A CA 1
ATOM 2726 C C . ASP A 1 363 ? -1.574 17.095 -24.801 1.00 95.94 363 ASP A C 1
ATOM 2728 O O . ASP A 1 363 ? -1.893 16.077 -25.420 1.00 95.94 363 ASP A O 1
ATOM 2732 N N . ALA A 1 364 ? -0.619 17.932 -25.217 1.00 94.94 364 ALA A N 1
ATOM 2733 C CA . ALA A 1 364 ? 0.182 17.742 -26.423 1.00 94.94 364 ALA A CA 1
ATOM 2734 C C . ALA A 1 364 ? 1.334 16.737 -26.228 1.00 94.94 364 ALA A C 1
ATOM 2736 O O . ALA A 1 364 ? 1.904 16.249 -27.208 1.00 94.94 364 ALA A O 1
ATOM 2737 N N . ALA A 1 365 ? 1.678 16.403 -24.979 1.00 94.56 365 ALA A N 1
ATOM 2738 C CA . ALA A 1 365 ? 2.814 15.551 -24.649 1.00 94.56 365 ALA A CA 1
ATOM 2739 C C . ALA A 1 365 ? 2.507 14.047 -24.839 1.00 94.56 365 ALA A C 1
ATOM 2741 O O . ALA A 1 365 ? 2.339 13.295 -23.880 1.00 94.56 365 ALA A O 1
ATOM 2742 N N . THR A 1 366 ? 2.382 13.612 -26.093 1.00 93.62 366 THR A N 1
ATOM 2743 C CA . THR A 1 366 ? 1.928 12.261 -26.486 1.00 93.62 366 THR A CA 1
ATOM 2744 C C . THR A 1 366 ? 3.030 11.354 -27.045 1.00 93.62 366 THR A C 1
ATOM 2746 O O . THR A 1 366 ? 2.757 10.200 -27.379 1.00 93.62 366 THR A O 1
ATOM 2749 N N . ILE A 1 367 ? 4.276 11.838 -27.133 1.00 91.69 367 ILE A N 1
ATOM 2750 C CA . ILE A 1 367 ? 5.414 11.016 -27.563 1.00 91.69 367 ILE A CA 1
ATOM 2751 C C . ILE A 1 367 ? 5.674 9.975 -26.475 1.00 91.69 367 ILE A C 1
ATOM 2753 O O . ILE A 1 367 ? 5.795 10.320 -25.303 1.00 91.69 367 ILE A O 1
ATOM 2757 N N . LEU A 1 368 ? 5.702 8.702 -26.868 1.00 91.75 368 LEU A N 1
ATOM 2758 C CA . LEU A 1 368 ? 5.806 7.570 -25.955 1.00 91.75 368 LEU A CA 1
ATOM 2759 C C . LEU A 1 368 ? 7.224 7.418 -25.413 1.00 91.75 368 LEU A C 1
ATOM 2761 O O . LEU A 1 368 ? 8.169 7.407 -26.198 1.00 91.75 368 LEU A O 1
ATOM 2765 N N . GLY A 1 369 ? 7.347 7.228 -24.099 1.00 91.88 369 GLY A N 1
ATOM 2766 C CA . GLY A 1 369 ? 8.649 7.111 -23.455 1.00 91.88 369 GLY A CA 1
ATOM 2767 C C . GLY A 1 369 ? 8.702 7.659 -22.035 1.00 91.88 369 GLY A C 1
ATOM 2768 O O . GLY A 1 369 ? 7.672 7.913 -21.400 1.00 91.88 369 GLY A O 1
ATOM 2769 N N . ARG A 1 370 ? 9.928 7.831 -21.531 1.00 93.88 370 ARG A N 1
ATOM 2770 C CA . ARG A 1 370 ? 10.232 8.432 -20.224 1.00 93.88 370 ARG A CA 1
ATOM 2771 C C . ARG A 1 370 ? 11.117 9.650 -20.432 1.00 93.88 370 ARG A C 1
ATOM 2773 O O . ARG A 1 370 ? 12.201 9.530 -20.992 1.00 93.88 370 ARG A O 1
ATOM 2780 N N . TYR A 1 371 ? 10.674 10.799 -19.943 1.00 93.88 371 TYR A N 1
ATOM 2781 C CA . TYR A 1 371 ? 11.315 12.077 -20.230 1.00 93.88 371 TYR A CA 1
ATOM 2782 C C . TYR A 1 371 ? 11.499 12.915 -18.981 1.00 93.88 371 TYR A C 1
ATOM 2784 O O . TYR A 1 371 ? 10.630 12.948 -18.111 1.00 93.88 371 TYR A O 1
ATOM 2792 N N . HIS A 1 372 ? 12.592 13.662 -18.937 1.00 92.94 372 HIS A N 1
ATOM 2793 C CA . HIS A 1 372 ? 12.726 14.815 -18.064 1.00 92.94 372 HIS A CA 1
ATOM 2794 C C . HIS A 1 372 ? 11.912 15.979 -18.651 1.00 92.94 372 HIS A C 1
ATOM 2796 O O . HIS A 1 372 ? 12.061 16.339 -19.822 1.00 92.94 372 HIS A O 1
ATOM 2802 N N . VAL A 1 373 ? 11.031 16.563 -17.842 1.00 92.81 373 VAL A N 1
ATOM 2803 C CA . VAL A 1 373 ? 10.284 17.778 -18.177 1.00 92.81 373 VAL A CA 1
ATOM 2804 C C . VAL A 1 373 ? 10.428 18.823 -17.079 1.00 92.81 373 VAL A C 1
ATOM 2806 O O . VAL A 1 373 ? 10.392 18.505 -15.892 1.00 92.81 373 VAL A O 1
ATOM 2809 N N . ALA A 1 374 ? 10.514 20.085 -17.488 1.00 90.81 374 ALA A N 1
ATOM 2810 C CA . ALA A 1 374 ? 10.282 21.220 -16.609 1.00 90.81 374 ALA A CA 1
ATOM 2811 C C . ALA A 1 374 ? 8.820 21.670 -16.733 1.00 90.81 374 ALA A C 1
ATOM 2813 O O . ALA A 1 374 ? 8.228 21.633 -17.812 1.00 90.81 374 ALA A O 1
ATOM 2814 N N . VAL A 1 375 ? 8.238 22.125 -15.632 1.00 89.44 375 VAL A N 1
ATOM 2815 C CA . VAL A 1 375 ? 6.861 22.610 -15.537 1.00 89.44 375 VAL A CA 1
ATOM 2816 C C . VAL A 1 375 ? 6.884 23.983 -14.895 1.00 89.44 375 VAL A C 1
ATOM 2818 O O . VAL A 1 375 ? 7.445 24.156 -13.814 1.00 89.44 375 VAL A O 1
ATOM 2821 N N . HIS A 1 376 ? 6.244 24.954 -15.535 1.00 88.12 376 HIS A N 1
ATOM 2822 C CA . HIS A 1 376 ? 6.118 26.308 -15.014 1.00 88.12 376 HIS A CA 1
ATOM 2823 C C . HIS A 1 376 ? 4.670 26.584 -14.618 1.00 88.12 376 HIS A C 1
ATOM 2825 O O . HIS A 1 376 ? 3.745 26.337 -15.392 1.00 88.12 376 HIS A O 1
ATOM 2831 N N . LYS A 1 377 ? 4.481 27.144 -13.421 1.00 83.62 377 LYS A N 1
ATOM 2832 C CA . LYS A 1 377 ? 3.177 27.368 -12.779 1.00 83.62 377 LYS A CA 1
ATOM 2833 C C . LYS A 1 377 ? 2.166 28.106 -13.661 1.00 83.62 377 LYS A C 1
ATOM 2835 O O . LYS A 1 377 ? 0.971 27.862 -13.551 1.00 83.62 377 LYS A O 1
ATOM 2840 N N . GLU A 1 378 ? 2.641 29.042 -14.476 1.00 84.31 378 GLU A N 1
ATOM 2841 C CA . GLU A 1 378 ? 1.780 29.979 -15.211 1.00 84.31 378 GLU A CA 1
ATOM 2842 C C . GLU A 1 378 ? 1.730 29.723 -16.720 1.00 84.31 378 GLU A C 1
ATOM 2844 O O . GLU A 1 378 ? 0.822 30.211 -17.385 1.00 84.31 378 GLU A O 1
ATOM 2849 N N . THR A 1 379 ? 2.702 28.992 -17.274 1.00 88.44 379 THR A N 1
ATOM 2850 C CA . THR A 1 379 ? 2.861 28.857 -18.735 1.00 88.44 379 THR A CA 1
ATOM 2851 C C . THR A 1 379 ? 2.687 27.429 -19.228 1.00 88.44 379 THR A C 1
ATOM 2853 O O . THR A 1 379 ? 2.382 27.250 -20.402 1.00 88.44 379 THR A O 1
ATOM 2856 N N . THR A 1 380 ? 2.835 26.422 -18.361 1.00 90.94 380 THR A N 1
ATOM 2857 C CA . THR A 1 380 ? 2.546 25.032 -18.718 1.00 90.94 380 THR A CA 1
ATOM 2858 C C . THR A 1 380 ? 1.055 24.754 -18.556 1.00 90.94 380 THR A C 1
ATOM 2860 O O . THR A 1 380 ? 0.520 24.773 -17.445 1.00 90.94 380 THR A O 1
ATOM 2863 N N . LEU A 1 381 ? 0.378 24.477 -19.666 1.00 93.19 381 LEU A N 1
ATOM 2864 C CA . LEU A 1 381 ? -1.046 24.152 -19.694 1.00 93.19 381 LEU A CA 1
ATOM 2865 C C . LEU A 1 381 ? -1.303 22.695 -19.284 1.00 93.19 381 LEU A C 1
ATOM 2867 O O . LEU A 1 381 ? -0.441 21.825 -19.423 1.00 93.19 381 LEU A O 1
ATOM 2871 N N . ASN A 1 382 ? -2.504 22.447 -18.750 1.00 93.25 382 ASN A N 1
ATOM 2872 C CA . ASN A 1 382 ? -3.003 21.124 -18.347 1.00 93.25 382 ASN A CA 1
ATOM 2873 C C . ASN A 1 382 ? -2.085 20.338 -17.393 1.00 93.25 382 ASN A C 1
ATOM 2875 O O . ASN A 1 382 ? -2.184 19.114 -17.283 1.00 93.25 382 ASN A O 1
ATOM 2879 N N . ALA A 1 383 ? -1.211 21.039 -16.669 1.00 89.06 383 ALA A N 1
ATOM 2880 C CA . ALA A 1 383 ? -0.412 20.457 -15.606 1.00 89.06 383 ALA A CA 1
ATOM 2881 C C . ALA A 1 383 ? -1.312 19.905 -14.482 1.00 89.06 383 ALA A C 1
ATOM 2883 O O . ALA A 1 383 ? -2.433 20.394 -14.284 1.00 89.06 383 ALA A O 1
ATOM 2884 N N . PRO A 1 384 ? -0.845 18.902 -13.716 1.00 88.88 384 PRO A N 1
ATOM 2885 C CA . PRO A 1 384 ? -1.546 18.488 -12.510 1.00 88.88 384 PRO A CA 1
ATOM 2886 C C . PRO A 1 384 ? -1.733 19.675 -11.554 1.00 88.88 384 PRO A C 1
ATOM 2888 O O . PRO A 1 384 ? -1.009 20.670 -11.659 1.00 88.88 384 PRO A O 1
ATOM 2891 N N . PRO A 1 385 ? -2.683 19.596 -10.604 1.00 78.00 385 PRO A N 1
ATOM 2892 C CA . PRO A 1 385 ? -2.839 20.591 -9.546 1.00 78.00 385 PRO A CA 1
ATOM 2893 C C . PRO A 1 385 ? -1.639 20.511 -8.586 1.00 78.00 385 PRO A C 1
ATOM 2895 O O . PRO A 1 385 ? -1.723 20.004 -7.470 1.00 78.00 385 PRO A O 1
ATOM 2898 N N . ILE A 1 386 ? -0.481 20.962 -9.062 1.00 67.00 386 ILE A N 1
ATOM 2899 C CA . ILE A 1 386 ? 0.809 20.882 -8.393 1.00 67.00 386 ILE A CA 1
ATOM 2900 C C . ILE A 1 386 ? 0.804 21.909 -7.259 1.00 67.00 386 ILE A C 1
ATOM 2902 O O . ILE A 1 386 ? 0.981 23.107 -7.473 1.00 67.00 386 ILE A O 1
ATOM 2906 N N . LEU A 1 387 ? 0.635 21.433 -6.026 1.00 58.47 387 LEU A N 1
ATOM 2907 C CA . LEU A 1 387 ? 0.775 22.226 -4.796 1.00 58.47 387 LEU A CA 1
ATOM 2908 C C . LEU A 1 387 ? 2.244 22.357 -4.337 1.00 58.47 387 LEU A C 1
ATOM 2910 O O . LEU A 1 387 ? 2.510 22.519 -3.151 1.00 58.47 387 LEU A O 1
ATOM 2914 N N . LEU A 1 388 ? 3.207 22.255 -5.260 1.00 60.56 388 LEU A N 1
ATOM 2915 C CA . LEU A 1 388 ? 4.646 22.210 -4.949 1.00 60.56 388 LEU A CA 1
ATOM 2916 C C . LEU A 1 388 ? 5.388 23.534 -5.146 1.00 60.56 388 LEU A C 1
ATOM 2918 O O . LEU A 1 388 ? 6.566 23.626 -4.818 1.00 60.56 388 LEU A O 1
ATOM 2922 N N . PHE A 1 389 ? 4.733 24.564 -5.680 1.00 68.44 389 PHE A N 1
ATOM 2923 C CA . PHE A 1 389 ? 5.357 25.877 -5.830 1.00 68.44 389 PHE A CA 1
ATOM 2924 C C . PHE A 1 389 ? 5.422 26.566 -4.463 1.00 68.44 389 PHE A C 1
ATOM 2926 O O . PHE A 1 389 ? 4.407 27.037 -3.943 1.00 68.44 389 PHE A O 1
ATOM 2933 N N . THR A 1 390 ? 6.610 26.600 -3.860 1.00 62.53 390 THR A N 1
ATOM 2934 C CA . THR A 1 390 ? 6.854 27.379 -2.641 1.00 62.53 390 THR A CA 1
ATOM 2935 C C . THR A 1 390 ? 6.821 28.871 -2.961 1.00 62.53 390 THR A C 1
ATOM 2937 O O . THR A 1 390 ? 6.959 29.287 -4.113 1.00 62.53 390 THR A O 1
ATOM 2940 N N . THR A 1 391 ? 6.632 29.708 -1.941 1.00 59.97 391 THR A N 1
ATOM 2941 C CA . THR A 1 391 ? 6.654 31.169 -2.084 1.00 59.97 391 THR A CA 1
ATOM 2942 C C . THR A 1 391 ? 8.033 31.624 -2.585 1.00 59.97 391 THR A C 1
ATOM 2944 O O . THR A 1 391 ? 8.943 31.831 -1.788 1.00 59.97 391 THR A O 1
ATOM 2947 N N . GLY A 1 392 ? 8.206 31.731 -3.906 1.00 65.06 392 GLY A N 1
ATOM 2948 C CA . GLY A 1 392 ? 9.468 32.102 -4.561 1.00 65.06 392 GLY A CA 1
ATOM 2949 C C . GLY A 1 392 ? 9.916 31.191 -5.711 1.00 65.06 392 GLY A C 1
ATOM 2950 O O . GLY A 1 392 ? 10.818 31.583 -6.445 1.00 65.06 392 GLY A O 1
ATOM 2951 N N . THR A 1 393 ? 9.295 30.022 -5.917 1.00 72.44 393 THR A N 1
ATOM 2952 C CA . THR A 1 393 ? 9.587 29.131 -7.057 1.00 72.44 393 THR A CA 1
ATOM 2953 C C . THR A 1 393 ? 8.411 29.088 -8.032 1.00 72.44 393 THR A C 1
ATOM 2955 O O . THR A 1 393 ? 7.273 28.823 -7.648 1.00 72.44 393 THR A O 1
ATOM 2958 N N . THR A 1 394 ? 8.668 29.374 -9.311 1.00 79.88 394 THR A N 1
ATOM 2959 C CA . THR A 1 394 ? 7.645 29.332 -10.377 1.00 79.88 394 THR A CA 1
ATOM 2960 C C . THR A 1 394 ? 7.783 28.121 -11.293 1.00 79.88 394 THR A C 1
ATOM 2962 O O . THR A 1 394 ? 6.874 27.855 -12.075 1.00 79.88 394 THR A O 1
ATOM 2965 N N . SER A 1 395 ? 8.889 27.379 -11.186 1.00 83.81 395 SER A N 1
ATOM 2966 C CA . SER A 1 395 ? 9.167 26.179 -11.976 1.00 83.81 395 SER A CA 1
ATOM 2967 C C . SER A 1 395 ? 9.539 25.010 -11.076 1.00 83.81 395 SER A C 1
ATOM 2969 O O . SER A 1 395 ? 10.163 25.216 -10.038 1.00 83.81 395 SER A O 1
ATOM 2971 N N . ASN A 1 396 ? 9.174 23.809 -11.504 1.00 85.69 396 ASN A N 1
ATOM 2972 C CA . ASN A 1 396 ? 9.621 22.536 -10.949 1.00 85.69 396 ASN A CA 1
ATOM 2973 C C . ASN A 1 396 ? 10.000 21.604 -12.100 1.00 85.69 396 ASN A C 1
ATOM 2975 O O . ASN A 1 396 ? 9.528 21.786 -13.222 1.00 85.69 396 ASN A O 1
ATOM 2979 N N . ASP A 1 397 ? 10.810 20.598 -11.823 1.00 88.56 397 ASP A N 1
ATOM 2980 C CA . ASP A 1 397 ? 11.193 19.561 -12.767 1.00 88.56 397 ASP A CA 1
ATOM 2981 C C . ASP A 1 397 ? 10.756 18.172 -12.295 1.00 88.56 397 ASP A C 1
ATOM 2983 O O . ASP A 1 397 ? 10.425 17.924 -11.131 1.00 88.56 397 ASP A O 1
ATOM 2987 N N . GLY A 1 398 ? 10.650 17.259 -13.249 1.00 90.88 398 GLY A N 1
ATOM 2988 C CA . GLY A 1 398 ? 10.104 15.943 -12.994 1.00 90.88 398 GLY A CA 1
ATOM 2989 C C . GLY A 1 398 ? 10.303 14.979 -14.146 1.00 90.88 398 GLY A C 1
ATOM 2990 O O . GLY A 1 398 ? 10.721 15.349 -15.243 1.00 90.88 398 GLY A O 1
ATOM 2991 N N . MET A 1 399 ? 9.947 13.726 -13.898 1.00 92.81 399 MET A N 1
ATOM 2992 C CA . MET A 1 399 ? 9.840 12.708 -14.930 1.00 92.81 399 MET A CA 1
ATOM 2993 C C . MET A 1 399 ? 8.394 12.612 -15.416 1.00 92.81 399 MET A C 1
ATOM 2995 O O . MET A 1 399 ? 7.479 12.366 -14.628 1.00 92.81 399 MET A O 1
ATOM 2999 N N . LEU A 1 400 ? 8.197 12.741 -16.724 1.00 94.69 400 LEU A N 1
ATOM 3000 C CA . LEU A 1 400 ? 6.960 12.409 -17.418 1.00 94.69 400 LEU A CA 1
ATOM 3001 C C . LEU A 1 400 ? 7.120 11.060 -18.121 1.00 94.69 400 LEU A C 1
ATOM 3003 O O . LEU A 1 400 ? 8.008 10.880 -18.951 1.00 94.69 400 LEU A O 1
ATOM 3007 N N . MET A 1 401 ? 6.233 10.123 -17.812 1.00 95.81 401 MET A N 1
ATOM 3008 C CA . MET A 1 401 ? 6.075 8.870 -18.537 1.00 95.81 401 MET A CA 1
ATOM 3009 C C . MET A 1 401 ? 4.799 8.931 -19.370 1.00 95.81 401 MET A C 1
ATOM 3011 O O . MET A 1 401 ? 3.732 9.252 -18.839 1.00 95.81 401 MET A O 1
ATOM 3015 N N . VAL A 1 402 ? 4.916 8.617 -20.657 1.00 96.12 402 VAL A N 1
ATOM 3016 C CA . VAL A 1 402 ? 3.804 8.604 -21.610 1.00 96.12 402 VAL A CA 1
ATOM 3017 C C . VAL A 1 402 ? 3.688 7.213 -22.209 1.00 96.12 402 VAL A C 1
ATOM 3019 O O . VAL A 1 402 ? 4.630 6.685 -22.799 1.00 96.12 402 VAL A O 1
ATOM 3022 N N . GLU A 1 403 ? 2.512 6.623 -22.065 1.00 95.25 403 GLU A N 1
ATOM 3023 C CA . GLU A 1 403 ? 2.202 5.278 -22.535 1.00 95.25 403 GLU A CA 1
ATOM 3024 C C . GLU A 1 403 ? 0.942 5.321 -23.397 1.00 95.25 403 GLU A C 1
ATOM 3026 O O . GLU A 1 403 ? 0.076 6.173 -23.198 1.00 95.25 403 GLU A O 1
ATOM 3031 N N . ALA A 1 404 ? 0.816 4.387 -24.336 1.00 92.44 404 ALA A N 1
ATOM 3032 C CA . ALA A 1 404 ? -0.372 4.237 -25.165 1.00 92.44 404 ALA A CA 1
ATOM 3033 C C . ALA A 1 404 ? -0.977 2.847 -25.005 1.00 92.44 404 ALA A C 1
ATOM 3035 O O . ALA A 1 404 ? -0.279 1.851 -24.840 1.00 92.44 404 ALA A O 1
ATOM 3036 N N . MET A 1 405 ? -2.299 2.799 -25.100 1.00 88.31 405 MET A N 1
ATOM 3037 C CA . MET A 1 405 ? -3.087 1.583 -25.155 1.00 88.31 405 MET A CA 1
ATOM 3038 C C . MET A 1 405 ? -3.786 1.518 -26.507 1.00 88.31 405 MET A C 1
ATOM 3040 O O . MET A 1 405 ? -4.495 2.455 -26.892 1.00 88.31 405 MET A O 1
ATOM 3044 N N . SER A 1 406 ? -3.595 0.400 -27.206 1.00 88.19 406 SER A N 1
ATOM 3045 C CA . SER A 1 406 ? -4.252 0.122 -28.481 1.00 88.19 406 SER A CA 1
ATOM 3046 C C . SER A 1 406 ? -5.774 0.240 -28.367 1.00 88.19 406 SER A C 1
ATOM 3048 O O . SER A 1 406 ? -6.372 -0.004 -27.312 1.00 88.19 406 SER A O 1
ATOM 3050 N N . SER A 1 407 ? -6.418 0.614 -29.471 1.00 87.00 407 SER A N 1
ATOM 3051 C CA . SER A 1 407 ? -7.875 0.570 -29.577 1.00 87.00 407 SER A CA 1
ATOM 3052 C C . SER A 1 407 ? -8.375 -0.870 -29.451 1.00 87.00 407 SER A C 1
ATOM 3054 O O . SER A 1 407 ? -7.760 -1.787 -29.993 1.00 87.00 407 SER A O 1
ATOM 3056 N N . ALA A 1 408 ? -9.519 -1.059 -28.799 1.00 83.31 408 ALA A N 1
ATOM 3057 C CA . ALA A 1 408 ? -10.195 -2.348 -28.705 1.00 83.31 408 ALA A CA 1
ATOM 3058 C C . ALA A 1 408 ? -11.625 -2.205 -29.231 1.00 83.31 408 ALA A C 1
ATOM 3060 O O . ALA A 1 408 ? -12.403 -1.380 -28.734 1.00 83.31 408 ALA A O 1
ATOM 3061 N N . THR A 1 409 ? -11.961 -3.006 -30.243 1.00 83.38 409 THR A N 1
ATOM 3062 C CA . THR A 1 409 ? -13.275 -3.012 -30.895 1.00 83.38 409 THR A CA 1
ATOM 3063 C C . THR A 1 409 ? -14.390 -3.200 -29.864 1.00 83.38 409 THR A C 1
ATOM 3065 O O . THR A 1 409 ? -14.343 -4.122 -29.057 1.00 83.38 409 THR A O 1
ATOM 3068 N N . GLY A 1 410 ? -15.393 -2.317 -29.875 1.00 82.25 410 GLY A N 1
ATOM 3069 C CA . GLY A 1 410 ? -16.499 -2.322 -28.906 1.00 82.25 410 GLY A CA 1
ATOM 3070 C C . GLY A 1 410 ? -16.254 -1.515 -27.623 1.00 82.25 410 GLY A C 1
ATOM 3071 O O . GLY A 1 410 ? -17.201 -1.314 -26.867 1.00 82.25 410 GLY A O 1
ATOM 3072 N N . ILE A 1 411 ? -15.032 -1.013 -27.393 1.00 81.56 411 ILE A N 1
ATOM 3073 C CA . ILE A 1 411 ? -14.682 -0.183 -26.223 1.00 81.56 411 ILE A CA 1
ATOM 3074 C C . ILE A 1 411 ? -14.207 1.213 -26.647 1.00 81.56 411 ILE A C 1
ATOM 3076 O O . ILE A 1 411 ? -14.700 2.212 -26.132 1.00 81.56 411 ILE A O 1
ATOM 3080 N N . SER A 1 412 ? -13.242 1.299 -27.566 1.00 84.75 412 SER A N 1
ATOM 3081 C CA . SER A 1 412 ? -12.651 2.565 -28.023 1.00 84.75 412 SER A CA 1
ATOM 3082 C C . SER A 1 412 ? -12.262 2.465 -29.490 1.00 84.75 412 SER A C 1
ATOM 3084 O O . SER A 1 412 ? -11.663 1.472 -29.902 1.00 84.75 412 SER A O 1
ATOM 3086 N N . SER A 1 413 ? -12.553 3.510 -30.264 1.00 85.69 413 SER A N 1
ATOM 3087 C CA . SER A 1 413 ? -12.126 3.639 -31.663 1.00 85.69 413 SER A CA 1
ATOM 3088 C C . SER A 1 413 ? -10.778 4.345 -31.823 1.00 85.69 413 SER A C 1
ATOM 3090 O O . SER A 1 413 ? -10.314 4.513 -32.947 1.00 85.69 413 SER A O 1
ATOM 3092 N N . VAL A 1 414 ? -10.166 4.792 -30.723 1.00 88.06 414 VAL A N 1
ATOM 3093 C CA . VAL A 1 414 ? -8.895 5.525 -30.725 1.00 88.06 414 VAL A CA 1
ATOM 3094 C C . VAL A 1 414 ? -7.858 4.841 -29.840 1.00 88.06 414 VAL A C 1
ATOM 3096 O O . VAL A 1 414 ? -8.204 4.155 -28.868 1.00 88.06 414 VAL A O 1
ATOM 3099 N N . VAL A 1 415 ? -6.584 5.052 -30.180 1.00 88.19 415 VAL A N 1
ATOM 3100 C CA . VAL A 1 415 ? -5.459 4.823 -29.267 1.00 88.19 415 VAL A CA 1
ATOM 3101 C C . VAL A 1 415 ? -5.591 5.813 -28.117 1.00 88.19 415 VAL A C 1
ATOM 3103 O O . VAL A 1 415 ? -5.863 6.991 -28.345 1.00 88.19 415 VAL A O 1
ATOM 3106 N N . ARG A 1 416 ? -5.440 5.331 -26.885 1.00 92.88 416 ARG A N 1
ATOM 3107 C CA . ARG A 1 416 ? -5.607 6.147 -25.677 1.00 92.88 416 ARG A CA 1
ATOM 3108 C C . ARG A 1 416 ? -4.290 6.258 -24.947 1.00 92.88 416 ARG A C 1
ATOM 3110 O O . ARG A 1 416 ? -3.614 5.249 -24.755 1.00 92.88 416 ARG A O 1
ATOM 3117 N N . TYR A 1 417 ? -3.966 7.457 -24.494 1.00 95.81 417 TYR A N 1
ATOM 3118 C CA . TYR A 1 417 ? -2.724 7.708 -23.776 1.00 95.81 417 TYR A CA 1
ATOM 3119 C C . TYR A 1 417 ? -2.923 7.686 -22.256 1.00 95.81 417 TYR A C 1
ATOM 3121 O O . TYR A 1 417 ? -3.962 8.103 -21.737 1.00 95.81 417 TYR A O 1
ATOM 3129 N N . ARG A 1 418 ? -1.906 7.217 -21.533 1.00 96.56 418 ARG A N 1
ATOM 3130 C CA . ARG A 1 418 ? -1.735 7.377 -20.087 1.00 96.56 418 ARG A CA 1
ATOM 3131 C C . ARG A 1 418 ? -0.501 8.231 -19.845 1.00 96.56 418 ARG A C 1
ATOM 3133 O O . ARG A 1 418 ? 0.540 8.003 -20.451 1.00 96.56 418 ARG A O 1
ATOM 3140 N N . GLN A 1 419 ? -0.624 9.188 -18.936 1.00 97.62 419 GLN A N 1
ATOM 3141 C CA . GLN A 1 419 ? 0.499 9.974 -18.448 1.00 97.62 419 GLN A CA 1
ATOM 3142 C C . GLN A 1 419 ? 0.681 9.745 -16.958 1.00 97.62 419 GLN A C 1
ATOM 3144 O O . GLN A 1 419 ? -0.280 9.837 -16.188 1.00 97.62 419 GLN A O 1
ATOM 3149 N N . THR A 1 420 ? 1.925 9.497 -16.565 1.00 96.38 420 THR A N 1
ATOM 3150 C CA . THR A 1 420 ? 2.357 9.491 -15.169 1.00 96.38 420 THR A CA 1
ATOM 3151 C C . THR A 1 420 ? 3.425 10.559 -15.005 1.00 96.38 420 THR A C 1
ATOM 3153 O O . THR A 1 420 ? 4.440 10.520 -15.693 1.00 96.38 420 THR A O 1
ATOM 3156 N N . PHE A 1 421 ? 3.201 11.517 -14.115 1.00 93.44 421 PHE A N 1
ATOM 3157 C CA . PHE A 1 421 ? 4.138 12.600 -13.846 1.00 93.44 421 PHE A CA 1
ATOM 3158 C C . PHE A 1 421 ? 4.627 12.522 -12.403 1.00 93.44 421 PHE A C 1
ATOM 3160 O O . PHE A 1 421 ? 3.823 12.477 -11.474 1.00 93.44 421 PHE A O 1
ATOM 3167 N N . MET A 1 422 ? 5.942 12.501 -12.223 1.00 91.12 422 MET A N 1
ATOM 3168 C CA . MET A 1 422 ? 6.612 12.446 -10.929 1.00 91.12 422 MET A CA 1
ATOM 3169 C C . MET A 1 422 ? 7.477 13.689 -10.774 1.00 91.12 422 MET A C 1
ATOM 3171 O O . MET A 1 422 ? 8.386 13.904 -11.570 1.00 91.12 422 MET A O 1
ATOM 3175 N N . VAL A 1 423 ? 7.213 14.489 -9.746 1.00 86.94 423 VAL A N 1
ATOM 3176 C CA . VAL A 1 423 ? 8.057 15.646 -9.418 1.00 86.94 423 VAL A CA 1
ATOM 3177 C C . VAL A 1 423 ? 9.158 15.202 -8.468 1.00 86.94 423 VAL A C 1
ATOM 3179 O O . VAL A 1 423 ? 8.871 14.514 -7.486 1.00 86.94 423 VAL A O 1
ATOM 3182 N N . PHE A 1 424 ? 10.395 15.610 -8.742 1.00 78.62 424 PHE A N 1
ATOM 3183 C CA . PHE A 1 424 ? 11.527 15.362 -7.853 1.00 78.62 424 PHE A CA 1
ATOM 3184 C C . PHE A 1 424 ? 11.701 16.523 -6.863 1.00 78.62 424 PHE A C 1
ATOM 3186 O O . PHE A 1 424 ? 11.464 17.682 -7.189 1.00 78.62 424 PHE A O 1
ATOM 3193 N N . GLY A 1 425 ? 12.090 16.216 -5.621 1.00 72.00 425 GLY A N 1
ATOM 3194 C CA . GLY A 1 425 ? 12.331 17.211 -4.568 1.00 72.00 425 GLY A CA 1
ATOM 3195 C C . GLY A 1 425 ? 11.792 16.800 -3.194 1.00 72.00 425 GLY A C 1
ATOM 3196 O O . GLY A 1 425 ? 11.299 15.690 -3.003 1.00 72.00 425 GLY A O 1
ATOM 3197 N N . ALA A 1 426 ? 11.863 17.708 -2.214 1.00 62.03 426 ALA A N 1
ATOM 3198 C CA . ALA A 1 426 ? 11.506 17.428 -0.813 1.00 62.03 426 ALA A CA 1
ATOM 3199 C C . ALA A 1 426 ? 10.025 17.054 -0.586 1.00 62.03 426 ALA A C 1
ATOM 3201 O O . ALA A 1 426 ? 9.685 16.474 0.438 1.00 62.03 426 ALA A O 1
ATOM 3202 N N . ALA A 1 427 ? 9.150 17.367 -1.542 1.00 63.34 427 ALA A N 1
ATOM 3203 C CA . ALA A 1 427 ? 7.737 17.003 -1.532 1.00 63.34 427 ALA A CA 1
ATOM 3204 C C . ALA A 1 427 ? 7.390 16.190 -2.791 1.00 63.34 427 ALA A C 1
ATOM 3206 O O . ALA A 1 427 ? 6.429 16.497 -3.492 1.00 63.34 427 ALA A O 1
ATOM 3207 N N . SER A 1 428 ? 8.217 15.185 -3.103 1.00 77.69 428 SER A N 1
ATOM 3208 C CA . SER A 1 428 ? 8.030 14.305 -4.262 1.00 77.69 428 SER A CA 1
ATOM 3209 C C . SER A 1 428 ? 6.609 13.735 -4.283 1.00 77.69 428 SER A C 1
ATOM 3211 O O . SER A 1 428 ? 6.156 13.119 -3.319 1.00 77.69 428 SER A O 1
ATOM 3213 N N . LYS A 1 429 ? 5.895 13.968 -5.382 1.00 83.88 429 LYS A N 1
ATOM 3214 C CA . LYS A 1 429 ? 4.504 13.554 -5.594 1.00 83.88 429 LYS A CA 1
ATOM 3215 C C . LYS A 1 429 ? 4.372 12.944 -6.979 1.00 83.88 429 LYS A C 1
ATOM 3217 O O . LYS A 1 429 ? 5.108 13.311 -7.900 1.00 83.88 429 LYS A O 1
ATOM 3222 N N . ILE A 1 430 ? 3.428 12.020 -7.113 1.00 90.12 430 ILE A N 1
ATOM 3223 C CA . ILE A 1 430 ? 3.171 11.301 -8.358 1.00 90.12 430 ILE A CA 1
ATOM 3224 C C . ILE A 1 430 ? 1.719 11.540 -8.750 1.00 90.12 430 ILE A C 1
ATOM 3226 O O . ILE A 1 430 ? 0.815 11.355 -7.939 1.00 90.12 430 ILE A O 1
ATOM 3230 N N . TRP A 1 431 ? 1.486 11.919 -9.999 1.00 92.81 431 TRP A N 1
ATOM 3231 C CA . TRP A 1 431 ? 0.155 12.059 -10.573 1.00 92.81 431 TRP A CA 1
ATOM 3232 C C . TRP A 1 431 ? -0.007 11.138 -11.769 1.00 92.81 431 TRP A C 1
ATOM 3234 O O . TRP A 1 431 ? 0.927 10.926 -12.538 1.00 92.81 431 TRP A O 1
ATOM 3244 N N . VAL A 1 432 ? -1.219 10.630 -11.955 1.00 95.69 432 VAL A N 1
ATOM 3245 C CA . VAL A 1 432 ? -1.603 9.810 -13.099 1.00 95.69 432 VAL A CA 1
ATOM 3246 C C . VAL A 1 432 ? -2.883 10.347 -13.727 1.00 95.69 432 VAL A C 1
ATOM 3248 O O . VAL A 1 432 ? -3.827 10.731 -13.033 1.00 95.69 432 VAL A O 1
ATOM 3251 N N . ARG A 1 433 ? -2.938 10.354 -15.055 1.00 96.31 433 ARG A N 1
ATOM 3252 C CA . ARG A 1 433 ? -4.171 10.544 -15.828 1.00 96.31 433 ARG A CA 1
ATOM 3253 C C . ARG A 1 433 ? -4.167 9.656 -17.061 1.00 96.31 433 ARG A C 1
ATOM 3255 O O . ARG A 1 433 ? -3.124 9.170 -17.488 1.00 96.31 433 ARG A O 1
ATOM 3262 N N . HIS A 1 434 ? -5.337 9.452 -17.641 1.00 95.25 434 HIS A N 1
ATOM 3263 C CA . HIS A 1 434 ? -5.498 8.697 -18.877 1.00 95.25 434 HIS A CA 1
ATOM 3264 C C . HIS A 1 434 ? -6.597 9.314 -19.730 1.00 95.25 434 HIS A C 1
ATOM 3266 O O . HIS A 1 434 ? -7.449 10.045 -19.219 1.00 95.25 434 HIS A O 1
ATOM 3272 N N . GLN A 1 435 ? -6.576 9.002 -21.019 1.00 94.88 435 GLN A N 1
ATOM 3273 C CA . GLN A 1 435 ? -7.648 9.367 -21.926 1.00 94.88 435 GLN A CA 1
ATOM 3274 C C . GLN A 1 435 ? -8.833 8.402 -21.835 1.00 94.88 435 GLN A C 1
ATOM 3276 O O . GLN A 1 435 ? -8.659 7.187 -21.683 1.00 94.88 435 GLN A O 1
ATOM 3281 N N . GLY A 1 436 ? -10.040 8.951 -21.943 1.00 89.94 436 GLY A N 1
ATOM 3282 C CA . GLY A 1 436 ? -11.274 8.180 -22.055 1.00 89.94 436 GLY A CA 1
ATOM 3283 C C . GLY A 1 436 ? -11.477 7.587 -23.453 1.00 89.94 436 GLY A C 1
ATOM 3284 O O . GLY A 1 436 ? -10.569 7.549 -24.284 1.00 89.94 436 GLY A O 1
ATOM 3285 N N . THR A 1 437 ? -12.666 7.047 -23.715 1.00 88.38 437 THR A N 1
ATOM 3286 C CA . THR A 1 437 ? -12.953 6.253 -24.929 1.00 88.38 437 THR A CA 1
ATOM 3287 C C . THR A 1 437 ? -13.003 7.068 -26.220 1.00 88.38 437 THR A C 1
ATOM 3289 O O . THR A 1 437 ? -12.947 6.481 -27.298 1.00 88.38 437 THR A O 1
ATOM 3292 N N . SER A 1 438 ? -13.096 8.396 -26.132 1.00 88.44 438 SER A N 1
ATOM 3293 C CA . SER A 1 438 ? -13.043 9.312 -27.281 1.00 88.44 438 SER A CA 1
ATOM 3294 C C . SER A 1 438 ? -11.716 10.073 -27.396 1.00 88.44 438 SER A C 1
ATOM 3296 O O . SER A 1 438 ? -11.598 10.954 -28.245 1.00 88.44 438 SER A O 1
ATOM 3298 N N . GLY A 1 439 ? -10.698 9.716 -26.601 1.00 89.44 439 GLY A N 1
ATOM 3299 C CA . GLY A 1 439 ? -9.380 10.364 -26.626 1.00 89.44 439 GLY A CA 1
ATOM 3300 C C . GLY A 1 439 ? -9.300 11.659 -25.808 1.00 89.44 439 GLY A C 1
ATOM 3301 O O . GLY A 1 439 ? -8.301 12.368 -25.860 1.00 89.44 439 GLY A O 1
ATOM 3302 N N . GLU A 1 440 ? -10.335 11.981 -25.038 1.00 93.62 440 GLU A N 1
ATOM 3303 C CA . GLU A 1 440 ? -10.381 13.118 -24.124 1.00 93.62 440 GLU A CA 1
ATOM 3304 C C . GLU A 1 440 ? -9.544 12.856 -22.870 1.00 93.62 440 GLU A C 1
ATOM 3306 O O . GLU A 1 440 ? -9.629 11.780 -22.276 1.00 93.62 440 GLU A O 1
ATOM 3311 N N . TRP A 1 441 ? -8.746 13.832 -22.437 1.00 95.56 441 TRP A N 1
ATOM 3312 C CA . TRP A 1 441 ? -7.950 13.703 -21.220 1.00 95.56 441 TRP A CA 1
ATOM 3313 C C . TRP A 1 441 ? -8.826 13.724 -19.966 1.00 95.56 441 TRP A C 1
ATOM 3315 O O . TRP A 1 441 ? -9.573 14.669 -19.715 1.00 95.56 441 TRP A O 1
ATOM 3325 N N . GLY A 1 442 ? -8.693 12.688 -19.137 1.00 93.88 442 GLY A N 1
ATOM 3326 C CA . GLY A 1 442 ? -9.237 12.685 -17.786 1.00 93.88 442 GLY A CA 1
ATOM 3327 C C . GLY A 1 442 ? -8.467 13.619 -16.847 1.00 93.88 442 GLY A C 1
ATOM 3328 O O . GLY A 1 442 ? -7.323 14.005 -17.098 1.00 93.88 442 GLY A O 1
ATOM 3329 N N . THR A 1 443 ? -9.082 13.948 -15.712 1.00 95.25 443 THR A N 1
ATOM 3330 C CA . THR A 1 443 ? -8.441 14.742 -14.656 1.00 95.25 443 THR A CA 1
ATOM 3331 C C . THR A 1 443 ? -7.242 14.009 -14.053 1.00 95.25 443 THR A C 1
ATOM 3333 O O . THR A 1 443 ? -7.307 12.798 -13.824 1.00 95.25 443 THR A O 1
ATOM 3336 N N . TRP A 1 444 ? -6.194 14.751 -13.695 1.00 94.88 444 TRP A N 1
ATOM 3337 C CA . TRP A 1 444 ? -5.082 14.230 -12.901 1.00 94.88 444 TRP A CA 1
ATOM 3338 C C . TRP A 1 444 ? -5.545 13.680 -11.551 1.00 94.88 444 TRP A C 1
ATOM 3340 O O . TRP A 1 444 ? -6.345 14.301 -10.851 1.00 94.88 444 TRP A O 1
ATOM 3350 N N . ARG A 1 445 ? -5.008 12.518 -11.177 1.00 92.81 445 ARG A N 1
ATOM 3351 C CA . ARG A 1 445 ? -5.188 11.885 -9.868 1.00 92.81 445 ARG A CA 1
ATOM 3352 C C . ARG A 1 445 ? -3.832 11.752 -9.196 1.00 92.81 445 ARG A C 1
ATOM 3354 O O . ARG A 1 445 ? -2.909 11.209 -9.791 1.00 92.81 445 ARG A O 1
ATOM 3361 N N . GLU A 1 446 ? -3.712 12.254 -7.977 1.00 89.88 446 GLU A N 1
ATOM 3362 C CA . GLU A 1 446 ? -2.502 12.102 -7.167 1.00 89.88 446 GLU A CA 1
ATOM 3363 C C . GLU A 1 446 ? -2.440 10.694 -6.558 1.00 89.88 446 GLU A C 1
ATOM 3365 O O . GLU A 1 446 ? -3.452 10.169 -6.089 1.00 89.88 446 GLU A O 1
ATOM 3370 N N . ILE A 1 447 ? -1.256 10.087 -6.568 1.00 87.38 447 ILE A N 1
ATOM 3371 C CA . ILE A 1 447 ? -0.951 8.852 -5.848 1.00 87.38 447 ILE A CA 1
ATOM 3372 C C . ILE A 1 447 ? -0.434 9.242 -4.463 1.00 87.38 447 ILE A C 1
ATOM 3374 O O . ILE A 1 447 ? 0.526 10.000 -4.343 1.00 87.38 447 ILE A O 1
ATOM 3378 N N . ILE A 1 448 ? -1.079 8.713 -3.425 1.00 81.06 448 ILE A N 1
ATOM 3379 C CA . ILE A 1 448 ? -0.765 9.000 -2.023 1.00 81.06 448 ILE A CA 1
ATOM 3380 C C . ILE A 1 448 ? 0.452 8.163 -1.606 1.00 81.06 448 ILE A C 1
ATOM 3382 O O . ILE A 1 448 ? 0.377 6.934 -1.588 1.00 81.06 448 ILE A O 1
ATOM 3386 N N . ALA A 1 449 ? 1.557 8.822 -1.262 1.00 74.50 449 ALA A N 1
ATOM 3387 C CA . ALA A 1 449 ? 2.692 8.222 -0.563 1.00 74.50 449 ALA A CA 1
ATOM 3388 C C . ALA A 1 449 ? 2.488 8.284 0.962 1.00 74.50 449 ALA A C 1
ATOM 3390 O O . ALA A 1 449 ? 1.650 9.039 1.449 1.00 74.50 449 ALA A O 1
ATOM 3391 N N . ASP A 1 450 ? 3.276 7.533 1.731 1.00 67.19 450 ASP A N 1
ATOM 3392 C CA . ASP A 1 450 ? 3.269 7.553 3.204 1.00 67.19 450 ASP A CA 1
ATOM 3393 C C . ASP A 1 450 ? 3.454 8.964 3.791 1.00 67.19 450 ASP A C 1
ATOM 3395 O O . ASP A 1 450 ? 2.768 9.340 4.735 1.00 67.19 450 ASP A O 1
ATOM 3399 N N . THR A 1 451 ? 4.285 9.793 3.159 1.00 68.12 451 THR A N 1
ATOM 3400 C CA . THR A 1 451 ? 4.478 11.215 3.494 1.00 68.12 451 THR A CA 1
ATOM 3401 C C . THR A 1 451 ? 3.242 12.090 3.260 1.00 68.12 451 THR A C 1
ATOM 3403 O O . THR A 1 451 ? 3.178 13.216 3.753 1.00 68.12 451 THR A O 1
ATOM 3406 N N . ASN A 1 452 ? 2.250 11.617 2.500 1.00 69.00 452 ASN A N 1
ATOM 3407 C CA . ASN A 1 452 ? 0.973 12.305 2.296 1.00 69.00 452 ASN A CA 1
ATOM 3408 C C . ASN A 1 452 ? -0.091 11.885 3.321 1.00 69.00 452 ASN A C 1
ATOM 3410 O O . ASN A 1 452 ? -1.211 12.395 3.278 1.00 69.00 452 ASN A O 1
ATOM 3414 N N . ILE A 1 453 ? 0.246 10.972 4.231 1.00 72.50 453 ILE A N 1
ATOM 3415 C CA . ILE A 1 453 ? -0.658 10.440 5.239 1.00 72.50 453 ILE A CA 1
ATOM 3416 C C . ILE A 1 453 ? -0.270 11.045 6.595 1.00 72.50 453 ILE A C 1
ATOM 3418 O O . ILE A 1 453 ? 0.859 10.910 7.052 1.00 72.50 453 ILE A O 1
ATOM 3422 N N . GLY A 1 454 ? -1.203 11.767 7.222 1.00 66.31 454 GLY A N 1
ATOM 3423 C CA . GLY A 1 454 ? -0.982 12.354 8.547 1.00 66.31 454 GLY A CA 1
ATOM 3424 C C . GLY A 1 454 ? -0.937 11.304 9.663 1.00 66.31 454 GLY A C 1
ATOM 3425 O O . GLY A 1 454 ? -1.379 10.174 9.478 1.00 66.31 454 GLY A O 1
ATOM 3426 N N . ASP A 1 455 ? -0.485 11.714 10.850 1.00 66.38 455 ASP A N 1
ATOM 3427 C CA . ASP A 1 455 ? -0.155 10.851 12.002 1.00 66.38 455 ASP A CA 1
ATOM 3428 C C . ASP A 1 455 ? -1.220 9.807 12.404 1.00 66.38 455 ASP A C 1
ATOM 3430 O O . ASP A 1 455 ? -0.887 8.774 12.996 1.00 66.38 455 ASP A O 1
ATOM 3434 N N . GLY A 1 456 ? -2.494 10.069 12.091 1.00 65.56 456 GLY A N 1
ATOM 3435 C CA . GLY A 1 456 ? -3.640 9.230 12.450 1.00 65.56 456 GLY A CA 1
ATOM 3436 C C . GLY A 1 456 ? -3.955 8.075 11.494 1.00 65.56 456 GLY A C 1
ATOM 3437 O O . GLY A 1 456 ? -4.760 7.217 11.847 1.00 65.56 456 GLY A O 1
ATOM 3438 N N . ILE A 1 457 ? -3.352 8.027 10.307 1.00 74.31 457 ILE A N 1
ATOM 3439 C CA . ILE A 1 457 ? -3.566 6.959 9.324 1.00 74.31 457 ILE A CA 1
ATOM 3440 C C . ILE A 1 457 ? -2.194 6.364 8.990 1.00 74.31 457 ILE A C 1
ATOM 3442 O O . ILE A 1 457 ? -1.220 7.086 8.808 1.00 74.31 457 ILE A O 1
ATOM 3446 N N . ARG A 1 458 ? -2.076 5.038 8.957 1.00 74.25 458 ARG A N 1
ATOM 3447 C CA . ARG A 1 458 ? -0.814 4.336 8.690 1.00 74.25 458 ARG A CA 1
ATOM 3448 C C . ARG A 1 458 ? -1.047 3.199 7.712 1.00 74.25 458 ARG A C 1
ATOM 3450 O O . ARG A 1 458 ? -2.162 2.714 7.551 1.00 74.25 458 ARG A O 1
ATOM 3457 N N . VAL A 1 459 ? 0.026 2.765 7.063 1.00 74.81 459 VAL A N 1
ATOM 3458 C CA . VAL A 1 459 ? 0.026 1.531 6.278 1.00 74.81 459 VAL A CA 1
ATOM 3459 C C . VAL A 1 459 ? 0.758 0.470 7.091 1.00 74.81 459 VAL A C 1
ATOM 3461 O O . VAL A 1 459 ? 1.971 0.548 7.272 1.00 74.81 459 VAL A O 1
ATOM 3464 N N . THR A 1 460 ? 0.030 -0.514 7.615 1.00 70.25 460 THR A N 1
ATOM 3465 C CA . THR A 1 460 ? 0.600 -1.655 8.351 1.00 70.25 460 THR A CA 1
ATOM 3466 C C . THR A 1 460 ? 0.329 -2.925 7.555 1.00 70.25 460 THR A C 1
ATOM 3468 O O . THR A 1 460 ? -0.821 -3.238 7.264 1.00 70.25 460 THR A O 1
ATOM 3471 N N . ASN A 1 461 ? 1.386 -3.644 7.157 1.00 75.81 461 ASN A N 1
ATOM 3472 C CA . ASN A 1 461 ? 1.296 -4.854 6.323 1.00 75.81 461 ASN A CA 1
ATOM 3473 C C . ASN A 1 461 ? 0.490 -4.662 5.019 1.00 75.81 461 ASN A C 1
ATOM 3475 O O . ASN A 1 461 ? -0.253 -5.545 4.602 1.00 75.81 461 ASN A O 1
ATOM 3479 N N . GLY A 1 462 ? 0.607 -3.492 4.381 1.00 71.12 462 GLY A N 1
ATOM 3480 C CA . GLY A 1 462 ? -0.098 -3.182 3.131 1.00 71.12 462 GLY A CA 1
ATOM 3481 C C . GLY A 1 462 ? -1.575 -2.802 3.293 1.00 71.12 462 GLY A C 1
ATOM 3482 O O . GLY A 1 462 ? -2.238 -2.538 2.293 1.00 71.12 462 GLY A O 1
ATOM 3483 N N . MET A 1 463 ? -2.092 -2.728 4.523 1.00 73.50 463 MET A N 1
ATOM 3484 C CA . MET A 1 463 ? -3.450 -2.272 4.810 1.00 73.50 463 MET A CA 1
ATOM 3485 C C . MET A 1 463 ? -3.432 -0.835 5.333 1.00 73.50 463 MET A C 1
ATOM 3487 O O . MET A 1 463 ? -2.649 -0.507 6.225 1.00 73.50 463 MET A O 1
ATOM 3491 N N . LEU A 1 464 ? -4.307 0.012 4.786 1.00 77.31 464 LEU A N 1
ATOM 3492 C CA . LEU A 1 464 ? -4.563 1.343 5.325 1.00 77.31 464 LEU A CA 1
ATOM 3493 C C . LEU A 1 464 ? -5.365 1.191 6.621 1.00 77.31 464 LEU A C 1
ATOM 3495 O O . LEU A 1 464 ? -6.516 0.757 6.590 1.00 77.31 464 LEU A O 1
ATOM 3499 N N . SER A 1 465 ? -4.756 1.521 7.751 1.00 73.50 465 SER A N 1
ATOM 3500 C CA . SER A 1 465 ? -5.355 1.375 9.073 1.00 73.50 465 SER A CA 1
ATOM 3501 C C . SER A 1 465 ? -5.169 2.637 9.906 1.00 73.50 465 SER A C 1
ATOM 3503 O O . SER A 1 465 ? -4.350 3.509 9.614 1.00 73.50 465 SER A O 1
ATOM 3505 N N . VAL A 1 466 ? -5.962 2.738 10.964 1.00 73.25 466 VAL A N 1
ATOM 3506 C CA . VAL A 1 466 ? -5.668 3.626 12.089 1.00 73.25 466 VAL A CA 1
ATOM 3507 C C . VAL A 1 466 ? -4.972 2.784 13.158 1.00 73.25 466 VAL A C 1
ATOM 3509 O O . VAL A 1 466 ? -5.254 1.583 13.232 1.00 73.25 466 VAL A O 1
ATOM 3512 N N . PRO A 1 467 ? -4.061 3.344 13.972 1.00 73.69 467 PRO A N 1
ATOM 3513 C CA . PRO A 1 467 ? -3.491 2.572 15.066 1.00 73.69 467 PRO A CA 1
ATOM 3514 C C . PRO A 1 467 ? -4.616 2.105 15.999 1.00 73.69 467 PRO A C 1
ATOM 3516 O O . PRO A 1 467 ? -5.495 2.897 16.357 1.00 73.69 467 PRO A O 1
ATOM 3519 N N . GLU A 1 468 ? -4.608 0.819 16.349 1.00 71.38 468 GLU A N 1
ATOM 3520 C CA . GLU A 1 468 ? -5.613 0.237 17.235 1.00 71.38 468 GLU A CA 1
ATOM 3521 C C . GLU A 1 468 ? -5.507 0.880 18.620 1.00 71.38 468 GLU A C 1
ATOM 3523 O O . GLU A 1 468 ? -4.439 0.910 19.234 1.00 71.38 468 GLU A O 1
ATOM 3528 N N . TYR A 1 469 ? -6.627 1.429 19.089 1.00 78.62 469 TYR A N 1
ATOM 3529 C CA . TYR A 1 469 ? -6.751 1.897 20.459 1.00 78.62 469 TYR A CA 1
ATOM 3530 C C . TYR A 1 469 ? -7.193 0.730 21.336 1.00 78.62 469 TYR A C 1
ATOM 3532 O O . TYR A 1 469 ? -8.308 0.224 21.190 1.00 78.62 469 TYR A O 1
ATOM 3540 N N . GLU A 1 470 ? -6.342 0.357 22.280 1.00 83.00 470 GLU A N 1
ATOM 3541 C CA . GLU A 1 470 ? -6.702 -0.486 23.410 1.00 83.00 470 GLU A CA 1
ATOM 3542 C C . GLU A 1 470 ? -6.855 0.407 24.643 1.00 83.00 470 GLU A C 1
ATOM 3544 O O . GLU A 1 470 ? -5.979 1.215 24.964 1.00 83.00 470 GLU A O 1
ATOM 3549 N N . GLY A 1 471 ? -7.997 0.296 25.325 1.00 83.25 471 GLY A N 1
ATOM 3550 C CA . GLY A 1 471 ? -8.245 1.042 26.557 1.00 83.25 471 GLY A CA 1
ATOM 3551 C C . GLY A 1 471 ? -7.309 0.601 27.684 1.00 83.25 471 GLY A C 1
ATOM 3552 O O . GLY A 1 471 ? -6.876 -0.548 27.726 1.00 83.25 471 GLY A O 1
ATOM 3553 N N . ALA A 1 472 ? -7.025 1.506 28.624 1.00 88.62 472 ALA A N 1
ATOM 3554 C CA . ALA A 1 472 ? -6.243 1.158 29.807 1.00 88.62 472 ALA A CA 1
ATOM 3555 C C . ALA A 1 472 ? -6.942 0.066 30.628 1.00 88.62 472 ALA A C 1
ATOM 3557 O O . ALA A 1 472 ? -8.160 0.090 30.828 1.00 88.62 472 ALA A O 1
ATOM 3558 N N . THR A 1 473 ? -6.164 -0.883 31.135 1.00 87.38 473 THR A N 1
ATOM 3559 C CA . THR A 1 473 ? -6.640 -1.924 32.048 1.00 87.38 473 THR A CA 1
ATOM 3560 C C . THR A 1 473 ? -6.378 -1.518 33.500 1.00 87.38 473 THR A C 1
ATOM 3562 O O . THR A 1 473 ? -5.895 -0.426 33.795 1.00 87.38 473 THR A O 1
ATOM 3565 N N . ALA A 1 474 ? -6.699 -2.398 34.453 1.00 87.12 474 ALA A N 1
ATOM 3566 C CA . ALA A 1 474 ? -6.380 -2.166 35.863 1.00 87.12 474 ALA A CA 1
ATOM 3567 C C . ALA A 1 474 ? -4.866 -2.142 36.154 1.00 87.12 474 ALA A C 1
ATOM 3569 O O . ALA A 1 474 ? -4.472 -1.695 37.229 1.00 87.12 474 ALA A O 1
ATOM 3570 N N . THR A 1 475 ? -4.035 -2.645 35.237 1.00 88.00 475 THR A N 1
ATOM 3571 C CA . THR A 1 475 ? -2.592 -2.835 35.451 1.00 88.00 475 THR A CA 1
ATOM 3572 C C . THR A 1 475 ? -1.720 -2.262 34.341 1.00 88.00 475 THR A C 1
ATOM 3574 O O . THR A 1 475 ? -0.522 -2.103 34.557 1.00 88.00 475 THR A O 1
ATOM 3577 N N . GLU A 1 476 ? -2.285 -1.936 33.180 1.00 90.44 476 GLU A N 1
ATOM 3578 C CA . GLU A 1 476 ? -1.536 -1.462 32.014 1.00 90.44 476 GLU A CA 1
ATOM 3579 C C . GLU A 1 476 ? -2.200 -0.214 31.408 1.00 90.44 476 GLU A C 1
ATOM 3581 O O . GLU A 1 476 ? -3.428 -0.188 31.276 1.00 90.44 476 GLU A O 1
ATOM 3586 N N . PRO A 1 477 ? -1.430 0.837 31.058 1.00 88.62 477 PRO A N 1
ATOM 3587 C CA . PRO A 1 477 ? -1.940 1.970 30.289 1.00 88.62 477 PRO A CA 1
ATOM 3588 C C . PRO A 1 477 ? -2.506 1.530 28.935 1.00 88.62 477 PRO A C 1
ATOM 3590 O O . PRO A 1 477 ? -2.088 0.514 28.384 1.00 88.62 477 PRO A O 1
ATOM 3593 N N . GLY A 1 478 ? -3.420 2.324 28.381 1.00 86.12 478 GLY A N 1
ATOM 3594 C CA . GLY A 1 478 ? -3.926 2.108 27.028 1.00 86.12 478 GLY A CA 1
ATOM 3595 C C . GLY A 1 478 ? -2.873 2.421 25.965 1.00 86.12 478 GLY A C 1
ATOM 3596 O O . GLY A 1 478 ? -1.855 3.067 26.236 1.00 86.12 478 GLY A O 1
ATOM 3597 N N . THR A 1 479 ? -3.126 2.004 24.729 1.00 85.75 479 THR A N 1
ATOM 3598 C CA . THR A 1 479 ? -2.249 2.297 23.590 1.00 85.75 479 THR A CA 1
ATOM 3599 C C . THR A 1 479 ? -2.639 3.612 22.914 1.00 85.75 479 THR A C 1
ATOM 3601 O O . THR A 1 479 ? -3.795 4.038 22.916 1.00 85.75 479 THR A O 1
ATOM 3604 N N . ALA A 1 480 ? -1.650 4.310 22.351 1.00 73.88 480 ALA A N 1
ATOM 3605 C CA . ALA A 1 480 ? -1.895 5.543 21.612 1.00 73.88 480 ALA A CA 1
ATOM 3606 C C . ALA A 1 480 ? -2.466 5.223 20.220 1.00 73.88 480 ALA A C 1
ATOM 3608 O O . ALA A 1 480 ? -1.852 4.470 19.462 1.00 73.88 480 ALA A O 1
ATOM 3609 N N . GLY A 1 481 ? -3.606 5.834 19.882 1.00 75.88 481 GLY A N 1
ATOM 3610 C CA . GLY A 1 481 ? -4.266 5.698 18.580 1.00 75.88 481 GLY A CA 1
ATOM 3611 C C . GLY A 1 481 ? -4.627 7.049 17.966 1.00 75.88 481 GLY A C 1
ATOM 3612 O O . GLY A 1 481 ? -3.819 7.974 17.974 1.00 75.88 481 GLY A O 1
ATOM 3613 N N . LEU A 1 482 ? -5.864 7.189 17.470 1.00 74.06 482 LEU A N 1
ATOM 3614 C CA . LEU A 1 482 ? -6.444 8.498 17.106 1.00 74.06 482 LEU A CA 1
ATOM 3615 C C . LEU A 1 482 ? -6.693 9.408 18.320 1.00 74.06 482 LEU A C 1
ATOM 3617 O O . LEU A 1 482 ? -6.959 10.599 18.171 1.00 74.06 482 LEU A O 1
ATOM 3621 N N . VAL A 1 483 ? -6.637 8.829 19.516 1.00 78.06 483 VAL A N 1
ATOM 3622 C CA . VAL A 1 483 ? -6.798 9.509 20.794 1.00 78.06 483 VAL A CA 1
ATOM 3623 C C . VAL A 1 483 ? -5.553 9.279 21.654 1.00 78.06 483 VAL A C 1
ATOM 3625 O O . VAL A 1 483 ? -4.897 8.240 21.503 1.00 78.06 483 VAL A O 1
ATOM 3628 N N . PRO A 1 484 ? -5.210 10.215 22.559 1.00 85.31 484 PRO A N 1
ATOM 3629 C CA . PRO A 1 484 ? -4.131 10.011 23.519 1.00 85.31 484 PRO A CA 1
ATOM 3630 C C . PRO A 1 484 ? -4.356 8.733 24.343 1.00 85.31 484 PRO A C 1
ATOM 3632 O O . PRO A 1 484 ? -5.509 8.412 24.643 1.00 85.31 484 PRO A O 1
ATOM 3635 N N . PRO A 1 485 ? -3.301 8.003 24.734 1.00 88.00 485 PRO A N 1
ATOM 3636 C CA . PRO A 1 485 ? -3.446 6.822 25.578 1.00 88.00 485 PRO A CA 1
ATOM 3637 C C . PRO A 1 485 ? -3.970 7.220 26.963 1.00 88.00 485 PRO A C 1
ATOM 3639 O O . PRO A 1 485 ? -3.486 8.185 27.553 1.00 88.00 485 PRO A O 1
ATOM 3642 N N . ALA A 1 486 ? -4.947 6.475 27.481 1.00 89.06 486 ALA A N 1
ATOM 3643 C CA . ALA A 1 486 ? -5.376 6.612 28.871 1.00 89.06 486 ALA A CA 1
ATOM 3644 C C . ALA A 1 486 ? -4.310 6.007 29.797 1.00 89.06 486 ALA A C 1
ATOM 3646 O O . ALA A 1 486 ? -3.795 4.922 29.511 1.00 89.06 486 ALA A O 1
ATOM 3647 N N . THR A 1 487 ? -3.984 6.654 30.916 1.00 90.38 487 THR A N 1
ATOM 3648 C CA . THR A 1 487 ? -3.184 5.992 31.963 1.00 90.38 487 THR A CA 1
ATOM 3649 C C . THR A 1 487 ? -4.026 4.972 32.742 1.00 90.38 487 THR A C 1
ATOM 3651 O O . THR A 1 487 ? -5.252 4.929 32.618 1.00 90.38 487 THR A O 1
ATOM 3654 N N . VAL A 1 488 ? -3.394 4.148 33.587 1.00 88.31 488 VAL A N 1
ATOM 3655 C CA . VAL A 1 488 ? -4.104 3.182 34.455 1.00 88.31 488 VAL A CA 1
ATOM 3656 C C . VAL A 1 488 ? -5.118 3.892 35.363 1.00 88.31 488 VAL A C 1
ATOM 3658 O O . VAL A 1 488 ? -6.228 3.406 35.580 1.00 88.31 488 VAL A O 1
ATOM 3661 N N . GLU A 1 489 ? -4.777 5.087 35.847 1.00 86.19 489 GLU A N 1
ATOM 3662 C CA . GLU A 1 489 ? -5.643 5.938 36.672 1.00 86.19 489 GLU A CA 1
ATOM 3663 C C . GLU A 1 489 ? -6.804 6.566 35.881 1.00 86.19 489 GLU A C 1
ATOM 3665 O O . GLU A 1 489 ? -7.711 7.174 36.459 1.00 86.19 489 GLU A O 1
ATOM 3670 N N . GLU A 1 490 ? -6.777 6.452 34.555 1.00 88.62 490 GLU A N 1
ATOM 3671 C CA . GLU A 1 490 ? -7.732 7.046 33.622 1.00 88.62 490 GLU A CA 1
ATOM 3672 C C . GLU A 1 490 ? -8.618 6.012 32.933 1.00 88.62 490 GLU A C 1
ATOM 3674 O O . GLU A 1 490 ? -9.486 6.396 32.153 1.00 88.62 490 GLU A O 1
ATOM 3679 N N . LYS A 1 491 ? -8.471 4.725 33.265 1.00 85.50 491 LYS A N 1
ATOM 3680 C CA . LYS A 1 491 ? -9.233 3.623 32.658 1.00 85.50 491 LYS A CA 1
ATOM 3681 C C . LYS A 1 491 ? -10.761 3.798 32.685 1.00 85.50 491 LYS A C 1
ATOM 3683 O O . LYS A 1 491 ? -11.443 3.296 31.802 1.00 85.50 491 LYS A O 1
ATOM 3688 N N . ASP A 1 492 ? -11.292 4.526 33.674 1.00 81.88 492 ASP A N 1
ATOM 3689 C CA . ASP A 1 492 ? -12.733 4.792 33.838 1.00 81.88 492 ASP A CA 1
ATOM 3690 C C . ASP A 1 492 ? -13.119 6.250 33.491 1.00 81.88 492 ASP A C 1
ATOM 3692 O O . ASP A 1 492 ? -14.203 6.723 33.847 1.00 81.88 492 ASP A O 1
ATOM 3696 N N . LYS A 1 493 ? -12.222 7.008 32.849 1.00 85.69 493 LYS A N 1
ATOM 3697 C CA . LYS A 1 493 ? -12.450 8.398 32.422 1.00 85.69 493 LYS A CA 1
ATOM 3698 C C . LYS A 1 493 ? -12.874 8.457 30.950 1.00 85.69 493 LYS A C 1
ATOM 3700 O O . LYS A 1 493 ? -12.672 7.514 30.195 1.00 85.69 493 LYS A O 1
ATOM 3705 N N . TYR A 1 494 ? -13.435 9.588 30.521 1.00 82.12 494 TYR A N 1
ATOM 3706 C CA . TYR A 1 494 ? -13.760 9.845 29.110 1.00 82.12 494 TYR A CA 1
ATOM 3707 C C . TYR A 1 494 ? -12.856 10.934 28.529 1.00 82.12 494 TYR A C 1
ATOM 3709 O O . TYR A 1 494 ? -12.411 11.837 29.240 1.00 82.12 494 TYR A O 1
ATOM 3717 N N . LEU A 1 495 ? -12.603 10.874 27.223 1.00 85.81 495 LEU A N 1
ATOM 3718 C CA . LEU A 1 495 ? -11.828 11.894 26.524 1.00 85.81 495 LEU A CA 1
ATOM 3719 C C . LEU A 1 495 ? -12.667 13.167 26.331 1.00 85.81 495 LEU A C 1
ATOM 3721 O O . LEU A 1 495 ? -13.762 13.125 25.769 1.00 85.81 495 LEU A O 1
ATOM 3725 N N . LYS A 1 496 ? -12.154 14.308 26.791 1.00 82.81 496 LYS A N 1
ATOM 3726 C CA . LYS A 1 496 ? -12.775 15.623 26.596 1.00 82.81 496 LYS A CA 1
ATOM 3727 C C . LYS A 1 496 ? -12.369 16.233 25.252 1.00 82.81 496 LYS A C 1
ATOM 3729 O O . LYS A 1 496 ? -11.338 15.892 24.680 1.00 82.81 496 LYS A O 1
ATOM 3734 N N . GLY A 1 497 ? -13.142 17.219 24.789 1.00 79.56 497 GLY A N 1
ATOM 3735 C CA . GLY A 1 497 ? -12.845 17.976 23.563 1.00 79.56 497 GLY A CA 1
ATOM 3736 C C . GLY A 1 497 ? -11.560 18.818 23.614 1.00 79.56 497 GLY A C 1
ATOM 3737 O O . GLY A 1 497 ? -11.123 19.306 22.580 1.00 79.56 497 GLY A O 1
ATOM 3738 N N . ASP A 1 498 ? -10.949 18.973 24.793 1.00 84.00 498 ASP A N 1
ATOM 3739 C CA . ASP A 1 498 ? -9.626 19.588 24.972 1.00 84.00 498 ASP A CA 1
ATOM 3740 C C . ASP A 1 498 ? -8.464 18.580 24.849 1.00 84.00 498 ASP A C 1
ATOM 3742 O O . ASP A 1 498 ? -7.308 18.956 25.027 1.00 84.00 498 ASP A O 1
ATOM 3746 N N . GLY A 1 499 ? -8.758 17.305 24.560 1.00 84.00 499 GLY A N 1
ATOM 3747 C CA . GLY A 1 499 ? -7.766 16.241 24.403 1.00 84.00 499 GLY A CA 1
ATOM 3748 C C . GLY A 1 499 ? -7.290 15.597 25.709 1.00 84.00 499 GLY A C 1
ATOM 3749 O O . GLY A 1 499 ? -6.369 14.788 25.670 1.00 84.00 499 GLY A O 1
ATOM 3750 N N . THR A 1 500 ? -7.892 15.915 26.860 1.00 87.56 500 THR A N 1
ATOM 3751 C CA . THR A 1 500 ? -7.525 15.317 28.160 1.00 87.56 500 THR A CA 1
ATOM 3752 C C . THR A 1 500 ? -8.601 14.369 28.696 1.00 87.56 500 THR A C 1
ATOM 3754 O O . THR A 1 500 ? -9.790 14.542 28.417 1.00 87.56 500 THR A O 1
ATOM 3757 N N . TYR A 1 501 ? -8.211 13.374 29.500 1.00 86.06 501 TYR A N 1
ATOM 3758 C CA . TYR A 1 501 ? -9.155 12.449 30.132 1.00 86.06 501 TYR A CA 1
ATOM 3759 C C . TYR A 1 501 ? -9.817 13.089 31.358 1.00 86.06 501 TYR A C 1
ATOM 3761 O O . TYR A 1 501 ? -9.197 13.348 32.392 1.00 86.06 501 TYR A O 1
ATOM 3769 N N . GLY A 1 502 ? -11.111 13.373 31.232 1.00 81.62 502 GLY A N 1
ATOM 3770 C CA . GLY A 1 502 ? -11.935 13.956 32.282 1.00 81.62 502 GLY A CA 1
ATOM 3771 C C . GLY A 1 502 ? -12.611 12.892 33.135 1.00 81.62 502 GLY A C 1
ATOM 3772 O O . GLY A 1 502 ? -13.144 11.906 32.633 1.00 81.62 502 GLY A O 1
ATOM 3773 N N . SER A 1 503 ? -12.645 13.121 34.443 1.00 73.94 503 SER A N 1
ATOM 3774 C CA . SER A 1 503 ? -13.599 12.451 35.319 1.00 73.94 503 SER A CA 1
ATOM 3775 C C . SER A 1 503 ? -14.919 13.224 35.298 1.00 73.94 503 SER A C 1
ATOM 3777 O O . SER A 1 503 ? -14.961 14.442 35.457 1.00 73.94 503 SER A O 1
ATOM 3779 N N . GLY A 1 504 ? -16.023 12.518 35.079 1.00 60.50 504 GLY A N 1
ATOM 3780 C CA . GLY A 1 504 ? -17.357 13.109 35.077 1.00 60.50 504 GLY A CA 1
ATOM 3781 C C . GLY A 1 504 ? -18.421 12.030 34.942 1.00 60.50 504 GLY A C 1
ATOM 3782 O O . GLY A 1 504 ? -18.700 11.552 33.853 1.00 60.50 504 GLY A O 1
ATOM 3783 N N . LEU A 1 505 ? -18.971 11.658 36.096 1.00 52.94 505 LEU A N 1
ATOM 3784 C CA . LEU A 1 505 ? -20.259 10.996 36.311 1.00 52.94 505 LEU A CA 1
ATOM 3785 C C . LEU A 1 505 ? -20.633 9.856 35.345 1.00 52.94 505 LEU A C 1
ATOM 3787 O O . LEU A 1 505 ? -21.583 9.959 34.573 1.00 52.94 505 LEU A O 1
ATOM 3791 N N . ALA A 1 506 ? -20.019 8.691 35.553 1.00 49.03 506 ALA A N 1
ATOM 3792 C CA . ALA A 1 506 ? -20.821 7.473 35.609 1.00 49.03 506 ALA A CA 1
ATOM 3793 C C . ALA A 1 506 ? -21.609 7.516 36.936 1.00 49.03 506 ALA A C 1
ATOM 3795 O O . ALA A 1 506 ? -21.008 7.465 38.003 1.00 49.03 506 ALA A O 1
ATOM 3796 N N . ALA A 1 507 ? -22.934 7.679 36.859 1.00 46.44 507 ALA A N 1
ATOM 3797 C CA . ALA A 1 507 ? -23.882 7.763 37.979 1.00 46.44 507 ALA A CA 1
ATOM 3798 C C . ALA A 1 507 ? -23.686 8.946 38.956 1.00 46.44 507 ALA A C 1
ATOM 3800 O O . ALA A 1 507 ? -22.823 8.958 39.828 1.00 46.44 507 ALA A O 1
ATOM 3801 N N . SER A 1 508 ? -24.584 9.931 38.869 1.00 50.84 508 SER A N 1
ATOM 3802 C CA . SER A 1 508 ? -24.881 10.847 39.974 1.00 50.84 508 SER A CA 1
ATOM 3803 C C . SER A 1 508 ? -25.083 10.058 41.260 1.00 50.84 508 SER A C 1
ATOM 3805 O O . SER A 1 508 ? -26.007 9.249 41.346 1.00 50.84 508 SER A O 1
ATOM 3807 N N . VAL A 1 509 ? -24.229 10.311 42.250 1.00 53.09 509 VAL A N 1
ATOM 3808 C CA . VAL A 1 509 ? -24.452 9.907 43.636 1.00 53.09 509 VAL A CA 1
ATOM 3809 C C . VAL A 1 509 ? -25.823 10.450 44.023 1.00 53.09 509 VAL A C 1
ATOM 3811 O O . VAL A 1 509 ? -26.010 11.665 44.116 1.00 53.09 509 VAL A O 1
ATOM 3814 N N . PHE A 1 510 ? -26.806 9.559 44.136 1.00 55.06 510 PHE A N 1
ATOM 3815 C CA . PHE A 1 510 ? -28.130 9.918 44.612 1.00 55.06 510 PHE A CA 1
ATOM 3816 C C . PHE A 1 510 ? -27.985 10.329 46.074 1.00 55.06 510 PHE A C 1
ATOM 3818 O O . PHE A 1 510 ? -27.700 9.495 46.935 1.00 55.06 510 PHE A O 1
ATOM 3825 N N . THR A 1 511 ? -28.152 11.616 46.347 1.00 63.25 511 THR A N 1
ATOM 3826 C CA . THR A 1 511 ? -28.238 12.129 47.710 1.00 63.25 511 THR A CA 1
ATOM 3827 C C . THR A 1 511 ? -29.718 12.234 48.060 1.00 63.25 511 THR A C 1
ATOM 3829 O O . THR A 1 511 ? -30.450 12.908 47.327 1.00 63.25 511 THR A O 1
ATOM 3832 N N . PRO A 1 512 ? -30.191 11.583 49.139 1.00 58.31 512 PRO A N 1
ATOM 3833 C CA . PRO A 1 512 ? -31.582 11.694 49.550 1.00 58.31 512 PRO A CA 1
ATOM 3834 C C . PRO A 1 512 ? -31.928 13.148 49.925 1.00 58.31 512 PRO A C 1
ATOM 3836 O O . PRO A 1 512 ? -31.059 13.883 50.402 1.00 58.31 512 PRO A O 1
ATOM 3839 N N . PRO A 1 513 ? -33.183 13.580 49.711 1.00 63.12 513 PRO A N 1
ATOM 3840 C CA . PRO A 1 513 ? -33.646 14.897 50.134 1.00 63.12 513 PRO A CA 1
ATOM 3841 C C . PRO A 1 513 ? -33.651 15.000 51.664 1.00 63.12 513 PRO A C 1
ATOM 3843 O O . PRO A 1 513 ? -33.877 14.014 52.369 1.00 63.12 513 PRO A O 1
ATOM 3846 N N . THR A 1 514 ? -33.446 16.207 52.179 1.00 63.84 514 THR A N 1
ATOM 3847 C CA . THR A 1 514 ? -33.639 16.538 53.596 1.00 63.84 514 THR A CA 1
ATOM 3848 C C . THR A 1 514 ? -34.931 17.333 53.779 1.00 63.84 514 THR A C 1
ATOM 3850 O O . THR A 1 514 ? -35.565 17.748 52.807 1.00 63.84 514 THR A O 1
ATOM 3853 N N . GLU A 1 515 ? -35.317 17.584 55.032 1.00 56.94 515 GLU A N 1
ATOM 3854 C CA . GLU A 1 515 ? -36.466 18.439 55.372 1.00 56.94 515 GLU A CA 1
ATOM 3855 C C . GLU A 1 515 ? -36.366 19.837 54.730 1.00 56.94 515 GLU A C 1
ATOM 3857 O O . GLU A 1 515 ? -37.377 20.459 54.415 1.00 56.94 515 GLU A O 1
ATOM 3862 N N . SER A 1 516 ? -35.143 20.326 54.495 1.00 63.97 516 SER A N 1
ATOM 3863 C CA . SER A 1 516 ? -34.884 21.699 54.045 1.00 63.97 516 SER A CA 1
ATOM 3864 C C . SER A 1 516 ? -34.253 21.801 52.651 1.00 63.97 516 SER A C 1
ATOM 3866 O O . SER A 1 516 ? -34.067 22.917 52.165 1.00 63.97 516 SER A O 1
ATOM 3868 N N . ALA A 1 517 ? -33.895 20.685 52.003 1.00 64.56 517 ALA A N 1
ATOM 3869 C CA . ALA A 1 517 ? -33.205 20.697 50.711 1.00 64.56 517 ALA A CA 1
ATOM 3870 C C . ALA A 1 517 ? -33.582 19.498 49.812 1.00 64.56 517 ALA A C 1
ATOM 3872 O O . ALA A 1 517 ? -33.640 18.366 50.296 1.00 64.56 517 ALA A O 1
ATOM 3873 N N . PRO A 1 518 ? -33.797 19.711 48.497 1.00 62.75 518 PRO A N 1
ATOM 3874 C CA . PRO A 1 518 ? -33.965 18.624 47.532 1.00 62.75 518 PRO A CA 1
ATOM 3875 C C . PRO A 1 518 ? -32.730 17.716 47.453 1.00 62.75 518 PRO A C 1
ATOM 3877 O O . PRO A 1 518 ? -31.607 18.156 47.707 1.00 62.75 518 PRO A O 1
ATOM 3880 N N . GLY A 1 519 ? -32.937 16.464 47.039 1.00 67.50 519 GLY A N 1
ATOM 3881 C CA . GLY A 1 519 ? -31.843 15.555 46.689 1.00 67.50 519 GLY A CA 1
ATOM 3882 C C . GLY A 1 519 ? -31.107 15.994 45.416 1.00 67.50 519 GLY A C 1
ATOM 3883 O O . GLY A 1 519 ? -31.528 16.919 44.718 1.00 67.50 519 GLY A O 1
ATOM 3884 N N . THR A 1 520 ? -30.008 15.327 45.074 1.00 66.25 520 THR A N 1
ATOM 3885 C CA . THR A 1 520 ? -29.264 15.618 43.837 1.00 66.25 520 THR A CA 1
ATOM 3886 C C . THR A 1 520 ? -29.986 15.051 42.609 1.00 66.25 520 THR A C 1
ATOM 3888 O O . THR A 1 520 ? -30.455 13.914 42.614 1.00 66.25 520 THR A O 1
ATOM 3891 N N . ALA A 1 521 ? -30.090 15.851 41.540 1.00 57.62 521 ALA A N 1
ATOM 3892 C CA . ALA A 1 521 ? -30.649 15.405 40.263 1.00 57.62 521 ALA A CA 1
ATOM 3893 C C . ALA A 1 521 ? -29.657 14.503 39.507 1.00 57.62 521 ALA A C 1
ATOM 3895 O O . ALA A 1 521 ? -28.447 14.740 39.536 1.00 57.62 521 ALA A O 1
ATOM 3896 N N . GLY A 1 522 ? -30.187 13.498 38.806 1.00 64.06 522 GLY A N 1
ATOM 3897 C CA . GLY A 1 522 ? -29.430 12.534 38.007 1.00 64.06 522 GLY A CA 1
ATOM 3898 C C . GLY A 1 522 ? -30.193 12.113 36.750 1.00 64.06 522 GLY A C 1
ATOM 3899 O O . GLY A 1 522 ? -30.825 12.939 36.101 1.00 64.06 522 GLY A O 1
ATOM 3900 N N . LEU A 1 523 ? -30.197 10.812 36.435 1.00 55.59 523 LEU A N 1
ATOM 3901 C CA . LEU A 1 523 ? -31.061 10.229 35.387 1.00 55.59 523 LEU A CA 1
ATOM 3902 C C . LEU A 1 523 ? -32.563 10.273 35.732 1.00 55.59 523 LEU A C 1
ATOM 3904 O O . LEU A 1 523 ? -33.406 10.073 34.861 1.00 55.59 523 LEU A O 1
ATOM 3908 N N . VAL A 1 524 ? -32.895 10.535 36.996 1.00 57.62 524 VAL A N 1
ATOM 3909 C CA . VAL A 1 524 ? -34.251 10.826 37.469 1.00 57.62 524 VAL A CA 1
ATOM 3910 C C . VAL A 1 524 ? -34.299 12.247 38.040 1.00 57.62 524 VAL A C 1
ATOM 3912 O O . VAL A 1 524 ? -33.280 12.731 38.552 1.00 57.62 524 VAL A O 1
ATOM 3915 N N . PRO A 1 525 ? -35.456 12.934 37.973 1.00 66.12 525 PRO A N 1
ATOM 3916 C CA . PRO A 1 525 ? -35.612 14.255 38.571 1.00 66.12 525 PRO A CA 1
ATOM 3917 C C . PRO A 1 525 ? -35.294 14.244 40.065 1.00 66.12 525 PRO A C 1
ATOM 3919 O O . PRO A 1 525 ? -35.592 13.272 40.760 1.00 66.12 525 PRO A O 1
ATOM 3922 N N . ALA A 1 526 ? -34.725 15.343 40.567 1.00 66.19 526 ALA A N 1
ATOM 3923 C CA . ALA A 1 526 ? -34.487 15.500 41.996 1.00 66.19 526 ALA A CA 1
ATOM 3924 C C . ALA A 1 526 ? -35.818 15.406 42.769 1.00 66.19 526 ALA A C 1
ATOM 3926 O O . ALA A 1 526 ? -36.765 16.131 42.433 1.00 66.19 526 ALA A O 1
ATOM 3927 N N . PRO A 1 527 ? -35.916 14.551 43.805 1.00 64.50 527 PRO A N 1
ATOM 3928 C CA . PRO A 1 527 ? -37.069 14.569 44.690 1.00 64.50 527 PRO A CA 1
ATOM 3929 C C . PRO A 1 527 ? -37.156 15.935 45.378 1.00 64.50 527 PRO A C 1
ATOM 3931 O O . PRO A 1 527 ? -36.153 16.467 45.861 1.00 64.50 527 PRO A O 1
ATOM 3934 N N . GLN A 1 528 ? -38.357 16.517 45.395 1.00 66.69 528 GLN A N 1
ATOM 3935 C CA . GLN A 1 528 ? -38.606 17.796 46.059 1.00 66.69 528 GLN A CA 1
ATOM 3936 C C . GLN A 1 528 ? -38.347 17.683 47.567 1.00 66.69 528 GLN A C 1
ATOM 3938 O O . GLN A 1 528 ? -38.564 16.624 48.156 1.00 66.69 528 GLN A O 1
ATOM 3943 N N . ALA A 1 529 ? -37.928 18.788 48.190 1.00 65.38 529 ALA A N 1
ATOM 3944 C CA . ALA A 1 529 ? -37.896 18.891 49.645 1.00 65.38 529 ALA A CA 1
ATOM 3945 C C . ALA A 1 529 ? -39.322 18.702 50.184 1.00 65.38 529 ALA A C 1
ATOM 3947 O O . ALA A 1 529 ? -40.238 19.437 49.806 1.00 65.38 529 ALA A O 1
ATOM 3948 N N . VAL A 1 530 ? -39.514 17.686 51.018 1.00 65.31 530 VAL A N 1
ATOM 3949 C CA . VAL A 1 530 ? -40.803 17.350 51.625 1.00 65.31 530 VAL A CA 1
ATOM 3950 C C . VAL A 1 530 ? -40.587 16.983 53.084 1.00 65.31 530 VAL A C 1
ATOM 3952 O O . VAL A 1 530 ? -39.553 16.414 53.440 1.00 65.31 530 VAL A O 1
ATOM 3955 N N . ASP A 1 531 ? -41.580 17.301 53.912 1.00 61.72 531 ASP A N 1
ATOM 3956 C CA . ASP A 1 531 ? -41.614 16.905 55.317 1.00 61.72 531 ASP A CA 1
ATOM 3957 C C . ASP A 1 531 ? -41.397 15.380 55.430 1.00 61.72 531 ASP A C 1
ATOM 3959 O O . ASP A 1 531 ? -42.031 14.627 54.674 1.00 61.72 531 ASP A O 1
ATOM 3963 N N . PRO A 1 532 ? -40.521 14.900 56.334 1.00 61.62 532 PRO A N 1
ATOM 3964 C CA . PRO A 1 532 ? -40.270 13.471 56.522 1.00 61.62 532 PRO A CA 1
ATOM 3965 C C . PRO A 1 532 ? -41.548 12.637 56.694 1.00 61.62 532 PRO A C 1
ATOM 3967 O O . PRO A 1 532 ? -41.625 11.517 56.189 1.00 61.62 532 PRO A O 1
ATOM 3970 N N . SER A 1 533 ? -42.594 13.199 57.309 1.00 58.22 533 SER A N 1
ATOM 3971 C CA . SER A 1 533 ? -43.898 12.543 57.490 1.00 58.22 533 SER A CA 1
ATOM 3972 C C . SER A 1 533 ? -44.678 12.309 56.189 1.00 58.22 533 SER A C 1
ATOM 3974 O O . SER A 1 533 ? -45.630 11.528 56.174 1.00 58.22 533 SER A O 1
ATOM 3976 N N . GLN A 1 534 ? -44.292 12.956 55.085 1.00 60.94 534 GLN A N 1
ATOM 3977 C CA . GLN A 1 534 ? -44.959 12.857 53.783 1.00 60.94 534 GLN A CA 1
ATOM 3978 C C . GLN A 1 534 ? -44.124 12.154 52.704 1.00 60.94 534 GLN A C 1
ATOM 3980 O O . GLN A 1 534 ? -44.635 11.928 51.603 1.00 60.94 534 GLN A O 1
ATOM 3985 N N . GLN A 1 535 ? -42.876 11.764 52.993 1.00 63.16 535 GLN A N 1
ATOM 3986 C CA . GLN A 1 535 ? -41.991 11.105 52.020 1.00 63.16 535 GLN A CA 1
ATOM 3987 C C . GLN A 1 535 ? -42.588 9.804 51.465 1.00 63.16 535 GLN A C 1
ATOM 3989 O O . GLN A 1 535 ? -42.560 9.587 50.256 1.00 63.16 535 GLN A O 1
ATOM 3994 N N . ALA A 1 536 ? -43.225 8.989 52.311 1.00 61.22 536 ALA A N 1
ATOM 3995 C CA . ALA A 1 536 ? -43.856 7.730 51.899 1.00 61.22 536 ALA A CA 1
ATOM 3996 C C . ALA A 1 536 ? -45.051 7.912 50.937 1.00 61.22 536 ALA A C 1
ATOM 3998 O O . ALA A 1 536 ? -45.464 6.963 50.273 1.00 61.22 536 ALA A O 1
ATOM 3999 N N . LEU A 1 537 ? -45.604 9.128 50.832 1.00 64.38 537 LEU A N 1
ATOM 4000 C CA . LEU A 1 537 ? -46.688 9.455 49.901 1.00 64.38 537 LEU A CA 1
ATOM 4001 C C . LEU A 1 537 ? -46.169 9.913 48.533 1.00 64.38 537 LEU A C 1
ATOM 4003 O O . LEU A 1 537 ? -46.975 10.115 47.624 1.00 64.38 537 LEU A O 1
ATOM 4007 N N . ARG A 1 538 ? -44.855 10.130 48.379 1.00 69.25 538 ARG A N 1
ATOM 4008 C CA . ARG A 1 538 ? -44.236 10.602 47.138 1.00 69.25 538 ARG A CA 1
ATOM 4009 C C . ARG A 1 538 ? -43.660 9.434 46.350 1.00 69.25 538 ARG A C 1
ATOM 4011 O O . ARG A 1 538 ? -42.543 8.994 46.590 1.00 69.25 538 ARG A O 1
ATOM 4018 N N . VAL A 1 539 ? -44.418 8.965 45.365 1.00 71.62 539 VAL A N 1
ATOM 4019 C CA . VAL A 1 539 ? -44.007 7.874 44.471 1.00 71.62 539 VAL A CA 1
ATOM 4020 C C . VAL A 1 539 ? -43.651 8.420 43.094 1.00 71.62 539 VAL A C 1
ATOM 4022 O O . VAL A 1 539 ? -44.331 9.308 42.575 1.00 71.62 539 VAL A O 1
ATOM 4025 N N . LEU A 1 540 ? -42.589 7.893 42.484 1.00 70.88 540 LEU A N 1
ATOM 4026 C CA . LEU A 1 540 ? -42.258 8.212 41.098 1.00 70.88 540 LEU A CA 1
ATOM 4027 C C . LEU A 1 540 ? -43.337 7.611 40.193 1.00 70.88 540 LEU A C 1
ATOM 4029 O O . LEU A 1 540 ? -43.506 6.393 40.153 1.00 70.88 540 LEU A O 1
ATOM 4033 N N . GLY A 1 541 ? -44.093 8.458 39.497 1.00 63.16 541 GLY A N 1
ATOM 4034 C CA . GLY A 1 541 ? -45.094 7.984 38.546 1.00 63.16 541 GLY A CA 1
ATOM 4035 C C . GLY A 1 541 ? -44.607 7.999 37.106 1.00 63.16 541 GLY A C 1
ATOM 4036 O O . GLY A 1 541 ? -43.566 8.558 36.766 1.00 63.16 541 GLY A O 1
ATOM 4037 N N . LEU A 1 542 ? -45.432 7.414 36.237 1.00 64.81 542 LEU A N 1
ATOM 4038 C CA . LEU A 1 542 ? -45.190 7.301 34.794 1.00 64.81 542 LEU A CA 1
ATOM 4039 C C . LEU A 1 542 ? -45.061 8.654 34.074 1.00 64.81 542 LEU A C 1
ATOM 4041 O O . LEU A 1 542 ? -44.547 8.708 32.965 1.00 64.81 542 LEU A O 1
ATOM 4045 N N . ASN A 1 543 ? -45.491 9.749 34.701 1.00 68.38 543 ASN A N 1
ATOM 4046 C CA . ASN A 1 543 ? -45.302 11.115 34.208 1.00 68.38 543 ASN A CA 1
ATOM 4047 C C . ASN A 1 543 ? -43.888 11.669 34.462 1.00 68.38 543 ASN A C 1
ATOM 4049 O O . ASN A 1 543 ? -43.688 12.874 34.331 1.00 68.38 543 ASN A O 1
ATOM 4053 N N . ALA A 1 544 ? -42.935 10.818 34.860 1.00 67.56 544 ALA A N 1
ATOM 4054 C CA . ALA A 1 544 ? -41.581 11.209 35.246 1.00 67.56 544 ALA A CA 1
ATOM 4055 C C . ALA A 1 544 ? -41.567 12.309 36.323 1.00 67.56 544 ALA A C 1
ATOM 4057 O O . ALA A 1 544 ? -40.666 13.137 36.366 1.00 67.56 544 ALA A O 1
ATOM 4058 N N . ALA A 1 545 ? -42.574 12.324 37.198 1.00 70.38 545 ALA A N 1
ATOM 4059 C CA . ALA A 1 545 ? -42.668 13.235 38.326 1.00 70.38 545 ALA A CA 1
ATOM 4060 C C . ALA A 1 545 ? -43.011 12.459 39.602 1.00 70.38 545 ALA A C 1
ATOM 4062 O O . ALA A 1 545 ? -43.634 11.393 39.565 1.00 70.38 545 ALA A O 1
ATOM 4063 N N . PHE A 1 546 ? -42.614 13.008 40.750 1.00 72.06 546 PHE A N 1
ATOM 4064 C CA . PHE A 1 546 ? -43.060 12.500 42.043 1.00 72.06 546 PHE A CA 1
ATOM 4065 C C . PHE A 1 546 ? -44.521 12.905 42.266 1.00 72.06 546 PHE A C 1
ATOM 4067 O O . PHE A 1 546 ? -44.834 14.087 42.404 1.00 72.06 546 PHE A O 1
ATOM 4074 N N . ASN A 1 547 ? -45.418 11.920 42.297 1.00 64.00 547 ASN A N 1
ATOM 4075 C CA . ASN A 1 547 ? -46.844 12.118 42.556 1.00 64.00 547 ASN A CA 1
ATOM 4076 C C . ASN A 1 547 ? -47.160 11.917 44.035 1.00 64.00 547 ASN A C 1
ATOM 4078 O O . ASN A 1 547 ? -46.433 11.230 44.746 1.00 64.00 547 ASN A O 1
ATOM 4082 N N . THR A 1 548 ? -48.269 12.503 44.488 1.00 67.38 548 THR A N 1
ATOM 4083 C CA . THR A 1 548 ? -48.747 12.383 45.871 1.00 67.38 548 THR A CA 1
ATOM 4084 C C . THR A 1 548 ? -49.863 11.354 45.957 1.00 67.38 548 THR A C 1
ATOM 4086 O O . THR A 1 548 ? -50.930 11.566 45.382 1.00 67.38 548 THR A O 1
ATOM 4089 N N . LEU A 1 549 ? -49.664 10.283 46.721 1.00 62.97 549 LEU A N 1
ATOM 4090 C CA . LEU A 1 549 ? -50.771 9.448 47.177 1.00 62.97 549 LEU A CA 1
ATOM 4091 C C . LEU A 1 549 ? -51.609 10.262 48.172 1.00 62.97 549 LEU A C 1
ATOM 4093 O O . LEU A 1 549 ? -51.105 10.733 49.191 1.00 62.97 549 LEU A O 1
ATOM 4097 N N . THR A 1 550 ? -52.882 10.490 47.853 1.00 54.16 550 THR A N 1
ATOM 4098 C CA . THR A 1 550 ? -53.796 11.262 48.705 1.00 54.16 550 THR A CA 1
ATOM 4099 C C . THR A 1 550 ? -54.342 10.373 49.825 1.00 54.16 550 THR A C 1
ATOM 4101 O O . THR A 1 550 ? -54.681 9.208 49.594 1.00 54.16 550 THR A O 1
ATOM 4104 N N . ALA A 1 551 ? -54.428 10.913 51.045 1.00 49.91 551 ALA A N 1
ATOM 4105 C CA . ALA A 1 551 ? -54.947 10.189 52.206 1.00 49.91 551 ALA A CA 1
ATOM 4106 C C . ALA A 1 551 ? -56.369 9.655 51.939 1.00 49.91 551 ALA A C 1
ATOM 4108 O O . ALA A 1 551 ? -57.229 10.404 51.478 1.00 49.91 551 ALA A O 1
ATOM 4109 N N . GLY A 1 552 ? -56.603 8.368 52.226 1.00 50.28 552 GLY A N 1
ATOM 4110 C CA . GLY A 1 552 ? -57.900 7.692 52.056 1.00 50.28 552 GLY A CA 1
ATOM 4111 C C . GLY A 1 552 ? -57.942 6.576 51.003 1.00 50.28 552 GLY A C 1
ATOM 4112 O O . GLY A 1 552 ? -58.947 5.878 50.922 1.00 50.28 552 GLY A O 1
ATOM 4113 N N . SER A 1 553 ? -56.874 6.373 50.221 1.00 49.31 553 SER A N 1
ATOM 4114 C CA . SER A 1 553 ? -56.834 5.309 49.194 1.00 49.31 553 SER A CA 1
ATOM 4115 C C . SER A 1 553 ? -56.276 3.972 49.715 1.00 49.31 553 SER A C 1
ATOM 4117 O O . SER A 1 553 ? -56.651 2.915 49.222 1.00 49.31 553 SER A O 1
ATOM 4119 N N . PHE A 1 554 ? -55.405 4.021 50.728 1.00 54.81 554 PHE A N 1
ATOM 4120 C CA . PHE A 1 554 ? -54.824 2.885 51.452 1.00 54.81 554 PHE A CA 1
ATOM 4121 C C . PHE A 1 554 ? -54.534 3.351 52.887 1.00 54.81 554 PHE A C 1
ATOM 4123 O O . PHE A 1 554 ? -53.977 4.438 53.054 1.00 54.81 554 PHE A O 1
ATOM 4130 N N . ASP A 1 555 ? -54.877 2.566 53.914 1.00 53.25 555 ASP A N 1
ATOM 4131 C CA . ASP A 1 555 ? -54.446 2.858 55.291 1.00 53.25 555 ASP A CA 1
ATOM 4132 C C . ASP A 1 555 ? -52.979 2.457 55.463 1.00 53.25 555 ASP A C 1
ATOM 4134 O O . ASP A 1 555 ? -52.632 1.378 55.940 1.00 53.25 555 ASP A O 1
ATOM 4138 N N . LEU A 1 556 ? -52.101 3.341 54.999 1.00 56.03 556 LEU A N 1
ATOM 4139 C CA . LEU A 1 556 ? -50.663 3.266 55.210 1.00 56.03 556 LEU A CA 1
ATOM 4140 C C . LEU A 1 556 ? -50.362 3.754 56.625 1.00 56.03 556 LEU A C 1
ATOM 4142 O O . LEU A 1 556 ? -50.342 4.957 56.882 1.00 56.03 556 LEU A O 1
ATOM 4146 N N . SER A 1 557 ? -50.143 2.825 57.549 1.00 53.31 557 SER A N 1
ATOM 4147 C CA . SER A 1 557 ? -49.756 3.186 58.909 1.00 53.31 557 SER A CA 1
ATOM 4148 C C . SER A 1 557 ? -48.327 3.742 58.943 1.00 53.31 557 SER A C 1
ATOM 4150 O O . SER A 1 557 ? -47.368 3.032 58.640 1.00 53.31 557 SER A O 1
ATOM 4152 N N . TRP A 1 558 ? -48.192 5.022 59.303 1.00 54.72 558 TRP A N 1
ATOM 4153 C CA . TRP A 1 558 ? -46.929 5.780 59.356 1.00 54.72 558 TRP A CA 1
ATOM 4154 C C . TRP A 1 558 ? -46.160 5.606 60.675 1.00 54.72 558 TRP A C 1
ATOM 4156 O O . TRP A 1 558 ? -45.136 6.248 60.884 1.00 54.72 558 TRP A O 1
ATOM 4166 N N . GLU A 1 559 ? -46.664 4.795 61.608 1.00 54.34 559 GLU A N 1
ATOM 4167 C CA . GLU A 1 559 ? -46.141 4.738 62.983 1.00 54.34 559 GLU A CA 1
ATOM 4168 C C . GLU A 1 559 ? -44.942 3.796 63.159 1.00 54.34 559 GLU A C 1
ATOM 4170 O O . GLU A 1 559 ? -44.365 3.714 64.242 1.00 54.34 559 GLU A O 1
ATOM 4175 N N . ARG A 1 560 ? -44.544 3.081 62.101 1.00 56.31 560 ARG A N 1
ATOM 4176 C CA . ARG A 1 560 ? -43.308 2.296 62.095 1.00 56.31 560 ARG A CA 1
ATOM 4177 C C . ARG A 1 560 ? -42.162 3.165 61.591 1.00 56.31 560 ARG A C 1
ATOM 4179 O O . ARG A 1 560 ? -42.058 3.399 60.388 1.00 56.31 560 ARG A O 1
ATOM 4186 N N . THR A 1 561 ? -41.289 3.590 62.499 1.00 51.59 561 THR A N 1
ATOM 4187 C CA . THR A 1 561 ? -39.967 4.117 62.146 1.00 51.59 561 THR A CA 1
ATOM 4188 C C . THR A 1 561 ? -39.264 3.065 61.276 1.00 51.59 561 THR A C 1
ATOM 4190 O O . THR A 1 561 ? -39.165 1.909 61.682 1.00 51.59 561 THR A O 1
ATOM 4193 N N . ASP A 1 562 ? -38.863 3.436 60.059 1.00 52.84 562 ASP A N 1
ATOM 4194 C CA . ASP A 1 562 ? -38.101 2.598 59.114 1.00 52.84 562 ASP A CA 1
ATOM 4195 C C . ASP A 1 562 ? -38.856 1.430 58.445 1.00 52.84 562 ASP A C 1
ATOM 4197 O O . ASP A 1 562 ? -38.284 0.376 58.155 1.00 52.84 562 ASP A O 1
ATOM 4201 N N . SER A 1 563 ? -40.151 1.588 58.148 1.00 51.78 563 SER A N 1
ATOM 4202 C CA . SER A 1 563 ? -40.863 0.565 57.370 1.00 51.78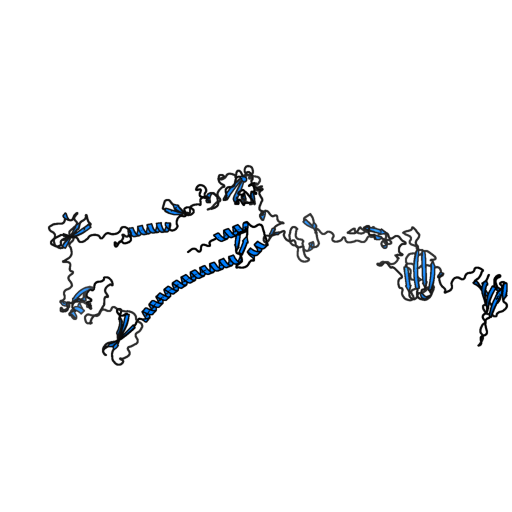 563 SER A CA 1
ATOM 4203 C C . SER A 1 563 ? -40.390 0.513 55.909 1.00 51.78 563 SER A C 1
ATOM 4205 O O . SER A 1 563 ? -40.599 1.447 55.141 1.00 51.78 563 SER A O 1
ATOM 4207 N N . THR A 1 564 ? -39.803 -0.613 55.498 1.00 54.72 564 THR A N 1
ATOM 4208 C CA . THR A 1 564 ? -39.452 -0.907 54.094 1.00 54.72 564 THR A CA 1
ATOM 4209 C C . THR A 1 564 ? -40.588 -1.570 53.310 1.00 54.72 564 THR A C 1
ATOM 4211 O O . THR A 1 564 ? -40.442 -1.821 52.115 1.00 54.72 564 THR A O 1
ATOM 4214 N N . ASN A 1 565 ? -41.716 -1.871 53.967 1.00 53.72 565 ASN A N 1
ATOM 4215 C CA . ASN A 1 565 ? -42.756 -2.745 53.434 1.00 53.72 565 ASN A CA 1
ATOM 4216 C C . ASN A 1 565 ? -44.137 -2.083 53.455 1.00 53.72 565 ASN A C 1
ATOM 4218 O O . ASN A 1 565 ? -44.588 -1.570 54.477 1.00 53.72 565 ASN A O 1
ATOM 4222 N N . LEU A 1 566 ? -44.857 -2.214 52.343 1.00 61.47 566 LEU A N 1
ATOM 4223 C CA . LEU A 1 566 ? -46.294 -1.976 52.269 1.00 61.47 566 LEU A CA 1
ATOM 4224 C C . LEU A 1 566 ? -47.035 -3.204 52.825 1.00 61.47 566 LEU A C 1
ATOM 4226 O O . LEU A 1 566 ? -47.026 -4.259 52.193 1.00 61.47 566 LEU A O 1
ATOM 4230 N N . VAL A 1 567 ? -47.668 -3.097 53.997 1.00 55.19 567 VAL A N 1
ATOM 4231 C CA . VAL A 1 567 ? -48.434 -4.218 54.572 1.00 55.19 567 VAL A CA 1
ATOM 4232 C C . VAL A 1 567 ? -49.839 -4.245 53.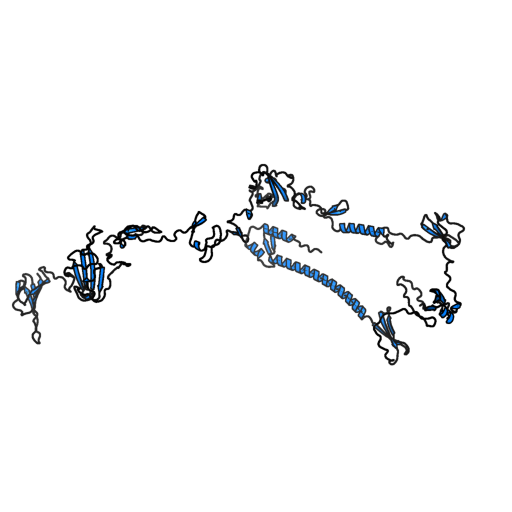973 1.00 55.19 567 VAL A C 1
ATOM 4234 O O . VAL A 1 567 ? -50.643 -3.352 54.223 1.00 55.19 567 VAL A O 1
ATOM 4237 N N . LEU A 1 568 ? -50.128 -5.284 53.186 1.00 57.47 568 LEU A N 1
ATOM 4238 C CA . LEU A 1 568 ? -51.451 -5.569 52.633 1.00 57.47 568 LEU A CA 1
ATOM 4239 C C . LEU A 1 568 ? -52.034 -6.791 53.363 1.00 57.47 568 LEU A C 1
ATOM 4241 O O . LEU A 1 568 ? -51.541 -7.903 53.185 1.00 57.47 568 LEU A O 1
ATOM 4245 N N . GLY A 1 569 ? -53.067 -6.588 54.186 1.00 61.59 569 GLY A N 1
ATOM 4246 C CA . GLY A 1 569 ? -53.734 -7.647 54.962 1.00 61.59 569 GLY A CA 1
ATOM 4247 C C . GLY A 1 569 ? -53.385 -7.668 56.458 1.00 61.59 569 GLY A C 1
ATOM 4248 O O . GLY A 1 569 ? -52.676 -6.794 56.958 1.00 61.59 569 GLY A O 1
ATOM 4249 N N . ALA A 1 570 ? -53.912 -8.665 57.181 1.00 72.38 570 ALA A N 1
ATOM 4250 C CA . ALA A 1 570 ? -53.774 -8.763 58.635 1.00 72.38 570 ALA A CA 1
ATOM 4251 C C . ALA A 1 570 ? -52.411 -9.324 59.082 1.00 72.38 570 ALA A C 1
ATOM 4253 O O . ALA A 1 570 ? -51.939 -10.336 58.565 1.00 72.38 570 ALA A O 1
ATOM 4254 N N . SER A 1 571 ? -51.796 -8.699 60.088 1.00 80.81 571 SER A N 1
ATOM 4255 C CA . SER A 1 571 ? -50.546 -9.162 60.707 1.00 80.81 571 SER A CA 1
ATOM 4256 C C . SER A 1 571 ? -50.815 -10.289 61.707 1.00 80.81 571 SER A C 1
ATOM 4258 O O . SER A 1 571 ? -51.620 -10.114 62.616 1.00 80.81 571 SER A O 1
ATOM 4260 N N . ASN A 1 572 ? -50.126 -11.427 61.579 1.00 84.25 572 ASN A N 1
ATOM 4261 C CA . ASN A 1 572 ? -50.246 -12.534 62.532 1.00 84.25 572 ASN A CA 1
ATOM 4262 C C . ASN A 1 572 ? -49.478 -12.224 63.833 1.00 84.25 572 ASN A C 1
ATOM 4264 O O . ASN A 1 572 ? -48.258 -12.054 63.821 1.00 84.25 572 ASN A O 1
ATOM 4268 N N . CYS A 1 573 ? -50.201 -12.135 64.941 1.00 85.94 573 CYS A N 1
ATOM 4269 C CA . CYS A 1 573 ? -49.728 -11.805 66.276 1.00 85.94 573 CYS A CA 1
ATOM 4270 C C . CYS A 1 573 ? -49.499 -13.075 67.108 1.00 85.94 573 CYS A C 1
ATOM 4272 O O . CYS A 1 573 ? -50.069 -14.136 66.853 1.00 85.94 573 CYS A O 1
ATOM 4274 N N . ALA A 1 574 ? -48.663 -12.963 68.141 1.00 91.06 574 ALA A N 1
ATOM 4275 C CA . ALA A 1 574 ? -48.406 -14.070 69.054 1.00 91.06 574 ALA A CA 1
ATOM 4276 C C . ALA A 1 574 ? -49.675 -14.491 69.824 1.00 91.06 574 ALA A C 1
ATOM 4278 O O . ALA A 1 574 ? -50.592 -13.700 70.060 1.00 91.06 574 ALA A O 1
ATOM 4279 N N . TYR A 1 575 ? -49.711 -15.746 70.263 1.00 91.50 575 TYR A N 1
ATOM 4280 C CA . TYR A 1 575 ? -50.778 -16.268 71.114 1.00 91.50 575 TYR A CA 1
ATOM 4281 C C . TYR A 1 575 ? -50.904 -15.448 72.412 1.00 91.50 575 TYR A C 1
ATOM 4283 O O . TYR A 1 575 ? -49.907 -15.231 73.099 1.00 91.50 575 TYR A O 1
ATOM 4291 N N . GLY A 1 576 ? -52.115 -15.005 72.760 1.00 88.62 576 GLY A N 1
ATOM 4292 C CA . GLY A 1 576 ? -52.379 -14.223 73.973 1.00 88.62 576 GLY A CA 1
ATOM 4293 C C . GLY A 1 576 ? -52.050 -12.731 73.860 1.00 88.62 576 GLY A C 1
ATOM 4294 O O . GLY A 1 576 ? -52.043 -12.040 74.880 1.00 88.62 576 GLY A O 1
ATOM 4295 N N . THR A 1 577 ? -51.797 -12.218 72.649 1.00 92.50 577 THR A N 1
ATOM 4296 C CA . THR A 1 577 ? -51.556 -10.782 72.418 1.00 92.50 577 THR A CA 1
ATOM 4297 C C . THR A 1 577 ? -52.684 -9.933 73.007 1.00 92.50 577 THR A C 1
ATOM 4299 O O . THR A 1 577 ? -53.865 -10.239 72.835 1.00 92.50 577 THR A O 1
ATOM 4302 N N . ASN A 1 578 ? -52.325 -8.861 73.711 1.00 90.50 578 ASN A N 1
ATOM 4303 C CA . ASN A 1 578 ? -53.288 -7.905 74.242 1.00 90.50 578 ASN A CA 1
ATOM 4304 C C . ASN A 1 578 ? -53.680 -6.893 73.160 1.00 90.50 578 ASN A C 1
ATOM 4306 O O . ASN A 1 578 ? -52.815 -6.270 72.544 1.00 90.50 578 ASN A O 1
ATOM 4310 N N . LEU A 1 579 ? -54.983 -6.704 72.957 1.00 88.06 579 LEU A N 1
ATOM 4311 C CA . LEU A 1 579 ? -55.519 -5.731 71.997 1.00 88.06 579 LEU A CA 1
ATOM 4312 C C . LEU A 1 579 ? -55.048 -4.299 72.268 1.00 88.06 579 LEU A C 1
ATOM 4314 O O . LEU A 1 579 ? -54.849 -3.529 71.334 1.00 88.06 579 LEU A O 1
ATOM 4318 N N . GLU A 1 580 ? -54.842 -3.950 73.536 1.00 85.50 580 GLU A N 1
ATOM 4319 C CA . GLU A 1 580 ? -54.459 -2.597 73.952 1.00 85.50 580 GLU A CA 1
ATOM 4320 C C . GLU A 1 580 ? -52.976 -2.275 73.721 1.00 85.50 580 GLU A C 1
ATOM 4322 O O . GLU A 1 580 ? -52.574 -1.113 73.801 1.00 85.50 580 GLU A O 1
ATOM 4327 N N . ASP A 1 581 ? -52.157 -3.287 73.422 1.00 87.50 581 ASP A N 1
ATOM 4328 C CA . ASP A 1 581 ? -50.749 -3.101 73.057 1.00 87.50 581 ASP A CA 1
ATOM 4329 C C . ASP A 1 581 ? -50.576 -2.788 71.564 1.00 87.50 581 ASP A C 1
ATOM 4331 O O . ASP A 1 581 ? -49.529 -2.295 71.139 1.00 87.50 581 ASP A O 1
ATOM 4335 N N . LEU A 1 582 ? -51.616 -3.022 70.758 1.00 86.44 582 LEU A N 1
ATOM 4336 C CA . LEU A 1 582 ? -51.637 -2.686 69.340 1.00 86.44 582 LEU A CA 1
ATOM 4337 C C . LEU A 1 582 ? -52.012 -1.215 69.164 1.00 86.44 582 LEU A C 1
ATOM 4339 O O . LEU A 1 582 ? -53.174 -0.854 68.993 1.00 86.44 582 LEU A O 1
ATOM 4343 N N . VAL A 1 583 ? -50.994 -0.359 69.219 1.00 81.88 583 VAL A N 1
ATOM 4344 C CA . VAL A 1 583 ? -51.141 1.098 69.068 1.00 81.88 583 VAL A CA 1
ATOM 4345 C C . VAL A 1 583 ? -51.126 1.555 67.608 1.00 81.88 583 VAL A C 1
ATOM 4347 O O . VAL A 1 583 ? -51.496 2.686 67.319 1.00 81.88 583 VAL A O 1
ATOM 4350 N N . VAL A 1 584 ? -50.747 0.673 66.688 1.00 78.50 584 VAL A N 1
ATOM 4351 C CA . VAL A 1 584 ? -50.543 0.991 65.274 1.00 78.50 584 VAL A CA 1
ATOM 4352 C C . VAL A 1 584 ? -51.806 0.671 64.478 1.00 78.50 584 VAL A C 1
ATOM 4354 O O . VAL A 1 584 ? -52.393 -0.392 64.649 1.00 78.50 584 VAL A O 1
ATOM 4357 N N . ALA A 1 585 ? -52.250 1.587 63.612 1.00 78.19 585 ALA A N 1
ATOM 4358 C CA . ALA A 1 585 ? -53.390 1.329 62.730 1.00 78.19 585 ALA A CA 1
ATOM 4359 C C . ALA A 1 585 ? -53.100 0.146 61.791 1.00 78.19 585 ALA A C 1
ATOM 4361 O O . ALA A 1 585 ? -51.996 0.043 61.249 1.00 78.19 585 ALA A O 1
ATOM 4362 N N . GLY A 1 586 ? -54.084 -0.726 61.583 1.00 78.62 586 GLY A N 1
ATOM 4363 C CA . GLY A 1 586 ? -53.947 -1.905 60.735 1.00 78.62 586 GLY A CA 1
ATOM 4364 C C . GLY A 1 586 ? -54.875 -3.048 61.127 1.00 78.62 586 GLY A C 1
ATOM 4365 O O . GLY A 1 586 ? -55.640 -2.957 62.090 1.00 78.62 586 GLY A O 1
ATOM 4366 N N . ASP A 1 587 ? -54.770 -4.134 60.368 1.00 85.00 587 ASP A N 1
ATOM 4367 C CA . ASP A 1 587 ? -55.455 -5.389 60.649 1.00 85.00 587 ASP A CA 1
ATOM 4368 C C . ASP A 1 587 ? -54.486 -6.370 61.321 1.00 85.00 587 ASP A C 1
ATOM 4370 O O . ASP A 1 587 ? -53.321 -6.497 60.932 1.00 85.00 587 ASP A O 1
ATOM 4374 N N . TYR A 1 588 ? -54.972 -7.088 62.325 1.00 87.19 588 TYR A N 1
ATOM 4375 C CA . TYR A 1 588 ? -54.196 -8.007 63.147 1.00 87.19 588 TYR A CA 1
ATOM 4376 C C . TYR A 1 588 ? -54.986 -9.285 63.389 1.00 87.19 588 TYR A C 1
ATOM 4378 O O . TYR A 1 588 ? -56.186 -9.240 63.638 1.00 87.19 588 TYR A O 1
ATOM 4386 N N . TYR A 1 589 ? -54.319 -10.428 63.346 1.00 91.19 589 TYR A N 1
ATOM 4387 C CA . TYR A 1 589 ? -54.898 -11.737 63.622 1.00 91.19 589 TYR A CA 1
ATOM 4388 C C . TYR A 1 589 ? -54.131 -12.401 64.761 1.00 91.19 589 TYR A C 1
ATOM 4390 O O . TYR A 1 589 ? -52.908 -12.402 64.742 1.00 91.19 589 TYR A O 1
ATOM 4398 N N . ALA A 1 590 ? -54.825 -13.014 65.714 1.00 91.81 590 ALA A N 1
ATOM 4399 C CA . ALA A 1 590 ? -54.219 -13.946 66.659 1.00 91.81 590 ALA A CA 1
ATOM 4400 C C . ALA A 1 590 ? -55.167 -15.112 66.931 1.00 91.81 590 ALA A C 1
ATOM 4402 O O . ALA A 1 590 ? -56.392 -14.965 66.918 1.00 91.81 590 ALA A O 1
ATOM 4403 N N . SER A 1 591 ? -54.572 -16.269 67.223 1.00 91.38 591 SER A N 1
ATOM 4404 C CA . SER A 1 591 ? -55.290 -17.490 67.602 1.00 91.38 591 SER A CA 1
ATOM 4405 C C . SER A 1 591 ? -55.906 -17.419 69.006 1.00 91.38 591 SER A C 1
ATOM 4407 O O . SER A 1 591 ? -56.800 -18.194 69.323 1.00 91.38 591 SER A O 1
ATOM 4409 N N . GLN A 1 592 ? -55.423 -16.508 69.857 1.00 91.75 592 GLN A N 1
ATOM 4410 C CA . GLN A 1 592 ? -56.069 -16.123 71.111 1.00 91.75 592 GLN A CA 1
ATOM 4411 C C . GLN A 1 592 ? -55.685 -14.684 71.462 1.00 91.75 592 GLN A C 1
ATOM 4413 O O . GLN A 1 592 ? -54.513 -14.315 71.358 1.00 91.75 592 GLN A O 1
ATOM 4418 N N . TRP A 1 593 ? -56.660 -13.908 71.924 1.00 92.94 593 TRP A N 1
ATOM 4419 C CA . TRP A 1 593 ? -56.489 -12.524 72.352 1.00 92.94 593 TRP A CA 1
ATOM 4420 C C . TRP A 1 593 ? -56.653 -12.366 73.863 1.00 92.94 593 TRP A C 1
ATOM 4422 O O . TRP A 1 593 ? -57.439 -13.076 74.489 1.00 92.94 593 TRP A O 1
ATOM 4432 N N . THR A 1 594 ? -55.962 -11.381 74.431 1.00 91.12 594 THR A N 1
ATOM 4433 C CA . THR A 1 594 ? -56.217 -10.876 75.785 1.00 91.12 594 THR A CA 1
ATOM 4434 C C . THR A 1 594 ? -56.989 -9.556 75.685 1.00 91.12 594 THR A C 1
ATOM 4436 O O . THR A 1 594 ? -56.676 -8.725 74.831 1.00 91.12 594 THR A O 1
ATOM 4439 N N . ASN A 1 595 ? -57.985 -9.355 76.559 1.00 87.50 595 ASN A N 1
ATOM 4440 C CA . ASN A 1 595 ? -58.902 -8.199 76.563 1.00 87.50 595 ASN A CA 1
ATOM 4441 C C . ASN A 1 595 ? -59.789 -8.068 75.308 1.00 87.50 595 ASN A C 1
ATOM 4443 O O . ASN A 1 595 ? -60.210 -6.968 74.941 1.00 87.50 595 ASN A O 1
ATOM 4447 N N . ALA A 1 596 ? -60.083 -9.190 74.649 1.00 89.75 596 ALA A N 1
ATOM 4448 C CA . ALA A 1 596 ? -61.040 -9.238 73.550 1.00 89.75 596 ALA A CA 1
ATOM 4449 C C . ALA A 1 596 ? -62.484 -9.310 74.057 1.00 89.75 596 ALA A C 1
ATOM 4451 O O . ALA A 1 596 ? -62.729 -9.833 75.143 1.00 89.75 596 ALA A O 1
ATOM 4452 N N . PRO A 1 597 ? -63.461 -8.832 73.265 1.00 90.69 597 PRO A N 1
ATOM 4453 C CA . PRO A 1 597 ? -64.876 -8.968 73.606 1.00 90.69 597 PRO A CA 1
ATOM 4454 C C . PRO A 1 597 ? -65.389 -10.418 73.524 1.00 90.69 597 PRO A C 1
ATOM 4456 O O . PRO A 1 597 ? -66.506 -10.693 73.959 1.00 90.69 597 PRO A O 1
ATOM 4459 N N . ALA A 1 598 ? -64.602 -11.340 72.962 1.00 88.50 598 ALA A N 1
ATOM 4460 C CA . ALA A 1 598 ? -64.896 -12.766 72.906 1.00 88.50 598 ALA A CA 1
ATOM 4461 C C . ALA A 1 598 ? -63.602 -13.593 72.939 1.00 88.50 598 ALA A C 1
ATOM 4463 O O . ALA A 1 598 ? -62.576 -13.164 72.408 1.00 88.50 598 ALA A O 1
ATOM 4464 N N . ASP A 1 599 ? -63.682 -14.788 73.526 1.00 86.69 599 ASP A N 1
ATOM 4465 C CA . ASP A 1 599 ? -62.573 -15.739 73.589 1.00 86.69 599 ASP A CA 1
ATOM 4466 C C . ASP A 1 599 ? -62.340 -16.447 72.244 1.00 86.69 599 ASP A C 1
ATOM 4468 O O . ASP A 1 599 ? -63.274 -16.698 71.478 1.00 86.69 599 ASP A O 1
ATOM 4472 N N . GLY A 1 600 ? -61.086 -16.835 71.995 1.00 86.56 600 GLY A N 1
ATOM 4473 C CA . GLY A 1 600 ? -60.677 -17.600 70.815 1.00 86.56 600 GLY A CA 1
ATOM 4474 C C . GLY A 1 600 ? -59.989 -16.761 69.739 1.00 86.56 600 GLY A C 1
ATOM 4475 O O . GLY A 1 600 ? -59.419 -15.702 70.021 1.00 86.56 600 GLY A O 1
ATOM 4476 N N . GLU A 1 601 ? -59.999 -17.270 68.508 1.00 92.06 601 GLU A N 1
ATOM 4477 C CA . GLU A 1 601 ? -59.315 -16.646 67.379 1.00 92.06 601 GLU A CA 1
ATOM 4478 C C . GLU A 1 601 ? -60.143 -15.493 66.799 1.00 92.06 601 GLU A C 1
ATOM 4480 O O . GLU A 1 601 ? -61.382 -15.513 66.785 1.00 92.06 601 GLU A O 1
ATOM 4485 N N . GLY A 1 602 ? -59.462 -14.471 66.290 1.00 91.62 602 GLY A N 1
ATOM 4486 C CA . GLY A 1 602 ? -60.156 -13.323 65.723 1.00 91.62 602 GLY A CA 1
ATOM 4487 C C . GLY A 1 602 ? -59.254 -12.343 65.000 1.00 91.62 602 GLY A C 1
ATOM 4488 O O . GLY A 1 602 ? -58.030 -12.367 65.155 1.00 91.62 602 GLY A O 1
ATOM 4489 N N . VAL A 1 603 ? -59.891 -11.476 64.217 1.00 92.31 603 VAL A N 1
ATOM 4490 C CA . VAL A 1 603 ? -59.249 -10.369 63.506 1.00 92.31 603 VAL A CA 1
ATOM 4491 C C . VAL A 1 603 ? -59.633 -9.056 64.173 1.00 92.31 603 VAL A C 1
ATOM 4493 O O . VAL A 1 603 ? -60.814 -8.734 64.295 1.00 92.31 603 VAL A O 1
ATOM 4496 N N . TYR A 1 604 ? -58.630 -8.288 64.576 1.00 91.31 604 TYR A N 1
ATOM 4497 C CA . TYR A 1 604 ? -58.760 -6.933 65.088 1.00 91.31 604 TYR A CA 1
ATOM 4498 C C . TYR A 1 604 ? -58.353 -5.929 64.016 1.00 91.31 604 TYR A C 1
ATOM 4500 O O . TYR A 1 604 ? -57.244 -6.000 63.497 1.00 91.31 604 TYR A O 1
ATOM 4508 N N . SER A 1 605 ? -59.232 -4.984 63.703 1.00 89.31 605 SER A N 1
ATOM 4509 C CA . SER A 1 605 ? -58.960 -3.887 62.776 1.00 89.31 605 SER A CA 1
ATOM 4510 C C . SER A 1 605 ? -58.969 -2.578 63.549 1.00 89.31 605 SER A C 1
ATOM 4512 O O . SER A 1 605 ? -60.025 -2.158 64.029 1.00 89.31 605 SER A O 1
ATOM 4514 N N . LEU A 1 606 ? -57.806 -1.942 63.685 1.00 86.12 606 LEU A N 1
ATOM 4515 C CA . LEU A 1 606 ? -57.657 -0.614 64.275 1.00 86.12 606 LEU A CA 1
ATOM 4516 C C . LEU A 1 606 ? -57.574 0.424 63.162 1.00 86.12 606 LEU A C 1
ATOM 4518 O O . LEU A 1 606 ? -56.686 0.372 62.311 1.00 86.12 606 LEU A O 1
ATOM 4522 N N . ARG A 1 607 ? -58.487 1.392 63.186 1.00 83.69 607 ARG A N 1
ATOM 4523 C CA . ARG A 1 607 ? -58.639 2.400 62.139 1.00 83.69 607 ARG A CA 1
ATOM 4524 C C . ARG A 1 607 ? -58.568 3.795 62.732 1.00 83.69 607 ARG A C 1
ATOM 4526 O O . ARG A 1 607 ? -59.178 4.084 63.763 1.00 83.69 607 ARG A O 1
ATOM 4533 N N . GLU A 1 608 ? -57.860 4.681 62.047 1.00 79.69 608 GLU A N 1
ATOM 4534 C CA . GLU A 1 608 ? -57.719 6.075 62.453 1.00 79.69 608 GLU A CA 1
ATOM 4535 C C . GLU A 1 608 ? -58.496 7.012 61.545 1.00 79.69 608 GLU A C 1
ATOM 4537 O O . GLU A 1 608 ? -58.569 6.832 60.333 1.00 79.69 608 GLU A O 1
ATOM 4542 N N . MET A 1 609 ? -59.058 8.053 62.145 1.00 74.38 609 MET A N 1
ATOM 4543 C CA . MET A 1 609 ? -59.726 9.134 61.445 1.00 74.38 609 MET A CA 1
ATOM 4544 C C . MET A 1 609 ? -58.983 10.441 61.702 1.00 74.38 609 MET A C 1
ATOM 4546 O O . MET A 1 609 ? -58.614 10.769 62.837 1.00 74.38 609 MET A O 1
ATOM 4550 N N . ARG A 1 610 ? -58.793 11.207 60.629 1.00 68.62 610 ARG A N 1
ATOM 4551 C CA . ARG A 1 610 ? -58.223 12.554 60.658 1.00 68.62 610 ARG A CA 1
ATOM 4552 C C . ARG A 1 610 ? -59.303 13.584 60.348 1.00 68.62 610 ARG A C 1
ATOM 4554 O O . ARG A 1 610 ? -60.247 13.293 59.615 1.00 68.62 610 ARG A O 1
ATOM 4561 N N . THR A 1 611 ? -59.139 14.799 60.866 1.00 69.56 611 THR A N 1
ATOM 4562 C CA . THR A 1 611 ? -59.956 15.945 60.456 1.00 69.56 611 THR A CA 1
ATOM 4563 C C . THR A 1 611 ? -59.822 16.159 58.950 1.00 69.56 611 THR A C 1
ATOM 4565 O O . THR A 1 611 ? -58.716 16.322 58.431 1.00 69.56 611 THR A O 1
ATOM 4568 N N . TYR A 1 612 ? -60.952 16.145 58.244 1.00 60.19 612 TYR A N 1
ATOM 4569 C CA . TYR A 1 612 ? -60.992 16.374 56.804 1.00 60.19 612 TYR A CA 1
ATOM 4570 C C . TYR A 1 612 ? -60.369 17.734 56.449 1.00 60.19 612 TYR A C 1
ATOM 4572 O O . TYR A 1 612 ? -60.726 18.753 57.037 1.00 60.19 612 TYR A O 1
ATOM 4580 N N . GLY A 1 613 ? -59.442 17.742 55.487 1.00 59.47 613 GLY A N 1
ATOM 4581 C CA . GLY A 1 613 ? -58.784 18.957 54.991 1.00 59.47 613 GLY A CA 1
ATOM 4582 C C . GLY A 1 613 ? -57.567 19.443 55.790 1.00 59.47 613 GLY A C 1
ATOM 4583 O O . GLY A 1 613 ? -56.915 20.385 55.349 1.00 59.47 613 GLY A O 1
ATOM 4584 N N . ASP A 1 614 ? -57.212 18.808 56.911 1.00 66.25 614 ASP A N 1
ATOM 4585 C CA . ASP A 1 614 ? -56.024 19.171 57.695 1.00 66.25 614 ASP A CA 1
ATOM 4586 C C . ASP A 1 614 ? -54.885 18.165 57.474 1.00 66.25 614 ASP A C 1
ATOM 4588 O O . ASP A 1 614 ? -54.879 17.077 58.049 1.00 66.25 614 ASP A O 1
ATOM 4592 N N . ALA A 1 615 ? -53.894 18.546 56.665 1.00 56.91 615 ALA A N 1
ATOM 4593 C CA . ALA A 1 615 ? -52.717 17.730 56.361 1.00 56.91 615 ALA A CA 1
ATOM 4594 C C . ALA A 1 615 ? -51.679 17.656 57.501 1.00 56.91 615 ALA A C 1
ATOM 4596 O O . ALA A 1 615 ? -50.790 16.801 57.431 1.00 56.91 615 ALA A O 1
ATOM 4597 N N . ASN A 1 616 ? -51.826 18.453 58.574 1.00 60.59 616 ASN A N 1
ATOM 4598 C CA . ASN A 1 616 ? -50.858 18.588 59.679 1.00 60.59 616 ASN A CA 1
ATOM 4599 C C . ASN A 1 616 ? -51.398 18.236 61.078 1.00 60.59 616 ASN A C 1
ATOM 4601 O O . ASN A 1 616 ? -50.628 18.220 62.030 1.00 60.59 616 ASN A O 1
ATOM 4605 N N . SER A 1 617 ? -52.678 17.873 61.221 1.00 66.44 617 SER A N 1
ATOM 4606 C CA . SER A 1 617 ? -53.226 17.299 62.461 1.00 66.44 617 SER A CA 1
ATOM 4607 C C . SER A 1 617 ? -52.268 16.295 63.132 1.00 66.44 617 SER A C 1
ATOM 4609 O O . SER A 1 617 ? -51.828 15.337 62.490 1.00 66.44 617 SER A O 1
ATOM 4611 N N . THR A 1 618 ? -51.991 16.467 64.422 1.00 67.25 618 THR A N 1
ATOM 4612 C CA . THR A 1 618 ? -51.138 15.586 65.249 1.00 67.25 618 THR A CA 1
ATOM 4613 C C . THR A 1 618 ? -51.941 14.641 66.148 1.00 67.25 618 THR A C 1
ATOM 4615 O O . THR A 1 618 ? -51.366 13.788 66.817 1.00 67.25 618 THR A O 1
ATOM 4618 N N . MET A 1 619 ? -53.272 14.774 66.142 1.00 70.06 619 MET A N 1
ATOM 4619 C CA . MET A 1 619 ? -54.208 14.003 66.964 1.00 70.06 619 MET A CA 1
ATOM 4620 C C . MET A 1 619 ? -55.177 13.219 66.065 1.00 70.06 619 MET A C 1
ATOM 4622 O O . MET A 1 619 ? -55.549 13.686 64.985 1.00 70.06 619 MET A O 1
ATOM 4626 N N . ARG A 1 620 ? -55.581 12.015 66.472 1.00 72.94 620 ARG A N 1
ATOM 4627 C CA . ARG A 1 620 ? -56.422 11.099 65.681 1.00 72.94 620 ARG A CA 1
ATOM 4628 C C . ARG A 1 620 ? -57.565 10.559 66.525 1.00 72.94 620 ARG A C 1
ATOM 4630 O O . ARG A 1 620 ? -57.361 10.221 67.686 1.00 72.94 620 ARG A O 1
ATOM 4637 N N . VAL A 1 621 ? -58.761 10.459 65.947 1.00 74.31 621 VAL A N 1
ATOM 4638 C CA . VAL A 1 621 ? -59.874 9.726 66.571 1.00 74.31 621 VAL A CA 1
ATOM 4639 C C . VAL A 1 621 ? -59.838 8.303 66.032 1.00 74.31 621 VAL A C 1
ATOM 4641 O O . VAL A 1 621 ? -59.936 8.107 64.822 1.00 74.31 621 VAL A O 1
ATOM 4644 N N . ALA A 1 622 ? -59.678 7.314 66.907 1.00 82.38 622 ALA A N 1
ATOM 4645 C CA . ALA A 1 622 ? -59.618 5.915 66.501 1.00 82.38 622 ALA A CA 1
ATOM 4646 C C . ALA A 1 622 ? -60.971 5.207 66.662 1.00 82.38 622 ALA A C 1
ATOM 4648 O O . ALA A 1 622 ? -61.777 5.528 67.539 1.00 82.38 622 ALA A O 1
ATOM 4649 N N . HIS A 1 623 ? -61.206 4.210 65.820 1.00 88.56 623 HIS A N 1
ATOM 4650 C CA . HIS A 1 623 ? -62.263 3.221 65.993 1.00 88.56 623 HIS A CA 1
ATOM 4651 C C . HIS A 1 623 ? -61.699 1.836 65.697 1.00 88.56 623 HIS A C 1
ATOM 4653 O O . HIS A 1 623 ? -60.702 1.705 64.985 1.00 88.56 623 HIS A O 1
ATOM 4659 N N . ALA A 1 624 ? -62.322 0.806 66.255 1.00 90.38 624 ALA A N 1
ATOM 4660 C CA . ALA A 1 624 ? -61.878 -0.555 66.034 1.00 90.38 624 ALA A CA 1
ATOM 4661 C C . ALA A 1 624 ? -63.033 -1.516 65.787 1.00 90.38 624 ALA A C 1
ATOM 4663 O O . ALA A 1 624 ? -64.116 -1.378 66.364 1.00 90.38 624 ALA A O 1
ATOM 4664 N N . PHE A 1 625 ? -62.759 -2.515 64.956 1.00 91.06 625 PHE A N 1
ATOM 4665 C CA . PHE A 1 625 ? -63.614 -3.672 64.740 1.00 91.06 625 PHE A CA 1
ATOM 4666 C C . PHE A 1 625 ? -62.913 -4.923 65.253 1.00 91.06 625 PHE A C 1
ATOM 4668 O O . PHE A 1 625 ? -61.700 -5.067 65.105 1.00 91.06 625 PHE A O 1
ATOM 4675 N N . PHE A 1 626 ? -63.679 -5.841 65.829 1.00 92.69 626 PHE A N 1
ATOM 4676 C CA . PHE A 1 626 ? -63.185 -7.165 66.184 1.00 92.69 626 PHE A CA 1
ATOM 4677 C C . PHE A 1 626 ? -64.118 -8.224 65.619 1.00 92.69 626 PHE A C 1
ATOM 4679 O O . PHE A 1 626 ? -65.285 -8.305 66.006 1.00 92.69 626 PHE A O 1
ATOM 4686 N N . TYR A 1 627 ? -63.604 -9.026 64.695 1.00 91.69 627 TYR A N 1
ATOM 4687 C CA . TYR A 1 627 ? -64.290 -10.205 64.198 1.00 91.69 627 TYR A CA 1
ATOM 4688 C C . TYR A 1 627 ? -63.801 -11.425 64.973 1.00 91.69 627 TYR A C 1
ATOM 4690 O O . TYR A 1 627 ? -62.695 -11.917 64.747 1.00 91.69 627 TYR A O 1
ATOM 4698 N N . ALA A 1 628 ? -64.628 -11.893 65.903 1.00 91.19 628 ALA A N 1
ATOM 4699 C CA . ALA A 1 628 ? -64.387 -13.108 66.663 1.00 91.19 628 ALA A CA 1
ATOM 4700 C C . ALA A 1 628 ? -64.755 -14.308 65.787 1.00 91.19 628 ALA A C 1
ATOM 4702 O O . ALA A 1 628 ? -65.928 -14.681 65.699 1.00 91.19 628 ALA A O 1
ATOM 4703 N N . ILE A 1 629 ? -63.759 -14.898 65.128 1.00 89.12 629 ILE A N 1
ATOM 4704 C CA . ILE A 1 629 ? -63.954 -15.990 64.167 1.00 89.12 629 ILE A CA 1
ATOM 4705 C C . ILE A 1 629 ? -64.539 -17.208 64.884 1.00 89.12 629 ILE A C 1
ATOM 4707 O O . ILE A 1 629 ? -65.562 -17.733 64.450 1.00 89.12 629 ILE A O 1
ATOM 4711 N N . SER A 1 630 ? -63.960 -17.598 66.025 1.00 85.00 630 SER A N 1
ATOM 4712 C CA . SER A 1 630 ? -64.422 -18.764 66.791 1.00 85.00 630 SER A CA 1
ATOM 4713 C C . SER A 1 630 ? -65.863 -18.620 67.302 1.00 85.00 630 SER A C 1
ATOM 4715 O O . SER A 1 630 ? -66.577 -19.612 67.420 1.00 85.00 630 SER A O 1
ATOM 4717 N N . ALA A 1 631 ? -66.304 -17.391 67.591 1.00 82.81 631 ALA A N 1
ATOM 4718 C CA . ALA A 1 631 ? -67.652 -17.111 68.087 1.00 82.81 631 ALA A CA 1
ATOM 4719 C C . ALA A 1 631 ? -68.658 -16.753 66.975 1.00 82.81 631 ALA A C 1
ATOM 4721 O O . ALA A 1 631 ? -69.857 -16.688 67.245 1.00 82.81 631 ALA A O 1
ATOM 4722 N N . GLY A 1 632 ? -68.194 -16.484 65.748 1.00 84.44 632 GLY A N 1
ATOM 4723 C CA . GLY A 1 632 ? -69.025 -15.981 64.652 1.00 84.44 632 GLY A CA 1
ATOM 4724 C C . GLY A 1 632 ? -69.644 -14.609 64.941 1.00 84.44 632 GLY A C 1
ATOM 4725 O O . GLY A 1 632 ? -70.789 -14.363 64.559 1.00 84.44 632 GLY A O 1
ATOM 4726 N N . LYS A 1 633 ? -68.923 -13.733 65.656 1.00 87.00 633 LYS A N 1
ATOM 4727 C CA . LYS A 1 633 ? -69.429 -12.428 66.114 1.00 87.00 633 LYS A CA 1
ATOM 4728 C C . LYS A 1 633 ? -68.604 -11.260 65.591 1.00 87.00 633 LYS A C 1
ATOM 4730 O O . LYS A 1 633 ? -67.383 -11.353 65.484 1.00 87.00 633 LYS A O 1
ATOM 4735 N N . LEU A 1 634 ? -69.266 -10.136 65.336 1.00 89.62 634 LEU A N 1
ATOM 4736 C CA . LEU A 1 634 ? -68.637 -8.867 64.985 1.00 89.62 634 LEU A CA 1
ATOM 4737 C C . LEU A 1 634 ? -68.907 -7.825 66.069 1.00 89.62 634 LEU A C 1
ATOM 4739 O O . LEU A 1 634 ? -70.060 -7.531 66.388 1.00 89.62 634 LEU A O 1
ATOM 4743 N N . PHE A 1 635 ? -67.838 -7.222 66.572 1.00 92.19 635 PHE A N 1
ATOM 4744 C CA . PHE A 1 635 ? -67.871 -6.159 67.566 1.00 92.19 635 PHE A CA 1
ATOM 4745 C C . PHE A 1 635 ? -67.274 -4.870 67.011 1.00 92.19 635 PHE A C 1
ATOM 4747 O O . PHE A 1 635 ? -66.406 -4.889 66.134 1.00 92.19 635 PHE A O 1
ATOM 4754 N N . TRP A 1 636 ? -67.706 -3.748 67.572 1.00 92.69 636 TRP A N 1
ATOM 4755 C CA . TRP A 1 636 ? -67.164 -2.428 67.292 1.00 92.69 636 TRP A CA 1
ATOM 4756 C C . TRP A 1 636 ? -66.999 -1.620 68.568 1.00 92.69 636 TRP A C 1
ATOM 4758 O O . TRP A 1 636 ? -67.785 -1.747 69.507 1.00 92.69 636 TRP A O 1
ATOM 4768 N N . ARG A 1 637 ? -65.993 -0.751 68.580 1.00 90.75 637 ARG A N 1
ATOM 4769 C CA . ARG A 1 637 ? -65.830 0.287 69.596 1.00 90.75 637 ARG A CA 1
ATOM 4770 C C . ARG A 1 637 ? -65.248 1.554 68.986 1.00 90.75 637 ARG A C 1
ATOM 4772 O O . ARG A 1 637 ? -64.482 1.511 68.023 1.00 90.75 637 ARG A O 1
ATOM 4779 N N . GLY A 1 638 ? -65.588 2.689 69.583 1.00 90.62 638 GLY A N 1
ATOM 4780 C CA . GLY A 1 638 ? -65.013 3.990 69.251 1.00 90.62 638 GLY A CA 1
ATOM 4781 C C . GLY A 1 638 ? -64.127 4.518 70.375 1.00 90.62 638 GLY A C 1
ATOM 4782 O O . GLY A 1 638 ? -64.332 4.182 71.544 1.00 90.62 638 GLY A O 1
ATOM 4783 N N . GLY A 1 639 ? -63.166 5.371 70.027 1.00 87.81 639 GLY A N 1
ATOM 4784 C CA . GLY A 1 639 ? -62.388 6.133 70.997 1.00 87.81 639 GLY A CA 1
ATOM 4785 C C . GLY A 1 639 ? -63.237 7.157 71.762 1.00 87.81 639 GLY A C 1
ATOM 4786 O O . GLY A 1 639 ? -64.223 7.689 71.241 1.00 87.81 639 GLY A O 1
ATOM 4787 N N . THR A 1 640 ? -62.873 7.445 73.011 1.00 85.88 640 THR A N 1
ATOM 4788 C CA . THR A 1 640 ? -63.508 8.490 73.841 1.00 85.88 640 THR A CA 1
ATOM 4789 C C . THR A 1 640 ? -62.918 9.881 73.602 1.00 85.88 640 THR A C 1
ATOM 4791 O O . THR A 1 640 ? -63.633 10.871 73.750 1.00 85.88 640 THR A O 1
ATOM 4794 N N . ALA A 1 641 ? -61.649 9.958 73.194 1.00 82.50 641 ALA A N 1
ATOM 4795 C CA . ALA A 1 641 ? -60.915 11.187 72.900 1.00 82.50 641 ALA A CA 1
ATOM 4796 C C . ALA A 1 641 ? -59.926 10.979 71.739 1.00 82.50 641 ALA A C 1
ATOM 4798 O O . ALA A 1 641 ? -59.634 9.845 71.354 1.00 82.50 641 ALA A O 1
ATOM 4799 N N . ALA A 1 642 ? -59.412 12.075 71.177 1.00 80.69 642 ALA A N 1
ATOM 4800 C CA . ALA A 1 642 ? -58.345 12.001 70.185 1.00 80.69 642 ALA A CA 1
ATOM 4801 C C . ALA A 1 642 ? -56.999 11.672 70.857 1.00 80.69 642 ALA A C 1
ATOM 4803 O O . ALA A 1 642 ? -56.705 12.206 71.927 1.00 80.69 642 ALA A O 1
ATOM 4804 N N . ARG A 1 643 ? -56.174 10.839 70.215 1.00 79.12 643 ARG A N 1
ATOM 4805 C CA . ARG A 1 643 ? -54.839 10.444 70.695 1.00 79.12 643 ARG A CA 1
ATOM 4806 C C . ARG A 1 643 ? -53.712 10.958 69.788 1.00 79.12 643 ARG A C 1
ATOM 4808 O O . ARG A 1 643 ? -53.950 11.120 68.588 1.00 79.12 643 ARG A O 1
ATOM 4815 N N . PRO A 1 644 ? -52.489 11.165 70.309 1.00 76.06 644 PRO A N 1
ATOM 4816 C CA . PRO A 1 644 ? -51.289 11.272 69.482 1.00 76.06 644 PRO A CA 1
ATOM 4817 C C . PRO A 1 644 ? -50.964 9.941 68.786 1.00 76.06 644 PRO A C 1
ATOM 4819 O O . PRO A 1 644 ? -51.294 8.871 69.304 1.00 76.06 644 PRO A O 1
ATOM 4822 N N . ALA A 1 645 ? -50.271 10.007 67.648 1.00 69.81 645 ALA A N 1
ATOM 4823 C CA . ALA A 1 645 ? -49.786 8.819 66.941 1.00 69.81 645 ALA A CA 1
ATOM 4824 C C . ALA A 1 645 ? -48.878 7.948 67.840 1.00 69.81 645 ALA A C 1
ATOM 4826 O O . ALA A 1 645 ? -48.062 8.472 68.605 1.00 69.81 645 ALA A O 1
ATOM 4827 N N . GLY A 1 646 ? -49.033 6.626 67.765 1.00 70.75 646 GLY A N 1
ATOM 4828 C CA . GLY A 1 646 ? -48.240 5.625 68.489 1.00 70.75 646 GLY A CA 1
ATOM 4829 C C . GLY A 1 646 ? -48.568 5.471 69.979 1.00 70.75 646 GLY A C 1
ATOM 4830 O O . GLY A 1 646 ? -47.901 4.706 70.673 1.00 70.75 646 GLY A O 1
ATOM 4831 N N . GLN A 1 647 ? -49.575 6.180 70.498 1.00 81.25 647 GLN A N 1
ATOM 4832 C CA . GLN A 1 647 ? -49.976 6.130 71.913 1.00 81.25 647 GLN A CA 1
ATOM 4833 C C . GLN A 1 647 ? -51.214 5.262 72.133 1.00 81.25 647 GLN A C 1
ATOM 4835 O O . GLN A 1 647 ? -51.997 5.055 71.220 1.00 81.25 647 GLN A O 1
ATOM 4840 N N . ARG A 1 648 ? -51.461 4.762 73.345 1.00 84.06 648 ARG A N 1
ATOM 4841 C CA . ARG A 1 648 ? -52.682 3.975 73.604 1.00 84.06 648 ARG A CA 1
ATOM 4842 C C . ARG A 1 648 ? -53.952 4.818 73.428 1.00 84.06 648 ARG A C 1
ATOM 4844 O O . ARG A 1 648 ? -53.973 6.000 73.761 1.00 84.06 648 ARG A O 1
ATOM 4851 N N . GLN A 1 649 ? -55.007 4.196 72.905 1.00 86.25 649 GLN A N 1
ATOM 4852 C CA . GLN A 1 649 ? -56.324 4.814 72.755 1.00 86.25 649 GLN A CA 1
ATOM 4853 C C . GLN A 1 649 ? -57.168 4.561 74.006 1.00 86.25 649 GLN A C 1
ATOM 4855 O O . GLN A 1 649 ? -57.225 3.443 74.510 1.00 86.25 649 GLN A O 1
ATOM 4860 N N . GLU A 1 650 ? -57.882 5.583 74.471 1.00 88.12 650 GLU A N 1
ATOM 4861 C CA . GLU A 1 650 ? -58.963 5.389 75.436 1.00 88.12 650 GLU A CA 1
ATOM 4862 C C . GLU A 1 650 ? -60.236 4.948 74.706 1.00 88.12 650 GLU A C 1
ATOM 4864 O O . GLU A 1 650 ? -60.689 5.612 73.764 1.00 88.12 650 GLU A O 1
ATOM 4869 N N . TRP A 1 651 ? -60.803 3.819 75.125 1.00 89.69 651 TRP A N 1
ATOM 4870 C CA . TRP A 1 651 ? -61.897 3.150 74.429 1.00 89.69 651 TRP A CA 1
ATOM 4871 C C . TRP A 1 651 ? -63.226 3.263 75.164 1.00 89.69 651 TRP A C 1
ATOM 4873 O O . TRP A 1 651 ? -63.289 3.241 76.390 1.00 89.69 651 TRP A O 1
ATOM 4883 N N . ARG A 1 652 ? -64.310 3.316 74.389 1.00 89.62 652 ARG A N 1
ATOM 4884 C CA . ARG A 1 652 ? -65.641 2.931 74.868 1.00 89.62 652 ARG A CA 1
ATOM 4885 C C . ARG A 1 652 ? -65.735 1.407 74.966 1.00 89.62 652 ARG A C 1
ATOM 4887 O O . ARG A 1 652 ? -64.967 0.694 74.316 1.00 89.62 652 ARG A O 1
ATOM 4894 N N . ASP A 1 653 ? -66.720 0.931 75.719 1.00 90.88 653 ASP A N 1
ATOM 4895 C CA . ASP A 1 653 ? -67.039 -0.493 75.781 1.00 90.88 653 ASP A CA 1
ATOM 4896 C C . ASP A 1 653 ? -67.357 -1.060 74.392 1.00 90.88 653 ASP A C 1
ATOM 4898 O O . ASP A 1 653 ? -67.870 -0.367 73.505 1.00 90.88 653 ASP A O 1
ATOM 4902 N N . TRP A 1 654 ? -67.053 -2.344 74.212 1.00 90.38 654 TRP A N 1
ATOM 4903 C CA . TRP A 1 654 ? -67.369 -3.066 72.990 1.00 90.38 654 TRP A CA 1
ATOM 4904 C C . TRP A 1 654 ? -68.879 -3.191 72.794 1.00 90.38 654 TRP A C 1
ATOM 4906 O O . TRP A 1 654 ? -69.616 -3.600 73.688 1.00 90.38 654 TRP A O 1
ATOM 4916 N N . PHE A 1 655 ? -69.321 -2.898 71.578 1.00 87.12 655 PHE A N 1
ATOM 4917 C CA . PHE A 1 655 ? -70.688 -3.081 71.127 1.00 87.12 655 PHE A CA 1
ATOM 4918 C C . PHE A 1 655 ? -70.743 -4.232 70.114 1.00 87.12 655 PHE A C 1
ATOM 4920 O O . PHE A 1 655 ? -70.060 -4.195 69.091 1.00 87.12 655 PHE A O 1
ATOM 4927 N N . GLU A 1 656 ? -71.543 -5.263 70.389 1.00 88.50 656 GLU A N 1
ATOM 4928 C CA . GLU A 1 656 ? -71.784 -6.372 69.456 1.00 88.50 656 GLU A CA 1
ATOM 4929 C C . GLU A 1 656 ? -72.721 -5.905 68.331 1.00 88.50 656 GLU A C 1
ATOM 4931 O O . GLU A 1 656 ? -73.872 -5.551 68.576 1.00 88.50 656 GLU A O 1
ATOM 4936 N N . ILE A 1 657 ? -72.222 -5.883 67.092 1.00 80.06 657 ILE A N 1
ATOM 4937 C CA . ILE A 1 657 ? -72.991 -5.495 65.899 1.00 80.06 657 ILE A CA 1
ATOM 4938 C C . ILE A 1 657 ? -73.783 -6.690 65.365 1.00 80.06 657 ILE A C 1
ATOM 4940 O O . ILE A 1 657 ? -74.920 -6.543 64.917 1.00 80.06 657 ILE A O 1
ATOM 4944 N N . LEU A 1 658 ? -73.165 -7.872 65.374 1.00 71.94 658 LEU A N 1
ATOM 4945 C CA . LEU A 1 658 ? -73.725 -9.091 64.802 1.00 71.94 658 LEU A CA 1
ATOM 4946 C C . LEU A 1 658 ? -73.251 -10.290 65.623 1.00 71.94 658 LEU A C 1
ATOM 4948 O O . LEU A 1 658 ? -72.047 -10.508 65.738 1.00 71.94 658 LEU A O 1
ATOM 4952 N N . GLY A 1 659 ? -74.184 -11.070 66.169 1.00 58.34 659 GLY A N 1
ATOM 4953 C CA . GLY A 1 659 ? -73.853 -12.295 66.888 1.00 58.34 659 GLY A CA 1
ATOM 4954 C C . GLY A 1 659 ? -75.048 -12.946 67.587 1.00 58.34 659 GLY A C 1
ATOM 4955 O O . GLY A 1 659 ? -75.812 -12.316 68.313 1.00 58.34 659 GLY A O 1
ATOM 4956 N N . GLY A 1 660 ? -75.223 -14.241 67.326 1.00 55.88 660 GLY A N 1
ATOM 4957 C CA . GLY A 1 660 ? -76.306 -15.070 67.855 1.00 55.88 660 GLY A CA 1
ATOM 4958 C C . GLY A 1 660 ? -77.059 -15.811 66.749 1.00 55.88 660 GLY A C 1
ATOM 4959 O O . GLY A 1 660 ? -77.492 -15.212 65.772 1.00 55.88 660 GLY A O 1
ATOM 4960 N N . ASN A 1 661 ? -77.263 -17.120 66.923 1.00 49.47 661 ASN A N 1
ATOM 4961 C CA . ASN A 1 661 ? -78.033 -18.004 66.029 1.00 49.47 661 ASN A CA 1
ATOM 4962 C C . ASN A 1 661 ? -79.548 -17.686 65.951 1.00 49.47 661 ASN A C 1
ATOM 4964 O O . ASN A 1 661 ? -80.343 -18.550 65.590 1.00 49.47 661 ASN A O 1
ATOM 4968 N N . PHE A 1 662 ? -79.981 -16.470 66.286 1.00 47.41 662 PHE A N 1
ATOM 4969 C CA . PHE A 1 662 ? -81.383 -16.071 66.229 1.00 47.41 662 PHE A CA 1
ATOM 4970 C C . PHE A 1 662 ? -81.537 -14.793 65.411 1.00 47.41 662 PHE A C 1
ATOM 4972 O O . PHE A 1 662 ? -81.010 -13.740 65.762 1.00 47.41 662 PHE A O 1
ATOM 4979 N N . ALA A 1 663 ? -82.291 -14.897 64.315 1.00 47.50 663 ALA A N 1
ATOM 4980 C CA . ALA A 1 663 ? -82.763 -13.745 63.562 1.00 47.50 663 ALA A CA 1
ATOM 4981 C C . ALA A 1 663 ? -83.567 -12.797 64.481 1.00 47.50 663 ALA A C 1
ATOM 4983 O O . ALA A 1 663 ? -84.244 -13.271 65.400 1.00 47.50 663 ALA A O 1
ATOM 4984 N N . PRO A 1 664 ? -83.547 -11.473 64.243 1.00 51.12 664 PRO A N 1
ATOM 4985 C CA . PRO A 1 664 ? -84.396 -10.545 64.984 1.00 51.12 664 PRO A CA 1
ATOM 4986 C C . PRO A 1 664 ? -85.876 -10.946 64.842 1.00 51.12 664 PRO A C 1
ATOM 4988 O O . PRO A 1 664 ? -86.400 -11.024 63.732 1.00 51.12 664 PRO A O 1
ATOM 4991 N N . MET A 1 665 ? -86.555 -11.224 65.963 1.00 51.47 665 MET A N 1
ATOM 4992 C CA . MET A 1 665 ? -87.969 -11.627 65.960 1.00 51.47 665 MET A CA 1
ATOM 4993 C C . MET A 1 665 ? -88.891 -10.452 65.572 1.00 51.47 665 MET A C 1
ATOM 4995 O O . MET A 1 665 ? -88.764 -9.369 66.158 1.00 51.47 665 MET A O 1
ATOM 4999 N N . PRO A 1 666 ? -89.862 -10.642 64.654 1.00 53.38 666 PRO A N 1
ATOM 5000 C CA . PRO A 1 666 ? -90.861 -9.625 64.330 1.00 53.38 666 PRO A CA 1
ATOM 5001 C C . PRO A 1 666 ? -91.772 -9.334 65.534 1.00 53.38 666 PRO A C 1
ATOM 5003 O O . PRO A 1 666 ? -92.318 -10.251 66.140 1.00 53.38 666 PRO A O 1
ATOM 5006 N N . LYS A 1 667 ? -91.966 -8.052 65.868 1.00 53.44 667 LYS A N 1
ATOM 5007 C CA . LYS A 1 667 ? -92.833 -7.594 66.977 1.00 53.44 667 LYS A CA 1
ATOM 5008 C C . LYS A 1 667 ? -94.197 -7.041 66.523 1.00 53.44 667 LYS A C 1
ATOM 5010 O O . LYS A 1 667 ? -94.911 -6.461 67.335 1.00 53.44 667 LYS A O 1
ATOM 5015 N N . ALA A 1 668 ? -94.546 -7.155 65.241 1.00 56.16 668 ALA A N 1
ATOM 5016 C CA . ALA A 1 668 ? -95.809 -6.634 64.713 1.00 56.16 668 ALA A CA 1
ATOM 5017 C C . ALA A 1 668 ? -96.971 -7.611 64.981 1.00 56.16 668 ALA A C 1
ATOM 5019 O O . ALA A 1 668 ? -96.802 -8.818 64.825 1.00 56.16 668 ALA A O 1
ATOM 5020 N N . ALA A 1 669 ? -98.135 -7.092 65.388 1.00 57.09 669 ALA A N 1
ATOM 5021 C CA . ALA A 1 669 ? -99.323 -7.896 65.681 1.00 57.09 669 ALA A CA 1
ATOM 5022 C C . ALA A 1 669 ? -99.895 -8.537 64.401 1.00 57.09 669 ALA A C 1
ATOM 5024 O O . ALA A 1 669 ? -100.134 -7.831 63.420 1.00 57.09 669 ALA A O 1
ATOM 5025 N N . GLY A 1 670 ? -100.102 -9.860 64.400 1.00 64.62 670 GLY A N 1
ATOM 5026 C CA . GLY A 1 670 ? -100.610 -10.600 63.238 1.00 64.62 670 GLY A CA 1
ATOM 5027 C C . GLY A 1 670 ? -100.265 -12.097 63.221 1.00 64.62 670 GLY A C 1
ATOM 5028 O O . GLY A 1 670 ? -99.657 -12.624 64.154 1.00 64.62 670 GLY A O 1
ATOM 5029 N N . VAL A 1 671 ? -100.651 -12.783 62.136 1.00 60.34 671 VAL A N 1
ATOM 5030 C CA . VAL A 1 671 ? -100.353 -14.209 61.893 1.00 60.34 671 VAL A CA 1
ATOM 5031 C C . VAL A 1 671 ? -98.856 -14.481 62.035 1.00 60.34 671 VAL A C 1
ATOM 5033 O O . VAL A 1 671 ? -98.042 -13.848 61.368 1.00 60.34 671 VAL A O 1
ATOM 5036 N N . GLY A 1 672 ? -98.491 -15.429 62.896 1.00 62.19 672 GLY A N 1
ATOM 5037 C CA . GLY A 1 672 ? -97.106 -15.779 63.208 1.00 62.19 672 GLY A CA 1
ATOM 5038 C C . GLY A 1 672 ? -96.537 -15.095 64.454 1.00 62.19 672 GLY A C 1
ATOM 5039 O O . GLY A 1 672 ? -95.409 -15.408 64.833 1.00 62.19 672 GLY A O 1
ATOM 5040 N N . GLN A 1 673 ? -97.295 -14.219 65.125 1.00 68.88 673 GLN A N 1
ATOM 5041 C CA . GLN A 1 673 ? -96.890 -13.638 66.406 1.00 68.88 673 GLN A CA 1
ATOM 5042 C C . GLN A 1 673 ? -96.717 -14.734 67.464 1.00 68.88 673 GLN A C 1
ATOM 5044 O O . GLN A 1 673 ? -97.625 -15.533 67.689 1.00 68.88 673 GLN A O 1
ATOM 5049 N N . VAL A 1 674 ? -95.566 -14.746 68.139 1.00 66.81 674 VAL A N 1
ATOM 5050 C CA . VAL A 1 674 ? -95.288 -15.643 69.267 1.00 66.81 674 VAL A CA 1
ATOM 5051 C C . VAL A 1 674 ? -95.331 -14.844 70.566 1.00 66.81 674 VAL A C 1
ATOM 5053 O O . VAL A 1 674 ? -94.713 -13.785 70.679 1.00 66.81 674 VAL A O 1
ATOM 5056 N N . TYR A 1 675 ? -96.069 -15.350 71.547 1.00 68.19 675 TYR A N 1
ATOM 5057 C CA . TYR A 1 675 ? -96.235 -14.771 72.871 1.00 68.19 675 TYR A CA 1
ATOM 5058 C C . TYR A 1 675 ? -95.820 -15.797 73.927 1.00 68.19 675 TYR A C 1
ATOM 5060 O O . TYR A 1 675 ? -96.373 -16.894 73.998 1.00 68.19 675 TYR A O 1
ATOM 5068 N N . LEU A 1 676 ? -94.818 -15.454 74.735 1.00 69.75 676 LEU A N 1
ATOM 5069 C CA . LEU A 1 676 ? -94.361 -16.290 75.841 1.00 69.75 676 LEU A CA 1
ATOM 5070 C C . LEU A 1 676 ? -95.021 -15.795 77.128 1.00 69.75 676 LEU A C 1
ATOM 5072 O O . LEU A 1 676 ? -94.834 -14.636 77.498 1.00 69.75 676 LEU A O 1
ATOM 5076 N N . LEU A 1 677 ? -95.762 -16.664 77.814 1.00 65.00 677 LEU A N 1
ATOM 5077 C CA . LEU A 1 677 ? -96.371 -16.336 79.103 1.00 65.00 677 LEU A CA 1
ATOM 5078 C C . LEU A 1 677 ? -95.378 -16.648 80.233 1.00 65.00 677 LEU A C 1
ATOM 5080 O O . LEU A 1 677 ? -95.043 -17.822 80.444 1.00 65.00 677 LEU A O 1
ATOM 5084 N N . PRO A 1 678 ? -94.891 -15.632 80.970 1.00 58.06 678 PRO A N 1
ATOM 5085 C CA . PRO A 1 678 ? -94.007 -15.850 82.108 1.00 58.06 678 PRO A CA 1
ATOM 5086 C C . PRO A 1 678 ? -94.781 -16.533 83.246 1.00 58.06 678 PRO A C 1
ATOM 5088 O O . PRO A 1 678 ? -95.880 -16.107 83.585 1.00 58.06 678 PRO A O 1
ATOM 5091 N N . TYR A 1 679 ? -94.204 -17.572 83.858 1.00 59.88 679 TYR A N 1
ATOM 5092 C CA . TYR A 1 679 ? -94.789 -18.314 84.994 1.00 59.88 679 TYR A CA 1
ATOM 5093 C C . TYR A 1 679 ? -96.113 -19.053 84.708 1.00 59.88 679 TYR A C 1
ATOM 5095 O O . TYR A 1 679 ? -96.895 -19.300 85.626 1.00 59.88 679 TYR A O 1
ATOM 5103 N N . GLY A 1 680 ? -96.374 -19.413 83.447 1.00 61.44 680 GLY A N 1
ATOM 5104 C CA . GLY A 1 680 ? -97.448 -20.347 83.087 1.00 61.44 680 GLY A CA 1
ATOM 5105 C C . GLY A 1 680 ? -98.878 -19.829 83.286 1.00 61.44 680 GLY A C 1
ATOM 5106 O O . GLY A 1 680 ? -99.816 -20.630 83.307 1.00 61.44 680 GLY A O 1
ATOM 5107 N N . SER A 1 681 ? -99.070 -18.512 83.440 1.00 65.56 681 SER A N 1
ATOM 5108 C CA . SER A 1 681 ? -100.397 -17.888 83.535 1.00 65.56 681 SER A CA 1
ATOM 5109 C C . SER A 1 681 ? -100.434 -16.493 82.906 1.00 65.56 681 SER A C 1
ATOM 5111 O O . SER A 1 681 ? -99.427 -15.788 82.863 1.00 65.56 681 SER A O 1
ATOM 5113 N N . GLY A 1 682 ? -101.599 -16.103 82.392 1.00 70.50 682 GLY A N 1
ATOM 5114 C CA . GLY A 1 682 ? -101.828 -14.794 81.776 1.00 70.50 682 GLY A CA 1
ATOM 5115 C C . GLY A 1 682 ? -102.908 -14.838 80.697 1.00 70.50 682 GLY A C 1
ATOM 5116 O O . GLY A 1 682 ? -103.427 -15.903 80.366 1.00 70.50 682 GLY A O 1
ATOM 5117 N N . THR A 1 683 ? -103.263 -13.676 80.160 1.00 75.88 683 THR A N 1
ATOM 5118 C CA . THR A 1 683 ? -104.284 -13.547 79.112 1.00 75.88 683 THR A CA 1
ATOM 5119 C C . THR A 1 683 ? -103.611 -13.416 77.753 1.00 75.88 683 THR A C 1
ATOM 5121 O O . THR A 1 683 ? -102.674 -12.631 77.603 1.00 75.88 683 THR A O 1
ATOM 5124 N N . LEU A 1 684 ? -104.072 -14.182 76.764 1.00 73.75 684 LEU A N 1
ATOM 5125 C CA . LEU A 1 684 ? -103.581 -14.056 75.392 1.00 73.75 684 LEU A CA 1
ATOM 5126 C C . LEU A 1 684 ? -103.932 -12.676 74.814 1.00 73.75 684 LEU A C 1
ATOM 5128 O O . LEU A 1 684 ? -105.010 -12.163 75.122 1.00 73.75 684 LEU A O 1
ATOM 5132 N N . PRO A 1 685 ? -103.083 -12.089 73.948 1.00 75.06 685 PRO A N 1
ATOM 5133 C CA . PRO A 1 685 ? -103.436 -10.870 73.225 1.00 75.06 685 PRO A CA 1
ATOM 5134 C C . PRO A 1 685 ? -104.774 -11.026 72.486 1.00 75.06 685 PRO A C 1
ATOM 5136 O O . PRO A 1 685 ? -105.094 -12.115 72.007 1.00 75.06 685 PRO A O 1
ATOM 5139 N N . GLU A 1 686 ? -105.576 -9.960 72.427 1.00 74.38 686 GLU A N 1
ATOM 5140 C CA . GLU A 1 686 ? -106.855 -9.988 71.709 1.00 74.38 686 GLU A CA 1
ATOM 5141 C C . GLU A 1 686 ? -106.654 -10.227 70.204 1.00 74.38 686 GLU A C 1
ATOM 5143 O O . GLU A 1 686 ? -105.661 -9.793 69.619 1.00 74.38 686 GLU A O 1
ATOM 5148 N N . GLY A 1 687 ? -107.630 -10.893 69.581 1.00 71.31 687 GLY A N 1
ATOM 5149 C CA . GLY A 1 687 ? -107.607 -11.221 68.155 1.00 71.31 687 GLY A CA 1
ATOM 5150 C C . GLY A 1 687 ? -106.968 -12.576 67.840 1.00 71.31 687 GLY A C 1
ATOM 5151 O O . GLY A 1 687 ? -106.070 -13.054 68.540 1.00 71.31 687 GLY A O 1
ATOM 5152 N N . GLY A 1 688 ? -107.462 -13.205 66.776 1.00 74.38 688 GLY A N 1
ATOM 5153 C CA . GLY A 1 688 ? -106.938 -14.455 66.244 1.00 74.38 688 GLY A CA 1
ATOM 5154 C C . GLY A 1 688 ? -107.192 -15.740 67.040 1.00 74.38 688 GLY A C 1
ATOM 5155 O O . GLY A 1 688 ? -107.769 -15.750 68.130 1.00 74.38 688 GLY A O 1
ATOM 5156 N N . THR A 1 689 ? -106.746 -16.861 66.463 1.00 75.94 689 THR A N 1
ATOM 5157 C CA . THR A 1 689 ? -106.660 -18.173 67.133 1.00 75.94 689 THR A CA 1
ATOM 5158 C C . THR A 1 689 ? -105.203 -18.499 67.428 1.00 75.94 689 THR A C 1
ATOM 5160 O O . THR A 1 689 ? -104.358 -18.525 66.530 1.00 75.94 689 THR A O 1
ATOM 5163 N N . TRP A 1 690 ? -104.919 -18.787 68.689 1.00 76.81 690 TRP A N 1
ATOM 5164 C CA . TRP A 1 690 ? -103.594 -19.063 69.214 1.00 76.81 690 TRP A CA 1
ATOM 5165 C C . TRP A 1 690 ? -103.424 -20.554 69.471 1.00 76.81 690 TRP A C 1
ATOM 5167 O O . TRP A 1 690 ? -104.235 -21.164 70.165 1.00 76.81 690 TRP A O 1
ATOM 5177 N N . VAL A 1 691 ? -102.344 -21.139 68.958 1.00 76.12 691 VAL A N 1
ATOM 5178 C CA . VAL A 1 691 ? -101.841 -22.425 69.446 1.00 76.12 691 VAL A CA 1
ATOM 5179 C C . VAL A 1 691 ? -101.045 -22.176 70.700 1.00 76.12 691 VAL A C 1
ATOM 5181 O O . VAL A 1 691 ? -100.067 -21.441 70.670 1.00 76.12 691 VAL A O 1
ATOM 5184 N N . VAL A 1 692 ? -101.454 -22.811 71.783 1.00 71.06 692 VAL A N 1
ATOM 5185 C CA . VAL A 1 692 ? -100.830 -22.726 73.092 1.00 71.06 692 VAL A CA 1
ATOM 5186 C C . VAL A 1 692 ? -100.254 -24.088 73.422 1.00 71.06 692 VAL A C 1
ATOM 5188 O O . VAL A 1 692 ? -100.977 -25.083 73.458 1.00 71.06 692 VAL A O 1
ATOM 5191 N N . VAL A 1 693 ? -98.948 -24.130 73.657 1.00 69.88 693 VAL A N 1
ATOM 5192 C CA . VAL A 1 693 ? -98.224 -25.350 74.008 1.00 69.88 693 VAL A CA 1
ATOM 5193 C C . VAL A 1 693 ? -97.691 -25.212 75.428 1.00 69.88 693 VAL A C 1
ATOM 5195 O O . VAL A 1 693 ? -96.918 -24.295 75.723 1.00 69.88 693 VAL A O 1
ATOM 5198 N N . SER A 1 694 ? -98.086 -26.135 76.306 1.00 66.69 694 SER A N 1
ATOM 5199 C CA . SER A 1 694 ? -97.586 -26.233 77.680 1.00 66.69 694 SER A CA 1
ATOM 5200 C C . SER A 1 694 ? -96.714 -27.478 77.859 1.00 66.69 694 SER A C 1
ATOM 5202 O O . SER A 1 694 ? -97.025 -28.557 77.353 1.00 66.69 694 SER A O 1
ATOM 5204 N N . TRP A 1 695 ? -95.594 -27.320 78.569 1.00 60.09 695 TRP A N 1
ATOM 5205 C CA . TRP A 1 695 ? -94.597 -28.373 78.787 1.00 60.09 695 TRP A CA 1
ATOM 5206 C C . TRP A 1 695 ? -94.482 -28.658 80.296 1.00 60.09 695 TRP A C 1
ATOM 5208 O O . TRP A 1 695 ? -94.125 -27.767 81.066 1.00 60.09 695 TRP A O 1
ATOM 5218 N N . GLY A 1 696 ? -94.811 -29.882 80.730 1.00 55.31 696 GLY A N 1
ATOM 5219 C CA . GLY A 1 696 ? -94.740 -30.320 82.135 1.00 55.31 696 GLY A CA 1
ATOM 5220 C C . GLY A 1 696 ? -93.310 -30.647 82.602 1.00 55.31 696 GLY A C 1
ATOM 5221 O O . GLY A 1 696 ? -92.546 -31.274 81.872 1.00 55.31 696 GLY A O 1
ATOM 5222 N N . ILE A 1 697 ? -92.945 -30.213 83.818 1.00 52.38 697 ILE A N 1
ATOM 5223 C CA . ILE A 1 697 ? -91.592 -30.300 84.416 1.00 52.38 697 ILE A CA 1
ATOM 5224 C C . ILE A 1 697 ? -91.428 -31.555 85.308 1.00 52.38 697 ILE A C 1
ATOM 5226 O O . ILE A 1 697 ? -92.381 -32.040 85.908 1.00 52.38 697 ILE A O 1
ATOM 5230 N N . ASN A 1 698 ? -90.190 -32.060 85.398 1.00 42.59 698 ASN A N 1
ATOM 5231 C CA . ASN A 1 698 ? -89.736 -33.319 86.011 1.00 42.59 698 ASN A CA 1
ATOM 5232 C C . ASN A 1 698 ? -89.561 -33.273 87.550 1.00 42.59 698 ASN A C 1
ATOM 5234 O O . ASN A 1 698 ? -88.826 -32.423 88.051 1.00 42.59 698 ASN A O 1
ATOM 5238 N N . ILE A 1 699 ? -90.113 -34.261 88.274 1.00 40.09 699 ILE A N 1
ATOM 5239 C CA . ILE A 1 699 ? -89.524 -34.794 89.519 1.00 40.09 699 ILE A CA 1
ATOM 5240 C C . ILE A 1 699 ? -89.595 -36.333 89.477 1.00 40.09 699 ILE A C 1
ATOM 5242 O O . ILE A 1 699 ? -90.674 -36.911 89.520 1.00 40.09 699 ILE A O 1
ATOM 5246 N N . ALA A 1 700 ? -88.428 -36.982 89.426 1.00 41.59 700 ALA A N 1
ATOM 5247 C CA . ALA A 1 700 ? -88.196 -38.395 89.748 1.00 41.59 700 ALA A CA 1
ATOM 5248 C C . ALA A 1 700 ? -89.045 -39.462 89.006 1.00 41.59 700 ALA A C 1
ATOM 5250 O O . ALA A 1 700 ? -89.725 -40.271 89.631 1.00 41.59 700 ALA A O 1
ATOM 5251 N N . GLY A 1 701 ? -88.873 -39.574 87.680 1.00 47.09 701 GLY A N 1
ATOM 5252 C CA . GLY A 1 701 ? -88.873 -40.903 87.036 1.00 47.09 701 GLY A CA 1
ATOM 5253 C C . GLY A 1 701 ? -90.125 -41.408 86.297 1.00 47.09 701 GLY A C 1
ATOM 5254 O O . GLY A 1 701 ? -90.306 -42.620 86.226 1.00 47.09 701 GLY A O 1
ATOM 5255 N N . GLY A 1 702 ? -90.939 -40.553 85.666 1.00 39.91 702 GLY A N 1
ATOM 5256 C CA . GLY A 1 702 ? -91.937 -40.990 84.669 1.00 39.91 702 GLY A CA 1
ATOM 5257 C C . GLY A 1 702 ? -92.544 -39.823 83.875 1.00 39.91 702 GLY A C 1
ATOM 5258 O O . GLY A 1 702 ? -92.863 -38.798 84.465 1.00 39.91 702 GLY A O 1
ATOM 5259 N N . TYR A 1 703 ? -92.667 -39.943 82.545 1.00 47.75 703 TYR A N 1
ATOM 5260 C CA . TYR A 1 703 ? -93.226 -38.901 81.660 1.00 47.75 703 TYR A CA 1
ATOM 5261 C C . TYR A 1 703 ? -94.765 -38.915 81.653 1.00 47.75 703 TYR A C 1
ATOM 5263 O O . TYR A 1 703 ? -95.357 -39.984 81.517 1.00 47.75 703 TYR A O 1
ATOM 5271 N N . SER A 1 704 ? -95.407 -37.740 81.652 1.00 43.78 704 SER A N 1
ATOM 5272 C CA . SER A 1 704 ? -96.751 -37.582 81.072 1.00 43.78 704 SER A CA 1
ATOM 5273 C C . SER A 1 704 ? -96.929 -36.231 80.359 1.00 43.78 704 SER A C 1
ATOM 5275 O O . SER A 1 704 ? -96.691 -35.173 80.935 1.00 43.78 704 SER A O 1
ATOM 5277 N N . GLU A 1 705 ? -97.318 -36.366 79.091 1.00 51.72 705 GLU A N 1
ATOM 5278 C CA . GLU A 1 705 ? -97.788 -35.469 78.019 1.00 51.72 705 GLU A CA 1
ATOM 5279 C C . GLU A 1 705 ? -97.954 -33.956 78.287 1.00 51.72 705 GLU A C 1
ATOM 5281 O O . GLU A 1 705 ? -98.794 -33.515 79.068 1.00 51.72 705 GLU A O 1
ATOM 5286 N N . GLY A 1 706 ? -97.205 -33.145 77.525 1.00 57.88 706 GLY A N 1
ATOM 5287 C CA . GLY A 1 706 ? -97.534 -31.737 77.282 1.00 57.88 706 GLY A CA 1
ATOM 5288 C C . GLY A 1 706 ? -98.816 -31.610 76.455 1.00 57.88 706 GLY A C 1
ATOM 5289 O O . GLY A 1 706 ? -99.100 -32.454 75.606 1.00 57.88 706 GLY A O 1
ATOM 5290 N N . SER A 1 707 ? -99.597 -30.558 76.700 1.00 62.69 707 SER A N 1
ATOM 5291 C CA . SER A 1 707 ? -100.862 -30.328 75.994 1.00 62.69 707 SER A CA 1
ATOM 5292 C C . SER A 1 707 ? -100.717 -29.218 74.954 1.00 62.69 707 SER A C 1
ATOM 5294 O O . SER A 1 707 ? -100.088 -28.191 75.222 1.00 62.69 707 SER A O 1
ATOM 5296 N N . VAL A 1 708 ? -101.321 -29.418 73.780 1.00 66.56 708 VAL A N 1
ATOM 5297 C CA . VAL A 1 708 ? -101.512 -28.375 72.765 1.00 66.56 708 VAL A CA 1
ATOM 5298 C C . VAL A 1 708 ? -102.987 -28.002 72.745 1.00 66.56 708 VAL A C 1
ATOM 5300 O O . VAL A 1 708 ? -103.845 -28.868 72.578 1.00 66.56 708 VAL A O 1
ATOM 5303 N N . GLN A 1 709 ? -103.285 -26.719 72.911 1.00 69.56 709 GLN A N 1
ATOM 5304 C CA . GLN A 1 709 ? -104.643 -26.184 72.877 1.00 69.56 709 GLN A CA 1
ATOM 5305 C C . GLN A 1 709 ? -104.741 -25.061 71.850 1.00 69.56 709 GLN A C 1
ATOM 5307 O O . GLN A 1 709 ? -103.809 -24.280 71.684 1.00 69.56 709 GLN A O 1
ATOM 5312 N N . PHE A 1 710 ? -105.884 -24.966 71.178 1.00 74.69 710 PHE A N 1
ATOM 5313 C CA . PHE A 1 710 ? -106.214 -23.831 70.322 1.00 74.69 710 PHE A CA 1
ATOM 5314 C C . PHE A 1 710 ? -107.168 -22.928 71.096 1.00 74.69 710 PHE A C 1
ATOM 5316 O O . PHE A 1 710 ? -108.281 -23.343 71.419 1.00 74.69 710 PHE A O 1
ATOM 5323 N N . LEU A 1 711 ? -106.723 -21.721 71.427 1.00 74.44 711 LEU A N 1
ATOM 5324 C CA . LEU A 1 711 ? -107.475 -20.756 72.225 1.00 74.44 711 LEU A CA 1
ATOM 5325 C C . LEU A 1 711 ? -107.699 -19.475 71.420 1.00 74.44 711 LEU A C 1
ATOM 5327 O O . LEU A 1 711 ? -106.834 -19.049 70.660 1.00 74.44 711 LEU A O 1
ATOM 5331 N N . ALA A 1 712 ? -108.856 -18.842 71.585 1.00 79.62 712 ALA A N 1
ATOM 5332 C CA . ALA A 1 712 ? -109.106 -17.535 70.982 1.00 79.62 712 ALA A CA 1
ATOM 5333 C C . ALA A 1 712 ? -108.271 -16.446 71.681 1.00 79.62 712 ALA A C 1
ATOM 5335 O O . ALA A 1 712 ? -107.997 -16.546 72.883 1.00 79.62 712 ALA A O 1
ATOM 5336 N N . GLY A 1 713 ? -107.891 -15.393 70.958 1.00 75.94 713 GLY A N 1
ATOM 5337 C CA . GLY A 1 713 ? -107.277 -14.206 71.556 1.00 75.94 713 GLY A CA 1
ATOM 5338 C C . GLY A 1 713 ? -108.149 -13.624 72.674 1.00 75.94 713 GLY A C 1
ATOM 5339 O O . GLY A 1 713 ? -109.376 -13.681 72.604 1.00 75.94 713 GLY A O 1
ATOM 5340 N N . GLY A 1 714 ? -107.526 -13.121 73.740 1.00 72.94 714 GLY A N 1
ATOM 5341 C CA . GLY A 1 714 ? -108.220 -12.698 74.964 1.00 72.94 714 GLY A CA 1
ATOM 5342 C C . GLY A 1 714 ? -108.566 -13.832 75.942 1.00 72.94 714 GLY A C 1
ATOM 5343 O O . GLY A 1 714 ? -109.061 -13.559 77.035 1.00 72.94 714 GLY A O 1
ATOM 5344 N N . SER A 1 715 ? -108.289 -15.102 75.609 1.00 77.94 715 SER A N 1
ATOM 5345 C CA . SER A 1 715 ? -108.498 -16.213 76.550 1.00 77.94 715 SER A CA 1
ATOM 5346 C C . SER A 1 715 ? -107.530 -16.126 77.731 1.00 77.94 715 SER A C 1
ATOM 5348 O O . SER A 1 715 ? -106.320 -15.962 77.551 1.00 77.94 715 SER A O 1
ATOM 5350 N N . ALA A 1 716 ? -108.060 -16.276 78.946 1.00 72.31 716 ALA A N 1
ATOM 5351 C CA . ALA A 1 716 ? -107.260 -16.396 80.159 1.00 72.31 716 ALA A CA 1
ATOM 5352 C C . ALA A 1 716 ? -106.713 -17.823 80.295 1.00 72.31 716 ALA A C 1
ATOM 5354 O O . ALA A 1 716 ? -107.473 -18.792 80.284 1.00 72.31 716 ALA A O 1
ATOM 5355 N N . ILE A 1 717 ? -105.398 -17.952 80.458 1.00 68.75 717 ILE A N 1
ATOM 5356 C CA . ILE A 1 717 ? -104.719 -19.226 80.697 1.00 68.75 717 ILE A CA 1
ATOM 5357 C C . ILE A 1 717 ? -104.422 -19.325 82.195 1.00 68.75 717 ILE A C 1
ATOM 5359 O O . ILE A 1 717 ? -103.627 -18.555 82.743 1.00 68.75 717 ILE A O 1
ATOM 5363 N N . GLY A 1 718 ? -105.112 -20.252 82.864 1.00 57.03 718 GLY A N 1
ATOM 5364 C CA . GLY A 1 718 ? -105.032 -20.464 84.308 1.00 57.03 718 GLY A CA 1
ATOM 5365 C C . GLY A 1 718 ? -104.094 -21.609 84.697 1.00 57.03 718 GLY A C 1
ATOM 5366 O O . GLY A 1 718 ? -104.281 -22.734 84.251 1.00 57.03 718 GLY A O 1
ATOM 5367 N N . PHE A 1 719 ? -103.124 -21.300 85.566 1.00 55.41 719 PHE A N 1
ATOM 5368 C CA . PHE A 1 719 ? -102.330 -22.218 86.402 1.00 55.41 719 PHE A CA 1
ATOM 5369 C C . PHE A 1 719 ? -101.855 -23.533 85.742 1.00 55.41 719 PHE A C 1
ATOM 5371 O O . PHE A 1 719 ? -102.224 -24.629 86.160 1.00 55.41 719 PHE A O 1
ATOM 5378 N N . ALA A 1 720 ? -100.938 -23.430 84.775 1.00 53.16 720 ALA A N 1
ATOM 5379 C CA . ALA A 1 720 ? -100.213 -24.575 84.209 1.00 53.16 720 ALA A CA 1
ATOM 5380 C C . ALA A 1 720 ? -98.818 -24.776 84.852 1.00 53.16 720 ALA A C 1
ATOM 5382 O O . ALA A 1 720 ? -97.826 -24.947 84.151 1.00 53.16 720 ALA A O 1
ATOM 5383 N N . GLY A 1 721 ? -98.723 -24.740 86.189 1.00 54.03 721 GLY A N 1
ATOM 5384 C CA . GLY A 1 721 ? -97.469 -24.991 86.925 1.00 54.03 721 GLY A CA 1
ATOM 5385 C C . GLY A 1 721 ? -96.311 -24.029 86.595 1.00 54.03 721 GLY A C 1
ATOM 5386 O O . GLY A 1 721 ? -96.464 -23.067 85.852 1.00 54.03 721 GLY A O 1
ATOM 5387 N N . THR A 1 722 ? -95.122 -24.275 87.156 1.00 52.03 722 THR A N 1
ATOM 5388 C CA . THR A 1 722 ? -93.906 -23.439 86.998 1.00 52.03 722 THR A CA 1
ATOM 5389 C C . THR A 1 722 ? -93.245 -23.532 85.608 1.00 52.03 722 THR A C 1
ATOM 5391 O O . THR A 1 722 ? -92.053 -23.261 85.466 1.00 52.03 722 THR A O 1
ATOM 5394 N N . GLY A 1 723 ? -94.002 -23.921 84.579 1.00 57.59 723 GLY A N 1
ATOM 5395 C CA . GLY A 1 723 ? -93.539 -24.068 83.200 1.00 57.59 723 GLY A CA 1
ATOM 5396 C C . GLY A 1 723 ? -93.720 -22.809 82.353 1.00 57.59 723 GLY A C 1
ATOM 5397 O O . GLY A 1 723 ? -94.556 -21.951 82.632 1.00 57.59 723 GLY A O 1
ATOM 5398 N N . PHE A 1 724 ? -92.931 -22.707 81.284 1.00 56.88 724 PHE A N 1
ATOM 5399 C CA . PHE A 1 724 ? -93.146 -21.705 80.243 1.00 56.88 724 PHE A CA 1
ATOM 5400 C C . PHE A 1 724 ? -94.248 -22.185 79.299 1.00 56.88 724 PHE A C 1
ATOM 5402 O O . PHE A 1 724 ? -94.250 -23.342 78.873 1.00 56.88 724 PHE A O 1
ATOM 5409 N N . VAL A 1 725 ? -95.171 -21.288 78.955 1.00 63.19 725 VAL A N 1
ATOM 5410 C CA . VAL A 1 725 ? -96.200 -21.542 77.943 1.00 63.19 725 VAL A CA 1
ATOM 5411 C C . VAL A 1 725 ? -95.870 -20.705 76.716 1.00 63.19 725 VAL A C 1
ATOM 5413 O O . VAL A 1 725 ? -95.724 -19.483 76.809 1.00 63.19 725 VAL A O 1
ATOM 5416 N N . LEU A 1 726 ? -95.738 -21.375 75.573 1.00 67.25 726 LEU A N 1
ATOM 5417 C CA . LEU A 1 726 ? -95.526 -20.730 74.283 1.00 67.25 726 LEU A CA 1
ATOM 5418 C C . LEU A 1 726 ? -96.862 -20.670 73.546 1.00 67.25 726 LEU A C 1
ATOM 5420 O O . LEU A 1 726 ? -97.484 -21.707 73.318 1.00 67.25 726 LEU A O 1
ATOM 5424 N N . ALA A 1 727 ? -97.288 -19.471 73.163 1.00 67.19 727 ALA A N 1
ATOM 5425 C CA . ALA A 1 727 ? -98.456 -19.262 72.325 1.00 67.19 727 ALA A CA 1
ATOM 5426 C C . ALA A 1 727 ? -98.042 -18.695 70.960 1.00 67.19 727 ALA A C 1
ATOM 5428 O O . ALA A 1 727 ? -97.231 -17.775 70.905 1.00 67.19 727 ALA A O 1
ATOM 5429 N N . GLN A 1 728 ? -98.599 -19.201 69.862 1.00 75.81 728 GLN A N 1
ATOM 5430 C CA . GLN A 1 728 ? -98.404 -18.655 68.518 1.00 75.81 728 GLN A CA 1
ATOM 5431 C C . GLN A 1 728 ? -99.751 -18.370 67.855 1.00 75.81 728 GLN A C 1
ATOM 5433 O O . GLN A 1 728 ? -100.603 -19.254 67.775 1.00 75.81 728 GLN A O 1
ATOM 5438 N N . CYS A 1 729 ? -99.938 -17.153 67.352 1.00 70.19 729 CYS A N 1
ATOM 5439 C CA . CYS A 1 729 ? -101.120 -16.772 66.589 1.00 70.19 729 CYS A CA 1
ATOM 5440 C C . CYS A 1 729 ? -101.057 -17.416 65.198 1.00 70.19 729 CYS A C 1
ATOM 5442 O O . CYS A 1 729 ? -100.167 -17.103 64.406 1.00 70.19 729 CYS A O 1
ATOM 5444 N N . LEU A 1 730 ? -101.972 -18.337 64.898 1.00 64.38 730 LEU A N 1
ATOM 5445 C CA . LEU A 1 730 ? -102.017 -19.027 63.604 1.00 64.38 730 LEU A CA 1
ATOM 5446 C C . LEU A 1 730 ? -102.795 -18.251 62.542 1.00 64.38 730 LEU A C 1
ATOM 5448 O O . LEU A 1 730 ? -102.508 -18.386 61.358 1.00 64.38 730 LEU A O 1
ATOM 5452 N N . TYR A 1 731 ? -103.778 -17.462 62.970 1.00 63.84 731 TYR A N 1
ATOM 5453 C CA . TYR A 1 731 ? -104.648 -16.638 62.133 1.00 63.84 731 TYR A CA 1
ATOM 5454 C C . TYR A 1 731 ? -105.042 -15.417 62.967 1.00 63.84 731 TYR A C 1
ATOM 5456 O O . TYR A 1 731 ? -105.442 -15.623 64.110 1.00 63.84 731 TYR A O 1
ATOM 5464 N N . ALA A 1 732 ? -104.887 -14.199 62.436 1.00 57.97 732 ALA A N 1
ATOM 5465 C CA . ALA A 1 732 ? -105.220 -12.939 63.108 1.00 57.97 732 ALA A CA 1
ATOM 5466 C C . ALA A 1 732 ? -106.697 -12.590 62.921 1.00 57.97 732 ALA A C 1
ATOM 5468 O O . ALA A 1 732 ? -107.194 -12.804 61.791 1.00 57.97 732 ALA A O 1
#

Secondary structure (DSSP, 8-state):
------THHHHHHHHHHTT----HHHHHHHHHS-TT-EEEETTEEEE-HHHHHHHHHHHHHHHHHHHHHHHHHHHHHHHHHHHHHHHHHHT--EEEEEEPTTSPPEEEEETTTTEEEEEEESSS-------PPP----------TTS----------S--------------EEEEEHHHHHHH-PBPPTT-EEEEE-TTS-EEEEE--SSSBTTTSPPPPP--TT--EEEEEESSGGGS-SSPPTTEEEEETTTTEEEEE-SSSEEE---PPP-BSS--TT--SPBPHHHHHHHHHHHHHHHTTSS---SSSEEE-TTS-EEEPPPBGGG-TTSBTTTTTSS-SSSPPBPTT-TTSB-SBSTT----EEEEEEEETTTSBT----TT--TT--EEEEEEEEEEE---TTT-SS-EEEEEEEE-STT-EEEEEEB-TTSPBPPPEEEPPGGGS-TT-EEETTEEEPPPPPPP-SSSPPPPSSSPPPPGGGTT-EE-TTSSEE---SS---PPP-SSSPPPPSSSPPPPP--GGGGGGEEE-TTSSEEEPPTTSS-----STT--S---SPEEPPTTEEGGG--SSEEEEESSEES-SSSS-EEEEEEEE--TT-SS--EEEEEEEEEETTTTEEEEEEBSS-EETTSPPPBPPPEEEE--SSPPPP-SSSTT-EEEEGGG-EEPPSSSEEEEEE-PPP-SS-----EEEEEETT-EE---TTS-EEEEEEE-

Sequence (732 aa):
MSSGIDCGKLEEVLESIFQIPVDAARLDKWVNGGEFETVILGGKEVPTLRNLVRQIDERSSQAAEEEINEAKAEIGALAAKIQAKIDELKAMTASAETLPPDHPATVYYNAGTGEFEFGIPQGKQGIQGERGLAPAIDIIYGGDPSDEGLSIIYGGNPALDEPGDRTIIRQVARIGTSAQWATANPVLEDGESGYERTPEGKLLWKTGDGVTHWNDLPYPSILVDKIYRYRGSVATVEDLPTDAAEGDVYNITSTGANYAWTGTQWDNLGVVQEIDPAPVKGSGNPVASGGVYAALEDMQTDIAATGAPDEVTIVKDESGKLVAQDIAIGGDPTDLASARGYIVDELLPWYPGYFNTPLADFDAATILGRYHVAVHKETTLNAPPILLFTTGTTSNDGMLMVEAMSSATGISSVVRYRQTFMVFGAASKIWVRHQGTSGEWGTWREIIADTNIGDGIRVTNGMLSVPEYEGATATEPGTAGLVPPATVEEKDKYLKGDGTYGSGLAASVFTPPTESAPGTAGLVPAPQAVDPSQQALRVLGLNAAFNTLTAGSFDLSWERTDSTNLVLGASNCAYGTNLEDLVVAGDYYASQWTNAPADGEGVYSLREMRTYGDANSTMRVAHAFFYAISAGKLFWRGGTAARPAGQRQEWRDWFEILGGNFAPMPKAAGVGQVYLLPYGSGTLPEGGTWVVVSWGINIAGGYSEGSVQFLAGGSAIGFAGTGFVLAQCLYA

pLDDT: mean 71.53, std 15.08, range [29.69, 97.62]

Foldseek 3Di:
DDPPPPCVVVVVVVVLQVQAPDPPVQVCCQAPPDLPDWGQGNNDTGHRPNVVVVVVVVVVVVVVVVVVVVVVVVVVVVVVVVVVVVVLVVPAEEEEDEDEQPDDWDWDQDPVVNYIYIYHYDDDDDDDDDDDDDDDDDDDDADAPPDDFDFDDDDDDPDDDDPPDPPRDREGEHEDEPVSLVVVQDQAQAQHKYWYQYPVRDIFIFGGNHPGTPVPTDGDDPPPPQAADEDEEDQDPVRDDPPDDFRYWYAHPPQRWIWGDNRPDTDTDDDDDDEDCADDPPDPHHHDPNNPVVVVVVVVLVVQPVPPQPVAQWDQDPVGGIDGDFGADVPDPVRGCCCQAVDDDDDFAAQPPAVVHAAQEPLPSARAHKHKHKHFQPRYYPDAPDPPADPPRGMFIWIKHKDWDDDDPPAAPDIKIKIWIWTDDPPIWIWIWIAHRDRHTDHIDTDDDQVNDDPQWHQDPNDTDWPDWDAADCPGWIDDTPAGIAGNVLSPFDQDPVRDTDDDDPDDPFAPADCPGWTDDDPAGTDDNDDPLQPVQFDCDPVSGTDGDDPPPDPDWSQDDDDPDDDDDADEDEAADEPQQCLIAAKYWYQAYDPDPDGGTKIKGKDWDDDPPDPDDQWTWIKMWIQPPVQRWIKIWTFPDTDGRPDGTHIDDIDTPDGDPDDPDDPDDWAFDKDKDQQQWDAAAAAAKKWKWWDDDDDDDDDDDIDTDIDHHRDTGDDPGRTIIMIGGHGD

Radius of gyration: 77.66 Å; chains: 1; bounding box: 211×112×160 Å